Protein AF-0000000083256527 (afdb_homodimer)

Nearest PDB structures (foldseek):
  1ufo-assembly3_F  TM=7.659E-01  e=2.992E-15  Thermus thermophilus
  7qjn-assembly1_A  TM=7.131E-01  e=2.088E-14  Candidatus Kryptobacter tengchongensis
  5yzo-assembly1_A  TM=6.834E-01  e=7.973E-13  Deinococcus radiodurans R1 = ATCC 13939 = DSM 20539
  5dwd-assembly1_A  TM=7.558E-01  e=2.115E-11  Pelagibacterium halotolerans B2
  7zb2-assembly7_GGG  TM=6.674E-01  e=4.421E-09  Omphalotus olearius

Foldseek 3Di:
DDKDWDWDQQPNWTKTKIADPVCPLPAFQEEEEEEAQQAFQVVCVVLCVLLRVVGYIYMRTGWALYDVNVPPDDPVRSLLCLVVRLVVVLVVVVSVVVVCVVSVRHDPLNYAYEYAASSLCSQLLNLLPDPSHQAYERHAYFLQQLVVLVVSVVVCVVVVHDDPDDPVRSVVVSVVCCSRRCLNVVVSNVQREYEYEHECAEPNRHPVRSVVSQVSCVVVVHRYDYHYDYPDYRDQDPVNSVVVSVRSVVGD/DDKDWDWDQQPNWTKTKIADPVCPQPAFQEEEEEEAQQAFQVVCVVLCVLLRVVGYIYMRTGWALYDVNVPPDDPVRSLLCLVVRLVVVLVVVVSVVVVCVVSVRHDPLNYAYEYAASSLCSQLLNLLPDPSHQAYERHAYFLQQLVLLVVVVVVCVVVVHDDPDDPVRSVVVSVVCCSRRCLNVVVSNVQREYEYEHECAEPNRHPVRSVVSQVSCVVVVHRYDYHYDYPDYRDQDPVNSVVVSVRSVVGD

InterPro domains:
  IPR001375 Peptidase S9, prolyl oligopeptidase, catalytic domain [PF00326] (49-239)
  IPR029058 Alpha/Beta hydrolase fold [G3DSA:3.40.50.1820] (4-252)
  IPR029058 Alpha/Beta hydrolase fold [SSF53474] (22-252)
  IPR050261 FrsA esterase [PTHR22946] (21-235)

Organism: NCBI:txid94136

pLDDT: mean 96.75, std 3.46, range [69.75, 99.0]

Secondary structure (DSSP, 8-state):
--EEEEEEEETTEEEEEEEETT-SSS-EEEEEEE--TT--GGGGHHHHHHHHTTT-EEEEEPPTTSGGG--S--HHHHHHTHHHHHHHHHHHHHHHHHHHHHTT-EEEEEEEEEEETHHHHHHHHHHHH-TTEEEEEEES--S-HHHHHHHHHHHHHHTTPPPSS-HHHHHHHHHHHGGG-GGG-GGGGTT--EEEEEETT-TTTTHHHHHHHHHHHHHTT--EEEEEETT--SS--HHHHHHHHHHHHHH-/--EEEEEEEETTEEEEEEEETT-SSS-EEEEEEE--TT--GGGGHHHHHHHHTTT-EEEEEPPTTSGGG--S--HHHHHHTHHHHHHHHHHHHHHHHHHHHHTT-EEEEEEEEEEETHHHHHHHHHHHH-TTEEEEEEES--S-HHHHHHHHHHHHHHTTPPPSS-HHHHHHHHHHHGGG-GGG-GGGGTT--EEEEEETT-TTTTHHHHHHHHHHHHHTT--EEEEEETT--SS--HHHHHHHHHHHHHH-

Radius of gyration: 23.41 Å; Cα contacts (8 Å, |Δi|>4): 1008; chains: 2; bounding box: 53×68×56 Å

Solvent-accessible surface area (backbone atoms only — not comparable to full-atom values): 25887 Å² total; per-residue (Å²): 129,44,36,28,40,37,73,45,69,59,89,89,36,49,28,39,38,28,25,43,58,92,43,82,75,48,54,24,38,33,38,43,39,32,42,34,76,95,44,37,36,52,72,47,38,37,54,38,48,58,36,18,74,73,61,24,35,23,37,22,48,43,48,71,61,20,64,97,46,30,73,95,62,54,74,70,56,52,64,75,34,51,66,58,34,42,54,47,47,49,55,49,47,53,52,50,52,51,52,32,58,76,66,47,37,48,34,91,66,31,31,32,34,25,15,33,32,51,10,4,28,36,34,30,28,39,49,58,73,37,84,66,53,50,32,38,33,28,35,45,32,41,40,45,41,46,61,49,51,50,52,51,51,51,52,38,51,73,70,67,54,83,70,99,59,53,73,68,54,48,51,50,53,43,57,57,37,53,77,39,14,27,69,80,42,61,74,61,48,73,61,42,40,35,38,39,37,37,25,62,53,18,84,80,53,60,42,61,51,48,52,53,50,48,51,53,36,52,75,70,65,40,45,66,46,80,50,71,38,85,84,27,36,85,60,90,45,72,67,53,46,49,50,50,40,52,49,46,68,74,74,89,130,42,36,26,40,36,72,44,68,59,87,90,37,49,30,40,36,28,26,43,60,93,44,81,75,46,53,24,39,33,35,41,39,31,43,34,76,96,44,37,38,53,72,46,38,38,52,36,50,59,35,18,74,72,60,24,34,23,38,22,48,43,50,72,61,21,63,96,46,30,73,95,62,53,74,71,56,51,64,75,35,48,67,58,33,41,53,47,46,49,54,50,48,52,53,50,53,51,52,33,57,76,66,47,37,48,33,92,65,30,30,30,34,24,17,34,33,50,9,4,27,36,34,32,28,38,50,59,73,35,83,65,53,50,32,40,32,29,34,44,32,41,41,45,42,47,60,49,51,51,52,52,50,50,52,39,52,74,70,67,54,81,70,97,60,52,73,67,54,49,50,51,54,43,56,57,36,52,78,39,13,26,69,81,42,62,74,60,47,73,62,42,40,35,38,38,36,37,26,65,52,17,84,82,54,59,40,62,51,46,53,52,49,49,52,54,38,53,74,70,68,41,44,68,48,80,47,72,38,85,86,26,38,86,58,87,45,71,68,53,45,51,50,52,40,53,50,46,67,74,75,89

Structure (mmCIF, N/CA/C/O backbone):
data_AF-0000000083256527-model_v1
#
loop_
_entity.id
_entity.type
_entity.pdbx_description
1 polymer 'Putative esterase YitV'
#
loop_
_atom_site.group_PDB
_atom_site.id
_atom_site.type_symbol
_atom_site.label_atom_id
_atom_site.label_alt_id
_atom_site.label_comp_id
_atom_site.label_asym_id
_atom_site.label_entity_id
_atom_site.label_seq_id
_atom_site.pdbx_PDB_ins_code
_atom_site.Cartn_x
_atom_site.Cartn_y
_atom_site.Cartn_z
_atom_site.occupancy
_atom_site.B_iso_or_equiv
_atom_site.auth_seq_id
_atom_site.auth_comp_id
_atom_site.auth_asym_id
_atom_site.auth_atom_id
_atom_site.pdbx_PDB_model_num
ATOM 1 N N . MET A 1 1 ? -15.719 -9.156 12.5 1 69.75 1 MET A N 1
ATOM 2 C CA . MET A 1 1 ? -16.328 -7.852 12.25 1 69.75 1 MET A CA 1
ATOM 3 C C . MET A 1 1 ? -15.703 -7.184 11.031 1 69.75 1 MET A C 1
ATOM 5 O O . MET A 1 1 ? -14.492 -7.285 10.812 1 69.75 1 MET A O 1
ATOM 9 N N . GLY A 1 2 ? -16.578 -6.691 10.047 1 93.12 2 GLY A N 1
ATOM 10 C CA . GLY A 1 2 ? -16.109 -6.176 8.766 1 93.12 2 GLY A CA 1
ATOM 11 C C . GLY A 1 2 ? -15.742 -4.707 8.812 1 93.12 2 GLY A C 1
ATOM 12 O O . GLY A 1 2 ? -16.25 -3.959 9.648 1 93.12 2 GLY A O 1
ATOM 13 N N . ILE A 1 3 ? -14.695 -4.324 8.188 1 98.19 3 ILE A N 1
ATOM 14 C CA . ILE A 1 3 ? -14.312 -2.934 7.969 1 98.19 3 ILE A CA 1
ATOM 15 C C . ILE A 1 3 ? -14.852 -2.449 6.625 1 98.19 3 ILE A C 1
ATOM 17 O O . ILE A 1 3 ? -14.789 -3.172 5.629 1 98.19 3 ILE A O 1
ATOM 21 N N . VAL A 1 4 ? -15.422 -1.239 6.645 1 98.06 4 VAL A N 1
ATOM 22 C CA . VAL A 1 4 ? -16.016 -0.712 5.418 1 98.06 4 VAL A CA 1
ATOM 23 C C . VAL A 1 4 ? -15.172 0.456 4.906 1 98.06 4 VAL A C 1
ATOM 25 O O . VAL A 1 4 ? -14.602 1.213 5.695 1 98.06 4 VAL A O 1
ATOM 28 N N . ILE A 1 5 ? -15.039 0.535 3.637 1 98.69 5 ILE A N 1
ATOM 29 C CA . ILE A 1 5 ? -14.492 1.681 2.918 1 98.69 5 ILE A CA 1
ATOM 30 C C . ILE A 1 5 ? -15.617 2.422 2.199 1 98.69 5 ILE A C 1
ATOM 32 O O . ILE A 1 5 ? -16.219 1.894 1.261 1 98.69 5 ILE A O 1
ATOM 36 N N . ASP A 1 6 ? -15.875 3.605 2.645 1 97.69 6 ASP A N 1
ATOM 37 C CA . ASP A 1 6 ? -16.922 4.43 2.057 1 97.69 6 ASP A CA 1
ATOM 38 C C . ASP A 1 6 ? -16.328 5.582 1.246 1 97.69 6 ASP A C 1
ATOM 40 O O . ASP A 1 6 ? -15.594 6.41 1.783 1 97.69 6 ASP A O 1
ATOM 44 N N . ARG A 1 7 ? -16.578 5.598 -0.033 1 97.5 7 ARG A N 1
ATOM 45 C CA . ARG A 1 7 ? -16.156 6.715 -0.876 1 97.5 7 ARG A CA 1
ATOM 46 C C . ARG A 1 7 ? -17.172 7.855 -0.8 1 97.5 7 ARG A C 1
ATOM 48 O O . ARG A 1 7 ? -18.375 7.645 -0.989 1 97.5 7 ARG A O 1
ATOM 55 N N . GLN A 1 8 ? -16.688 9.039 -0.476 1 97.06 8 GLN A N 1
ATOM 56 C CA . GLN A 1 8 ? -17.547 10.211 -0.342 1 97.06 8 GLN A CA 1
ATOM 57 C C . GLN A 1 8 ? -16.891 11.453 -0.93 1 97.06 8 GLN A C 1
ATOM 59 O O . GLN A 1 8 ? -15.672 11.469 -1.154 1 97.06 8 GLN A O 1
ATOM 64 N N . LEU A 1 9 ? -17.766 12.359 -1.289 1 97.94 9 LEU A N 1
ATOM 65 C CA . LEU A 1 9 ? -17.328 13.719 -1.597 1 97.94 9 LEU A CA 1
ATOM 66 C C . LEU A 1 9 ? -17.766 14.688 -0.502 1 97.94 9 LEU A C 1
ATOM 68 O O . LEU A 1 9 ? -18.953 14.922 -0.309 1 97.94 9 LEU A O 1
ATOM 72 N N . ILE A 1 10 ? -16.844 15.141 0.299 1 97.81 10 ILE A N 1
ATOM 73 C CA . ILE A 1 10 ? -17.125 16.141 1.329 1 97.81 10 ILE A CA 1
ATOM 74 C C . ILE A 1 10 ? -16.719 17.516 0.837 1 97.81 10 ILE A C 1
ATOM 76 O O . ILE A 1 10 ? -15.523 17.797 0.662 1 97.81 10 ILE A O 1
ATOM 80 N N . ASP A 1 11 ? -17.734 18.359 0.646 1 95.19 11 ASP A N 1
ATOM 81 C CA . ASP A 1 11 ? -17.5 19.594 -0.091 1 95.19 11 ASP A CA 1
ATOM 82 C C . ASP A 1 11 ? -16.922 19.312 -1.474 1 95.19 11 ASP A C 1
ATOM 84 O O . ASP A 1 11 ? -17.562 18.656 -2.301 1 95.19 11 ASP A O 1
ATOM 88 N N . ASP A 1 12 ? -15.719 19.609 -1.688 1 97 12 ASP A N 1
ATOM 89 C CA . ASP A 1 12 ? -15.078 19.344 -2.973 1 97 12 ASP A CA 1
ATOM 90 C C . ASP A 1 12 ? -13.914 18.359 -2.82 1 97 12 ASP A C 1
ATOM 92 O O . ASP A 1 12 ? -13.086 18.219 -3.727 1 97 12 ASP A O 1
ATOM 96 N N . ILE A 1 13 ? -13.891 17.688 -1.7 1 98.69 13 ILE A N 1
ATOM 97 C CA . ILE A 1 13 ? -12.758 16.812 -1.405 1 98.69 13 ILE A CA 1
ATOM 98 C C . ILE A 1 13 ? -13.188 15.359 -1.552 1 98.69 13 ILE A C 1
ATOM 100 O O . ILE A 1 13 ? -13.93 14.836 -0.716 1 98.69 13 ILE A O 1
ATOM 104 N N . PRO A 1 14 ? -12.734 14.648 -2.621 1 98.69 14 PRO A N 1
ATOM 105 C CA . PRO A 1 14 ? -12.953 13.195 -2.602 1 98.69 14 PRO A CA 1
ATOM 106 C C . PRO A 1 14 ? -12.227 12.508 -1.445 1 98.69 14 PRO A C 1
ATOM 108 O O . PRO A 1 14 ? -11.031 12.75 -1.23 1 98.69 14 PRO A O 1
ATOM 111 N N . ILE A 1 15 ? -12.961 11.688 -0.704 1 98.69 15 ILE A N 1
ATOM 112 C CA . ILE A 1 15 ? -12.328 11 0.42 1 98.69 15 ILE A CA 1
ATOM 113 C C . ILE A 1 15 ? -12.734 9.531 0.422 1 98.69 15 ILE A C 1
ATOM 115 O O . ILE A 1 15 ? -13.734 9.156 -0.189 1 98.69 15 ILE A O 1
ATOM 119 N N . LEU A 1 16 ? -11.898 8.711 1.001 1 98.75 16 LEU A N 1
ATOM 120 C CA . LEU A 1 16 ? -12.305 7.406 1.524 1 98.75 16 LEU A CA 1
ATOM 121 C C . LEU A 1 16 ? -12.43 7.449 3.045 1 98.75 16 LEU A C 1
ATOM 123 O O . LEU A 1 16 ? -11.539 7.961 3.73 1 98.75 16 LEU A O 1
ATOM 127 N N . MET A 1 17 ? -13.516 6.996 3.516 1 98.69 17 MET A N 1
ATOM 128 C CA . MET A 1 17 ? -13.734 6.867 4.953 1 98.69 17 MET A CA 1
ATOM 129 C C . MET A 1 17 ? -13.781 5.402 5.367 1 98.69 17 MET A C 1
ATOM 131 O O . MET A 1 17 ? -14.555 4.617 4.82 1 98.69 17 MET A O 1
ATOM 135 N N . ILE A 1 18 ? -12.953 5.016 6.297 1 98.81 18 ILE A N 1
ATOM 136 C CA . ILE A 1 18 ? -12.789 3.627 6.719 1 98.81 18 ILE A CA 1
ATOM 137 C C . ILE A 1 18 ? -13.18 3.484 8.188 1 98.81 18 ILE A C 1
ATOM 139 O O . ILE A 1 18 ? -12.672 4.207 9.047 1 98.81 18 ILE A O 1
ATOM 143 N N . HIS A 1 19 ? -14.016 2.621 8.492 1 98.44 19 HIS A N 1
ATOM 144 C CA . HIS A 1 19 ? -14.5 2.377 9.844 1 98.44 19 HIS A CA 1
ATOM 145 C C . HIS A 1 19 ? -15.148 1.001 9.961 1 98.44 19 HIS A C 1
ATOM 147 O O . HIS A 1 19 ? -15.359 0.325 8.945 1 98.44 19 HIS A O 1
ATOM 153 N N . GLU A 1 20 ? -15.352 0.594 11.211 1 97.75 20 GLU A N 1
ATOM 154 C CA . GLU A 1 20 ? -16.094 -0.642 11.43 1 97.75 20 GLU A CA 1
ATOM 155 C C . GLU A 1 20 ? -17.484 -0.567 10.805 1 97.75 20 GLU A C 1
ATOM 157 O O . GLU A 1 20 ? -18.141 0.475 10.867 1 97.75 20 GLU A O 1
ATOM 162 N N . GLN A 1 21 ? -17.922 -1.65 10.141 1 94.56 21 GLN A N 1
ATOM 163 C CA . GLN A 1 21 ? -19.141 -1.709 9.328 1 94.56 21 GLN A CA 1
ATOM 164 C C . GLN A 1 21 ? -20.344 -1.217 10.109 1 94.56 21 GLN A C 1
ATOM 166 O O . GLN A 1 21 ? -21.234 -0.555 9.555 1 94.56 21 GLN A O 1
ATOM 171 N N . ASP A 1 22 ? -20.547 -1.381 11.414 1 92.75 22 ASP A N 1
ATOM 172 C CA . ASP A 1 22 ? -21.734 -1.026 12.18 1 92.75 22 ASP A CA 1
ATOM 173 C C . ASP A 1 22 ? -21.531 0.289 12.93 1 92.75 22 ASP A C 1
ATOM 175 O O . ASP A 1 22 ? -22.328 0.633 13.812 1 92.75 22 ASP A O 1
ATOM 179 N N . LYS A 1 23 ? -20.531 1.106 12.492 1 96.44 23 LYS A N 1
ATOM 180 C CA . LYS A 1 23 ? -20.234 2.34 13.211 1 96.44 23 LYS A CA 1
ATOM 181 C C . LYS A 1 23 ? -20.281 3.547 12.273 1 96.44 23 LYS A C 1
ATOM 183 O O . LYS A 1 23 ? -19.547 4.523 12.477 1 96.44 23 LYS A O 1
ATOM 188 N N . GLN A 1 24 ? -21.094 3.475 11.234 1 93.12 24 GLN A N 1
ATOM 189 C CA . GLN A 1 24 ? -21.172 4.488 10.195 1 93.12 24 GLN A CA 1
ATOM 190 C C . GLN A 1 24 ? -21.562 5.848 10.766 1 93.12 24 GLN A C 1
ATOM 192 O O . GLN A 1 24 ? -21.016 6.875 10.383 1 93.12 24 GLN A O 1
ATOM 197 N N . ALA A 1 25 ? -22.484 5.867 11.719 1 95.56 25 ALA A N 1
ATOM 198 C CA . ALA A 1 25 ? -23.016 7.133 12.219 1 95.56 25 ALA A CA 1
ATOM 199 C C . ALA A 1 25 ? -22.531 7.406 13.641 1 95.56 25 ALA A C 1
ATOM 201 O O . ALA A 1 25 ? -22.797 8.477 14.195 1 95.56 25 ALA A O 1
ATOM 202 N N . ALA A 1 26 ? -21.766 6.48 14.219 1 97.69 26 ALA A N 1
ATOM 203 C CA . ALA A 1 26 ? -21.328 6.633 15.602 1 97.69 26 ALA A CA 1
ATOM 204 C C . ALA A 1 26 ? -20.156 7.613 15.695 1 97.69 26 ALA A C 1
ATOM 206 O O . ALA A 1 26 ? -19.281 7.645 14.812 1 97.69 26 ALA A O 1
ATOM 207 N N . PRO A 1 27 ? -20.203 8.438 16.75 1 98.62 27 PRO A N 1
ATOM 208 C CA . PRO A 1 27 ? -18.953 9.156 17 1 98.62 27 PRO A CA 1
ATOM 209 C C . PRO A 1 27 ? -17.781 8.227 17.344 1 98.62 27 PRO A C 1
ATOM 211 O O . PRO A 1 27 ? -17.953 7.293 18.125 1 98.62 27 PRO A O 1
ATOM 214 N N . LEU A 1 28 ? -16.703 8.422 16.703 1 98.81 28 LEU A N 1
ATOM 215 C CA . LEU A 1 28 ? -15.477 7.656 16.906 1 98.81 28 LEU A CA 1
ATOM 216 C C . LEU A 1 28 ? -14.266 8.578 17.016 1 98.81 28 LEU A C 1
ATOM 218 O O . LEU A 1 28 ? -14.328 9.734 16.594 1 98.81 28 LEU A O 1
ATOM 222 N N . PRO A 1 29 ? -13.141 8.109 17.734 1 98.88 29 PRO A N 1
ATOM 223 C CA . PRO A 1 29 ? -11.898 8.82 17.453 1 98.88 29 PRO A CA 1
ATOM 224 C C . PRO A 1 29 ? -11.523 8.797 15.977 1 98.88 29 PRO A C 1
ATOM 226 O O . PRO A 1 29 ? -11.75 7.789 15.297 1 98.88 29 PRO A O 1
ATOM 229 N N . VAL A 1 30 ? -10.984 9.922 15.477 1 98.94 30 VAL A N 1
ATOM 230 C CA . VAL A 1 30 ? -10.766 10.055 14.039 1 98.94 30 VAL A CA 1
ATOM 231 C C . VAL A 1 30 ? -9.281 10.266 13.758 1 98.94 30 VAL A C 1
ATOM 233 O O . VAL A 1 30 ? -8.594 10.984 14.492 1 98.94 30 VAL A O 1
ATOM 236 N N . VAL A 1 31 ? -8.766 9.594 12.758 1 99 31 VAL A N 1
ATOM 237 C CA . VAL A 1 31 ? -7.453 9.898 12.195 1 99 31 VAL A CA 1
ATOM 238 C C . VAL A 1 31 ? -7.613 10.336 10.734 1 99 31 VAL A C 1
ATOM 240 O O . VAL A 1 31 ? -8.195 9.609 9.93 1 99 31 VAL A O 1
ATOM 243 N N . ILE A 1 32 ? -7.23 11.516 10.383 1 99 32 ILE A N 1
ATOM 244 C CA . ILE A 1 32 ? -7.117 11.953 9 1 99 32 ILE A CA 1
ATOM 245 C C . ILE A 1 32 ? -5.691 11.719 8.5 1 99 32 ILE A C 1
ATOM 247 O O . ILE A 1 32 ? -4.727 12.172 9.125 1 99 32 ILE A O 1
ATOM 251 N N . TYR A 1 33 ? -5.559 10.992 7.461 1 99 33 TYR A N 1
ATOM 252 C CA . TYR A 1 33 ? -4.254 10.562 6.98 1 99 33 TYR A CA 1
ATOM 253 C C . TYR A 1 33 ? -4.008 11.039 5.555 1 99 33 TYR A C 1
ATOM 255 O O . TYR A 1 33 ? -4.727 10.656 4.629 1 99 33 TYR A O 1
ATOM 263 N N . PHE A 1 34 ? -2.961 11.812 5.332 1 98.94 34 PHE A N 1
ATOM 264 C CA . PHE A 1 34 ? -2.664 12.422 4.039 1 98.94 34 PHE A CA 1
ATOM 265 C C . PHE A 1 34 ? -1.664 11.578 3.262 1 98.94 34 PHE A C 1
ATOM 267 O O . PHE A 1 34 ? -0.667 11.109 3.818 1 98.94 34 PHE A O 1
ATOM 274 N N . HIS A 1 35 ? -1.943 11.422 1.964 1 98.81 35 HIS A N 1
ATOM 275 C CA . HIS A 1 35 ? -1.052 10.641 1.113 1 98.81 35 HIS A CA 1
ATOM 276 C C . HIS A 1 35 ? 0.127 11.477 0.634 1 98.81 35 HIS A C 1
ATOM 278 O O . HIS A 1 35 ? 0.166 12.688 0.865 1 98.81 35 HIS A O 1
ATOM 284 N N . GLY A 1 36 ? 1.079 10.844 0.064 1 98.31 36 GLY A N 1
ATOM 285 C CA . GLY A 1 36 ? 2.275 11.5 -0.44 1 98.31 36 GLY A CA 1
ATOM 286 C C . GLY A 1 36 ? 2.088 12.109 -1.816 1 98.31 36 GLY A C 1
ATOM 287 O O . GLY A 1 36 ? 1.043 11.922 -2.445 1 98.31 36 GLY A O 1
ATOM 288 N N . PHE A 1 37 ? 3.141 12.805 -2.238 1 96.88 37 PHE A N 1
ATOM 289 C CA . PHE A 1 37 ? 3.156 13.445 -3.547 1 96.88 37 PHE A CA 1
ATOM 290 C C . PHE A 1 37 ? 3.125 12.406 -4.66 1 96.88 37 PHE A C 1
ATOM 292 O O . PHE A 1 37 ? 3.76 11.352 -4.551 1 96.88 37 PHE A O 1
ATOM 299 N N . THR A 1 38 ? 2.352 12.586 -5.746 1 93.25 38 THR A N 1
ATOM 300 C CA . THR A 1 38 ? 2.17 11.758 -6.934 1 93.25 38 THR A CA 1
ATOM 301 C C . THR A 1 38 ? 1.521 10.43 -6.566 1 93.25 38 THR A C 1
ATOM 303 O O . THR A 1 38 ? 1.536 9.484 -7.359 1 93.25 38 THR A O 1
ATOM 306 N N . SER A 1 39 ? 1.044 10.258 -5.352 1 95.88 39 SER A N 1
ATOM 307 C CA . SER A 1 39 ? 0.268 9.094 -4.93 1 95.88 39 SER A CA 1
ATOM 308 C C . SER A 1 39 ? -1.229 9.383 -4.988 1 95.88 39 SER A C 1
ATOM 310 O O . SER A 1 39 ? -1.679 10.203 -5.793 1 95.88 39 SER A O 1
ATOM 312 N N . ALA A 1 40 ? -2.014 8.594 -4.238 1 97.5 40 ALA A N 1
ATOM 313 C CA . ALA A 1 40 ? -3.465 8.734 -4.176 1 97.5 40 ALA A CA 1
ATOM 314 C C . ALA A 1 40 ? -4.012 8.227 -2.846 1 97.5 40 ALA A C 1
ATOM 316 O O . ALA A 1 40 ? -3.311 7.531 -2.107 1 97.5 40 ALA A O 1
ATOM 317 N N . LYS A 1 41 ? -5.246 8.609 -2.59 1 98.25 41 LYS A N 1
ATOM 318 C CA . LYS A 1 41 ? -5.836 8.328 -1.285 1 98.25 41 LYS A CA 1
ATOM 319 C C . LYS A 1 41 ? -5.934 6.828 -1.033 1 98.25 41 LYS A C 1
ATOM 321 O O . LYS A 1 41 ? -5.777 6.375 0.101 1 98.25 41 LYS A O 1
ATOM 326 N N . GLU A 1 42 ? -6.082 5.988 -2.092 1 98.12 42 GLU A N 1
ATOM 327 C CA . GLU A 1 42 ? -6.246 4.547 -1.931 1 98.12 42 GLU A CA 1
ATOM 328 C C . GLU A 1 42 ? -4.961 3.9 -1.423 1 98.12 42 GLU A C 1
ATOM 330 O O . GLU A 1 42 ? -5 2.852 -0.776 1 98.12 42 GLU A O 1
ATOM 335 N N . GLN A 1 43 ? -3.85 4.59 -1.694 1 97.56 43 GLN A N 1
ATOM 336 C CA . GLN A 1 43 ? -2.545 3.996 -1.421 1 97.56 43 GLN A CA 1
ATOM 337 C C . GLN A 1 43 ? -2.297 3.883 0.081 1 97.56 43 GLN A C 1
ATOM 339 O O . GLN A 1 43 ? -1.377 3.186 0.512 1 97.56 43 GLN A O 1
ATOM 344 N N . ASN A 1 44 ? -3.102 4.488 0.896 1 98.19 44 ASN A N 1
ATOM 345 C CA . ASN A 1 44 ? -2.904 4.438 2.342 1 98.19 44 ASN A CA 1
ATOM 346 C C . ASN A 1 44 ? -3.949 3.559 3.02 1 98.19 44 ASN A C 1
ATOM 348 O O . ASN A 1 44 ? -4.121 3.619 4.238 1 98.19 44 ASN A O 1
ATOM 352 N N . LEU A 1 45 ? -4.66 2.734 2.252 1 98.81 45 LEU A N 1
ATOM 353 C CA . LEU A 1 45 ? -5.684 1.843 2.779 1 98.81 45 LEU A CA 1
ATOM 354 C C . LEU A 1 45 ? -5.086 0.852 3.771 1 98.81 45 LEU A C 1
ATOM 356 O O . LEU A 1 45 ? -5.727 0.502 4.766 1 98.81 45 LEU A O 1
ATOM 360 N N . PRO A 1 46 ? -3.807 0.341 3.572 1 98.75 46 PRO A N 1
ATOM 361 C CA . PRO A 1 46 ? -3.248 -0.553 4.59 1 98.75 46 PRO A CA 1
ATOM 362 C C . PRO A 1 46 ? -3.16 0.1 5.965 1 98.75 46 PRO A C 1
ATOM 364 O O . PRO A 1 46 ? -3.57 -0.498 6.965 1 98.75 46 PRO A O 1
ATOM 367 N N . THR A 1 47 ? -2.662 1.332 5.973 1 98.81 47 THR A N 1
ATOM 368 C CA . THR A 1 47 ? -2.574 2.066 7.23 1 98.81 47 THR A CA 1
ATOM 369 C C . THR A 1 47 ? -3.963 2.318 7.809 1 98.81 47 THR A C 1
ATOM 371 O O . THR A 1 47 ? -4.188 2.131 9.008 1 98.81 47 THR A O 1
ATOM 374 N N . ALA A 1 48 ? -4.875 2.752 6.941 1 98.88 48 ALA A N 1
ATOM 375 C CA . ALA A 1 48 ? -6.238 3.053 7.371 1 98.88 48 ALA A CA 1
ATOM 376 C C . ALA A 1 48 ? -6.914 1.816 7.957 1 98.88 48 ALA A C 1
ATOM 378 O O . ALA A 1 48 ? -7.625 1.908 8.961 1 98.88 48 ALA A O 1
ATOM 379 N N . TYR A 1 49 ? -6.688 0.641 7.328 1 98.81 49 TYR A N 1
ATOM 380 C CA . TYR A 1 49 ? -7.277 -0.611 7.793 1 98.81 49 TYR A CA 1
ATOM 381 C C . TYR A 1 49 ? -6.781 -0.967 9.188 1 98.81 49 TYR A C 1
ATOM 383 O O . TYR A 1 49 ? -7.57 -1.322 10.062 1 98.81 49 TYR A O 1
ATOM 391 N N . LEU A 1 50 ? -5.473 -0.876 9.422 1 98.56 50 LEU A N 1
ATOM 392 C CA . LEU A 1 50 ? -4.898 -1.201 10.719 1 98.56 50 LEU A CA 1
ATOM 393 C C . LEU A 1 50 ? -5.461 -0.292 11.805 1 98.56 50 LEU A C 1
ATOM 395 O O . LEU A 1 50 ? -5.766 -0.751 12.906 1 98.56 50 LEU A O 1
ATOM 399 N N . LEU A 1 51 ? -5.645 0.975 11.492 1 98.88 51 LEU A N 1
ATOM 400 C CA . LEU A 1 51 ? -6.215 1.927 12.438 1 98.88 51 LEU A CA 1
ATOM 401 C C . LEU A 1 51 ? -7.688 1.63 12.688 1 98.88 51 LEU A C 1
ATOM 403 O O . LEU A 1 51 ? -8.148 1.663 13.828 1 98.88 51 LEU A O 1
ATOM 407 N N . ALA A 1 52 ? -8.422 1.37 11.625 1 98.75 52 ALA A N 1
ATOM 408 C CA . ALA A 1 52 ? -9.852 1.098 11.75 1 98.75 52 ALA A CA 1
ATOM 409 C C . ALA A 1 52 ? -10.102 -0.15 12.594 1 98.75 52 ALA A C 1
ATOM 411 O O . ALA A 1 52 ? -11.078 -0.217 13.336 1 98.75 52 ALA A O 1
ATOM 412 N N . GLU A 1 53 ? -9.203 -1.127 12.477 1 97.62 53 GLU A N 1
ATOM 413 C CA . GLU A 1 53 ? -9.312 -2.34 13.281 1 97.62 53 GLU A CA 1
ATOM 414 C C . GLU A 1 53 ? -9.219 -2.023 14.773 1 97.62 53 GLU A C 1
ATOM 416 O O . GLU A 1 53 ? -9.664 -2.809 15.609 1 97.62 53 GLU A O 1
ATOM 421 N N . GLN A 1 54 ? -8.625 -0.914 15.086 1 98.12 54 GLN A N 1
ATOM 422 C CA . GLN A 1 54 ? -8.477 -0.517 16.484 1 98.12 54 GLN A CA 1
ATOM 423 C C . GLN A 1 54 ? -9.648 0.358 16.938 1 98.12 54 GLN A C 1
ATOM 425 O O . GLN A 1 54 ? -9.641 0.895 18.047 1 98.12 54 GLN A O 1
ATOM 430 N N . GLY A 1 55 ? -10.617 0.604 16.078 1 98.19 55 GLY A N 1
ATOM 431 C CA . GLY A 1 55 ? -11.82 1.314 16.484 1 98.19 55 GLY A CA 1
ATOM 432 C C . GLY A 1 55 ? -11.852 2.754 16 1 98.19 55 GLY A C 1
ATOM 433 O O . GLY A 1 55 ? -12.719 3.529 16.406 1 98.19 55 GLY A O 1
ATOM 434 N N . TYR A 1 56 ? -10.945 3.131 15.109 1 98.88 56 TYR A N 1
ATOM 435 C CA . TYR A 1 56 ? -10.914 4.496 14.594 1 98.88 56 TYR A CA 1
ATOM 436 C C . TYR A 1 56 ? -11.773 4.629 13.344 1 98.88 56 TYR A C 1
ATOM 438 O O . TYR A 1 56 ? -11.953 3.658 12.602 1 98.88 56 TYR A O 1
ATOM 446 N N . ARG A 1 57 ? -12.32 5.805 13.133 1 98.88 57 ARG A N 1
ATOM 447 C CA . ARG A 1 57 ? -12.695 6.273 11.805 1 98.88 57 ARG A CA 1
ATOM 448 C C . ARG A 1 57 ? -11.516 6.934 11.102 1 98.88 57 ARG A C 1
ATOM 450 O O . ARG A 1 57 ? -10.914 7.867 11.641 1 98.88 57 ARG A O 1
ATOM 457 N N . VAL A 1 58 ? -11.172 6.422 9.992 1 98.94 58 VAL A N 1
ATOM 458 C CA . VAL A 1 58 ? -10.031 6.977 9.273 1 98.94 58 VAL A CA 1
ATOM 459 C C . VAL A 1 58 ? -10.508 7.652 7.992 1 98.94 58 VAL A C 1
ATOM 461 O O . VAL A 1 58 ? -11.328 7.102 7.258 1 98.94 58 VAL A O 1
ATOM 464 N N . ILE A 1 59 ? -10.055 8.852 7.727 1 98.94 59 ILE A N 1
ATOM 465 C CA . ILE A 1 59 ? -10.375 9.594 6.516 1 98.94 59 ILE A CA 1
ATOM 466 C C . ILE A 1 59 ? -9.117 9.773 5.672 1 98.94 59 ILE A C 1
ATOM 468 O O . ILE A 1 59 ? -8.094 10.25 6.168 1 98.94 59 ILE A O 1
ATOM 472 N N . LEU A 1 60 ? -9.203 9.352 4.477 1 98.94 60 LEU A N 1
ATOM 473 C CA . LEU A 1 60 ? -8.141 9.531 3.486 1 98.94 60 LEU A CA 1
ATOM 474 C C . LEU A 1 60 ? -8.555 10.555 2.432 1 98.94 60 LEU A C 1
ATOM 476 O O . LEU A 1 60 ? -9.242 10.211 1.466 1 98.94 60 LEU A O 1
ATOM 480 N N . PRO A 1 61 ? -8.164 11.789 2.561 1 98.94 61 PRO A N 1
ATOM 481 C CA . PRO A 1 61 ? -8.531 12.797 1.562 1 98.94 61 PRO A CA 1
ATOM 482 C C . PRO A 1 61 ? -7.621 12.773 0.336 1 98.94 61 PRO A C 1
ATOM 484 O O . PRO A 1 61 ? -6.418 12.531 0.461 1 98.94 61 PRO A O 1
ATOM 487 N N . GLU A 1 62 ? -8.195 13.078 -0.811 1 98.81 62 GLU A N 1
ATOM 488 C CA . GLU A 1 62 ? -7.41 13.242 -2.029 1 98.81 62 GLU A CA 1
ATOM 489 C C . GLU A 1 62 ? -6.812 14.648 -2.117 1 98.81 62 GLU A C 1
ATOM 491 O O . GLU A 1 62 ? -7.543 15.641 -2.059 1 98.81 62 GLU A O 1
ATOM 496 N N . ALA A 1 63 ? -5.539 14.719 -2.297 1 98.62 63 ALA A N 1
ATOM 497 C CA . ALA A 1 63 ? -4.883 16.016 -2.412 1 98.62 63 ALA A CA 1
ATOM 498 C C . ALA A 1 63 ? -5.184 16.672 -3.76 1 98.62 63 ALA A C 1
ATOM 500 O O . ALA A 1 63 ? -5.488 15.977 -4.734 1 98.62 63 ALA A O 1
ATOM 501 N N . LEU A 1 64 ? -5.055 17.953 -3.787 1 97.94 64 LEU A N 1
ATOM 502 C CA . LEU A 1 64 ? -5.164 18.688 -5.039 1 97.94 64 LEU A CA 1
ATOM 503 C C . LEU A 1 64 ? -4.199 18.141 -6.082 1 97.94 64 LEU A C 1
ATOM 505 O O . LEU A 1 64 ? -3.039 17.859 -5.773 1 97.94 64 LEU A O 1
ATOM 509 N N . HIS A 1 65 ? -4.695 17.969 -7.375 1 97.5 65 HIS A N 1
ATOM 510 C CA . HIS A 1 65 ? -3.932 17.547 -8.547 1 97.5 65 HIS A CA 1
ATOM 511 C C . HIS A 1 65 ? -3.502 16.078 -8.43 1 97.5 65 HIS A C 1
ATOM 513 O O . HIS A 1 65 ? -2.523 15.672 -9.055 1 97.5 65 HIS A O 1
ATOM 519 N N . HIS A 1 66 ? -4.203 15.328 -7.613 1 97.38 66 HIS A N 1
ATOM 520 C CA . HIS A 1 66 ? -3.943 13.906 -7.48 1 97.38 66 HIS A CA 1
ATOM 521 C C . HIS A 1 66 ? -5.227 13.094 -7.637 1 97.38 66 HIS A C 1
ATOM 523 O O . HIS A 1 66 ? -6.32 13.602 -7.383 1 97.38 66 HIS A O 1
ATOM 529 N N . GLY A 1 67 ? -5.055 11.844 -8.07 1 95.25 67 GLY A N 1
ATOM 530 C CA . GLY A 1 67 ? -6.188 10.93 -8.133 1 95.25 67 GLY A CA 1
ATOM 531 C C . GLY A 1 67 ? -7.398 11.531 -8.82 1 95.25 67 GLY A C 1
ATOM 532 O O . GLY A 1 67 ? -7.297 12.039 -9.938 1 95.25 67 GLY A O 1
ATOM 533 N N . GLU A 1 68 ? -8.523 11.57 -8.109 1 95.06 68 GLU A N 1
ATOM 534 C CA . GLU A 1 68 ? -9.789 12.07 -8.633 1 95.06 68 GLU A CA 1
ATOM 535 C C . GLU A 1 68 ? -9.75 13.578 -8.836 1 95.06 68 GLU A C 1
ATOM 537 O O . GLU A 1 68 ? -10.609 14.141 -9.531 1 95.06 68 GLU A O 1
ATOM 542 N N . ARG A 1 69 ? -8.695 14.227 -8.203 1 96.94 69 ARG A N 1
ATOM 543 C CA . ARG A 1 69 ? -8.57 15.68 -8.297 1 96.94 69 ARG A CA 1
ATOM 544 C C . ARG A 1 69 ? -7.477 16.078 -9.289 1 96.94 69 ARG A C 1
ATOM 546 O O . ARG A 1 69 ? -7.023 17.219 -9.289 1 96.94 69 ARG A O 1
ATOM 553 N N . ARG A 1 70 ? -7.035 15.125 -10.031 1 94.25 70 ARG A N 1
ATOM 554 C CA . ARG A 1 70 ? -5.883 15.344 -10.898 1 94.25 70 ARG A CA 1
ATOM 555 C C . ARG A 1 70 ? -6.082 16.578 -11.781 1 94.25 70 ARG A C 1
ATOM 557 O O . ARG A 1 70 ? -5.195 17.422 -11.875 1 94.25 70 ARG A O 1
ATOM 564 N N . GLY A 1 71 ? -7.25 16.672 -12.383 1 92.12 71 GLY A N 1
ATOM 565 C CA . GLY A 1 71 ? -7.523 17.766 -13.305 1 92.12 71 GLY A CA 1
ATOM 566 C C . GLY A 1 71 ? -6.676 17.719 -14.555 1 92.12 71 GLY A C 1
ATOM 567 O O . GLY A 1 71 ? -6.129 16.672 -14.906 1 92.12 71 GLY A O 1
ATOM 568 N N . ASN A 1 72 ? -6.73 18.781 -15.305 1 92.62 72 ASN A N 1
ATOM 569 C CA . ASN A 1 72 ? -5.996 18.891 -16.562 1 92.62 72 ASN A CA 1
ATOM 570 C C . ASN A 1 72 ? -4.676 19.641 -16.375 1 92.62 72 ASN A C 1
ATOM 572 O O . ASN A 1 72 ? -4.539 20.781 -16.812 1 92.62 72 ASN A O 1
ATOM 576 N N . ILE A 1 73 ? -3.795 19.078 -15.727 1 91.88 73 ILE A N 1
ATOM 577 C CA . ILE A 1 73 ? -2.482 19.656 -15.461 1 91.88 73 ILE A CA 1
ATOM 578 C C . ILE A 1 73 ? -1.393 18.641 -15.797 1 91.88 73 ILE A C 1
ATOM 580 O O . ILE A 1 73 ? -1.559 17.453 -15.555 1 91.88 73 ILE A O 1
ATOM 584 N N . THR A 1 74 ? -0.34 19.125 -16.344 1 90.25 74 THR A N 1
ATOM 585 C CA . THR A 1 74 ? 0.752 18.25 -16.719 1 90.25 74 THR A CA 1
ATOM 586 C C . THR A 1 74 ? 1.543 17.797 -15.492 1 90.25 74 THR A C 1
ATOM 588 O O . THR A 1 74 ? 1.464 18.422 -14.438 1 90.25 74 THR A O 1
ATOM 591 N N . ASN A 1 75 ? 2.268 16.719 -15.617 1 86.75 75 ASN A N 1
ATOM 592 C CA . ASN A 1 75 ? 3.105 16.219 -14.523 1 86.75 75 ASN A CA 1
ATOM 593 C C . ASN A 1 75 ? 4.133 17.266 -14.102 1 86.75 75 ASN A C 1
ATOM 595 O O . ASN A 1 75 ? 4.449 17.391 -12.914 1 86.75 75 ASN A O 1
ATOM 599 N N . ASP A 1 76 ? 4.688 18.031 -15.055 1 84.38 76 ASP A N 1
ATOM 600 C CA . ASP A 1 76 ? 5.645 19.078 -14.734 1 84.38 76 ASP A CA 1
ATOM 601 C C . ASP A 1 76 ? 4.992 20.188 -13.906 1 84.38 76 ASP A C 1
ATOM 603 O O . ASP A 1 76 ? 5.594 20.688 -12.953 1 84.38 76 ASP A O 1
ATOM 607 N N . GLU A 1 77 ? 3.783 20.484 -14.219 1 89.12 77 GLU A N 1
ATOM 608 C CA . GLU A 1 77 ? 3.062 21.516 -13.484 1 89.12 77 GLU A CA 1
ATOM 609 C C . GLU A 1 77 ? 2.773 21.078 -12.055 1 89.12 77 GLU A C 1
ATOM 611 O O . GLU A 1 77 ? 2.799 21.891 -11.125 1 89.12 77 GLU A O 1
ATOM 616 N N . ILE A 1 78 ? 2.492 19.844 -11.914 1 91.81 78 ILE A N 1
ATOM 617 C CA . ILE A 1 78 ? 2.215 19.312 -10.586 1 91.81 78 ILE A CA 1
ATOM 618 C C . ILE A 1 78 ? 3.461 19.422 -9.711 1 91.81 78 ILE A C 1
ATOM 620 O O . ILE A 1 78 ? 3.367 19.766 -8.531 1 91.81 78 ILE A O 1
ATOM 624 N N . GLN A 1 79 ? 4.602 19.172 -10.328 1 88.94 79 GLN A N 1
ATOM 625 C CA . GLN A 1 79 ? 5.855 19.25 -9.586 1 88.94 79 GLN A CA 1
ATOM 626 C C . GLN A 1 79 ? 6.082 20.656 -9.023 1 88.94 79 GLN A C 1
ATOM 628 O O . GLN A 1 79 ? 6.535 20.797 -7.887 1 88.94 79 GLN A O 1
ATOM 633 N N . PHE A 1 80 ? 5.66 21.672 -9.75 1 88.44 80 PHE A N 1
ATOM 634 C CA . PHE A 1 80 ? 5.871 23.047 -9.344 1 88.44 80 PHE A CA 1
ATOM 635 C C . PHE A 1 80 ? 4.82 23.484 -8.328 1 88.44 80 PHE A C 1
ATOM 637 O O . PHE A 1 80 ? 4.988 24.5 -7.652 1 88.44 80 PHE A O 1
ATOM 644 N N . ALA A 1 81 ? 3.846 22.656 -8.172 1 92.38 81 ALA A N 1
ATOM 645 C CA . ALA A 1 81 ? 2.725 23.031 -7.312 1 92.38 81 ALA A CA 1
ATOM 646 C C . ALA A 1 81 ? 2.832 22.359 -5.9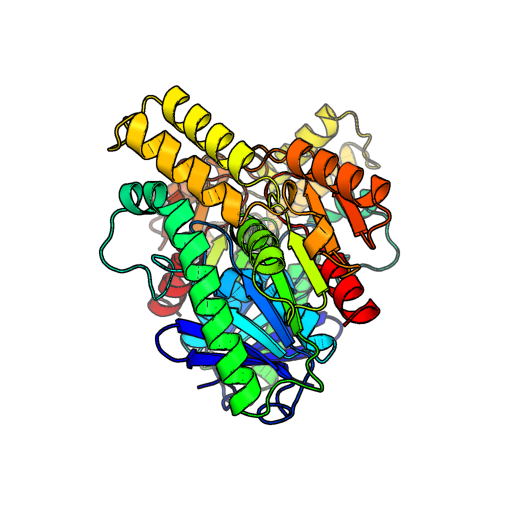45 1 92.38 81 ALA A C 1
ATOM 648 O O . ALA A 1 81 ? 1.883 22.391 -5.156 1 92.38 81 ALA A O 1
ATOM 649 N N . PHE A 1 82 ? 3.975 21.859 -5.645 1 95.44 82 PHE A N 1
ATOM 650 C CA . PHE A 1 82 ? 4.152 21.031 -4.449 1 95.44 82 PHE A CA 1
ATOM 651 C C . PHE A 1 82 ? 3.682 21.781 -3.207 1 95.44 82 PHE A C 1
ATOM 653 O O . PHE A 1 82 ? 2.834 21.281 -2.463 1 95.44 82 PHE A O 1
ATOM 660 N N . TRP A 1 83 ? 4.145 22.969 -2.973 1 96.44 83 TRP A N 1
ATOM 661 C CA . TRP A 1 83 ? 3.838 23.703 -1.746 1 96.44 83 TRP A CA 1
ATOM 662 C C . TRP A 1 83 ? 2.414 24.25 -1.78 1 96.44 83 TRP A C 1
ATOM 664 O O . TRP A 1 83 ? 1.76 24.359 -0.74 1 96.44 83 TRP A O 1
ATOM 674 N N . LYS A 1 84 ? 1.94 24.562 -2.977 1 95.38 84 LYS A N 1
ATOM 675 C CA . LYS A 1 84 ? 0.529 24.906 -3.113 1 95.38 84 LYS A CA 1
ATOM 676 C C . LYS A 1 84 ? -0.366 23.75 -2.684 1 95.38 84 LYS A C 1
ATOM 678 O O . LYS A 1 84 ? -1.405 23.953 -2.055 1 95.38 84 LYS A O 1
ATOM 683 N N . ILE A 1 85 ? 0.011 22.562 -3.029 1 97.94 85 ILE A N 1
ATOM 684 C CA . ILE A 1 85 ? -0.733 21.359 -2.662 1 97.94 85 ILE A CA 1
ATOM 685 C C . ILE A 1 85 ? -0.712 21.188 -1.146 1 97.94 85 ILE A C 1
ATOM 687 O O . ILE A 1 85 ? -1.745 20.906 -0.532 1 97.94 85 ILE A O 1
ATOM 691 N N . VAL A 1 86 ? 0.439 21.391 -0.518 1 98.62 86 VAL A N 1
ATOM 692 C CA . VAL A 1 86 ? 0.558 21.297 0.933 1 98.62 86 VAL A CA 1
ATOM 693 C C . VAL A 1 86 ? -0.373 22.312 1.596 1 98.62 86 VAL A C 1
ATOM 695 O O . VAL A 1 86 ? -1.112 21.969 2.521 1 98.62 86 VAL A O 1
ATOM 698 N N . GLN A 1 87 ? -0.365 23.516 1.109 1 98.19 87 GLN A N 1
ATOM 699 C CA . GLN A 1 87 ? -1.218 24.562 1.66 1 98.19 87 GLN A CA 1
ATOM 700 C C . GLN A 1 87 ? -2.693 24.234 1.462 1 98.19 87 GLN A C 1
ATOM 702 O O . GLN A 1 87 ? -3.514 24.469 2.35 1 98.19 87 GLN A O 1
ATOM 707 N N . HIS A 1 88 ? -2.99 23.703 0.327 1 98.5 88 HIS A N 1
ATOM 708 C CA . HIS A 1 88 ? -4.375 23.344 0.05 1 98.5 88 HIS A CA 1
ATOM 709 C C . HIS A 1 88 ? -4.832 22.188 0.947 1 98.5 88 HIS A C 1
ATOM 711 O O . HIS A 1 88 ? -6 22.141 1.34 1 98.5 88 HIS A O 1
ATOM 717 N N . ASN A 1 89 ? -3.934 21.25 1.249 1 98.88 89 ASN A N 1
ATOM 718 C CA . ASN A 1 89 ? -4.246 20.188 2.205 1 98.88 89 ASN A CA 1
ATOM 719 C C . ASN A 1 89 ? -4.695 20.766 3.547 1 98.88 89 ASN A C 1
ATOM 721 O O . ASN A 1 89 ? -5.566 20.188 4.207 1 98.88 89 ASN A O 1
ATOM 725 N N . LEU A 1 90 ? -4.078 21.891 3.959 1 98.88 90 LEU A N 1
ATOM 726 C CA . LEU A 1 90 ? -4.453 22.516 5.223 1 98.88 90 LEU A CA 1
ATOM 727 C C . LEU A 1 90 ? -5.867 23.078 5.152 1 98.88 90 LEU A C 1
ATOM 729 O O . LEU A 1 90 ? -6.633 22.984 6.109 1 98.88 90 LEU A O 1
ATOM 733 N N . VAL A 1 91 ? -6.176 23.641 4.008 1 98.81 91 VAL A N 1
ATOM 734 C CA . VAL A 1 91 ? -7.535 24.125 3.793 1 98.81 91 VAL A CA 1
ATOM 735 C C . VAL A 1 91 ? -8.516 22.969 3.842 1 98.81 91 VAL A C 1
ATOM 737 O O . VAL A 1 91 ? -9.562 23.047 4.492 1 98.81 91 VAL A O 1
ATOM 740 N N . ASP A 1 92 ? -8.18 21.906 3.16 1 98.94 92 ASP A N 1
ATOM 741 C CA . ASP A 1 92 ? -9.016 20.719 3.15 1 98.94 92 ASP A CA 1
ATOM 742 C C . ASP A 1 92 ? -9.18 20.141 4.559 1 98.94 92 ASP A C 1
ATOM 744 O O . ASP A 1 92 ? -10.266 19.703 4.934 1 98.94 92 ASP A O 1
ATOM 748 N N . LEU A 1 93 ? -8.094 20.125 5.328 1 98.94 93 LEU A N 1
ATOM 749 C CA . LEU A 1 93 ? -8.148 19.641 6.695 1 98.94 93 LEU A CA 1
ATOM 750 C C . LEU A 1 93 ? -9.156 20.422 7.523 1 98.94 93 LEU A C 1
ATOM 752 O O . LEU A 1 93 ? -9.945 19.844 8.266 1 98.94 93 LEU A O 1
ATOM 756 N N . HIS A 1 94 ? -9.109 21.703 7.398 1 98.81 94 HIS A N 1
ATOM 757 C CA . HIS A 1 94 ? -10.055 22.547 8.117 1 98.81 94 HIS A CA 1
ATOM 758 C C . HIS A 1 94 ? -11.492 22.203 7.758 1 98.81 94 HIS A C 1
ATOM 760 O O . HIS A 1 94 ? -12.344 22.094 8.641 1 98.81 94 HIS A O 1
ATOM 766 N N . LYS A 1 95 ? -11.75 22.047 6.457 1 98.81 95 LYS A N 1
ATOM 767 C CA . LYS A 1 95 ? -13.086 21.672 5.992 1 98.81 95 LYS A CA 1
ATOM 768 C C . LYS A 1 95 ? -13.516 20.328 6.566 1 98.81 95 LYS A C 1
ATOM 770 O O . LYS A 1 95 ? -14.664 20.172 7 1 98.81 95 LYS A O 1
ATOM 775 N N . LEU A 1 96 ? -12.656 19.391 6.57 1 98.88 96 LEU A N 1
ATOM 776 C CA . LEU A 1 96 ? -12.969 18.047 7.047 1 98.88 96 LEU A CA 1
ATOM 777 C C . LEU A 1 96 ? -13.242 18.047 8.547 1 98.88 96 LEU A C 1
ATOM 779 O O . LEU A 1 96 ? -14.148 17.359 9.016 1 98.88 96 LEU A O 1
ATOM 783 N N . MET A 1 97 ? -12.43 18.797 9.312 1 98.69 97 MET A N 1
ATOM 784 C CA . MET A 1 97 ? -12.656 18.906 10.75 1 98.69 97 MET A CA 1
ATOM 785 C C . MET A 1 97 ? -14.031 19.484 11.047 1 98.69 97 MET A C 1
ATOM 787 O O . MET A 1 97 ? -14.75 18.984 11.922 1 98.69 97 MET A O 1
ATOM 791 N N . ASN A 1 98 ? -14.367 20.516 10.312 1 98.38 98 ASN A N 1
ATOM 792 C CA . ASN A 1 98 ? -15.688 21.125 10.484 1 98.38 98 ASN A CA 1
ATOM 793 C C . ASN A 1 98 ? -16.797 20.141 10.141 1 98.38 98 ASN A C 1
ATOM 795 O O . ASN A 1 98 ? -17.797 20.047 10.852 1 98.38 98 ASN A O 1
ATOM 799 N N . TRP A 1 99 ? -16.625 19.469 9.031 1 98.56 99 TRP A N 1
ATOM 800 C CA . TRP A 1 99 ? -17.609 18.469 8.609 1 98.56 99 TRP A CA 1
ATOM 801 C C . TRP A 1 99 ? -17.797 17.391 9.672 1 98.56 99 TRP A C 1
ATOM 803 O O . TRP A 1 99 ? -18.922 17.016 9.984 1 98.56 99 TRP A O 1
ATOM 813 N N . LEU A 1 100 ? -16.719 16.891 10.273 1 98.44 100 LEU A N 1
ATOM 814 C CA . LEU A 1 100 ? -16.766 15.875 11.32 1 98.44 100 LEU A CA 1
ATOM 815 C C . LEU A 1 100 ? -17.531 16.391 12.539 1 98.44 100 LEU A C 1
ATOM 817 O O . LEU A 1 100 ? -18.359 15.664 13.109 1 98.44 100 LEU A O 1
ATOM 821 N N . THR A 1 101 ? -17.219 17.594 12.938 1 97.69 101 THR A N 1
ATOM 822 C CA . THR A 1 101 ? -17.812 18.188 14.125 1 97.69 101 THR A CA 1
ATOM 823 C C . THR A 1 101 ? -19.312 18.422 13.914 1 97.69 101 THR A C 1
ATOM 825 O O . THR A 1 101 ? -20.125 18.047 14.758 1 97.69 101 THR A O 1
ATOM 828 N N . ARG A 1 102 ? -19.703 18.938 12.789 1 97.38 102 ARG A N 1
ATOM 829 C CA . ARG A 1 102 ? -21.094 19.25 12.5 1 97.38 102 ARG A CA 1
ATOM 830 C C . ARG A 1 102 ? -21.938 17.984 12.375 1 97.38 102 ARG A C 1
ATOM 832 O O . ARG A 1 102 ? -23.094 17.969 12.766 1 97.38 102 ARG A O 1
ATOM 839 N N . GLY A 1 103 ? -21.328 16.969 11.883 1 97.38 103 GLY A N 1
ATOM 840 C CA . GLY A 1 103 ? -22.031 15.711 11.672 1 97.38 103 GLY A CA 1
ATOM 841 C C . GLY A 1 103 ? -22.094 14.844 12.906 1 97.38 103 GLY A C 1
ATOM 842 O O . GLY A 1 103 ? -22.75 13.797 12.906 1 97.38 103 GLY A O 1
ATOM 843 N N . GLY A 1 104 ? -21.391 15.273 13.945 1 98.12 104 GLY A N 1
ATOM 844 C CA . GLY A 1 104 ? -21.359 14.484 15.164 1 98.12 104 GLY A CA 1
ATOM 845 C C . GLY A 1 104 ? -20.578 13.195 15.023 1 98.12 104 GLY A C 1
ATOM 846 O O . GLY A 1 104 ? -20.906 12.188 15.648 1 98.12 104 GLY A O 1
ATOM 847 N N . LEU A 1 105 ? -19.562 13.195 14.227 1 98.44 105 LEU A N 1
ATOM 848 C CA . LEU A 1 105 ? -18.828 11.977 13.906 1 98.44 105 LEU A CA 1
ATOM 849 C C . LEU A 1 105 ? -17.531 11.906 14.688 1 98.44 105 LEU A C 1
ATOM 851 O O . LEU A 1 105 ? -16.859 10.859 14.711 1 98.44 105 LEU A O 1
ATOM 855 N N . LEU A 1 106 ? -17.172 12.961 15.328 1 98.69 106 LEU A N 1
ATOM 856 C CA . LEU A 1 106 ? -15.938 13.039 16.109 1 98.69 106 LEU A CA 1
ATOM 857 C C . LEU A 1 106 ? -16.219 12.867 17.594 1 98.69 106 LEU A C 1
ATOM 859 O O . LEU A 1 106 ? -16.938 13.68 18.188 1 98.69 106 LEU A O 1
ATOM 863 N N . GLU A 1 107 ? -15.617 11.844 18.188 1 98.5 107 GLU A N 1
ATOM 864 C CA . GLU A 1 107 ? -15.836 11.539 19.609 1 98.5 107 GLU A CA 1
ATOM 865 C C . GLU A 1 107 ? -14.961 12.406 20.5 1 98.5 107 GLU A C 1
ATOM 867 O O . GLU A 1 107 ? -13.734 12.234 20.531 1 98.5 107 GLU A O 1
ATOM 872 N N . ALA A 1 108 ? -15.586 13.328 21.266 1 97.75 108 ALA A N 1
ATOM 873 C CA . ALA A 1 108 ? -14.953 14.094 22.344 1 97.75 108 ALA A CA 1
ATOM 874 C C . ALA A 1 108 ? -13.711 14.812 21.844 1 97.75 108 ALA A C 1
ATOM 876 O O . ALA A 1 108 ? -12.703 14.898 22.562 1 97.75 108 ALA A O 1
ATOM 877 N N . GLY A 1 109 ? -13.688 15.203 20.578 1 98 109 GLY A N 1
ATOM 878 C CA . GLY A 1 109 ? -12.594 15.977 20.016 1 98 109 GLY A CA 1
ATOM 879 C C . GLY A 1 109 ? -11.336 15.164 19.797 1 98 109 GLY A C 1
ATOM 880 O O . GLY A 1 109 ? -10.258 15.719 19.578 1 98 109 GLY A O 1
ATOM 881 N N . ARG A 1 110 ? -11.352 13.828 19.828 1 98.75 110 ARG A N 1
ATOM 882 C CA . ARG A 1 110 ? -10.203 12.945 19.656 1 98.75 110 ARG A CA 1
ATOM 883 C C . ARG A 1 110 ? -9.805 12.828 18.188 1 98.75 110 ARG A C 1
ATOM 885 O O . ARG A 1 110 ? -10.133 11.836 17.531 1 98.75 110 ARG A O 1
ATOM 892 N N . LEU A 1 111 ? -9.008 13.828 17.75 1 98.94 111 LEU A N 1
ATOM 893 C CA . LEU A 1 111 ? -8.57 13.914 16.359 1 98.94 111 LEU A CA 1
ATOM 894 C C . LEU A 1 111 ? -7.059 13.758 16.25 1 98.94 111 LEU A C 1
ATOM 896 O O . LEU A 1 111 ? -6.309 14.492 16.891 1 98.94 111 LEU A O 1
ATOM 900 N N . GLY A 1 112 ? -6.625 12.766 15.562 1 98.94 112 GLY A N 1
ATOM 901 C CA . GLY A 1 112 ? -5.242 12.641 15.125 1 98.94 112 GLY A CA 1
ATOM 902 C C . GLY A 1 112 ? -5.051 12.945 13.656 1 98.94 112 GLY A C 1
ATOM 903 O O . GLY A 1 112 ? -5.98 12.797 12.859 1 98.94 112 GLY A O 1
ATOM 904 N N . VAL A 1 113 ? -3.93 13.438 13.289 1 98.94 113 VAL A N 1
ATOM 905 C CA . VAL A 1 113 ? -3.549 13.656 11.898 1 98.94 113 VAL A CA 1
ATOM 906 C C . VAL A 1 113 ? -2.189 13.016 11.625 1 98.94 113 VAL A C 1
ATOM 908 O O . VAL A 1 113 ? -1.282 13.094 12.461 1 98.94 113 VAL A O 1
ATOM 911 N N . ALA A 1 114 ? -2.055 12.336 10.586 1 98.94 114 ALA A N 1
ATOM 912 C CA . ALA A 1 114 ? -0.809 11.719 10.133 1 98.94 114 ALA A CA 1
ATOM 913 C C . ALA A 1 114 ? -0.724 11.695 8.609 1 98.94 114 ALA A C 1
ATOM 915 O O . ALA A 1 114 ? -1.674 12.078 7.926 1 98.94 114 ALA A O 1
ATOM 916 N N . GLY A 1 115 ? 0.401 11.336 8.07 1 98.88 115 GLY A N 1
ATOM 917 C CA . GLY A 1 115 ? 0.549 11.242 6.629 1 98.88 115 GLY A CA 1
ATOM 918 C C . GLY A 1 115 ? 1.911 10.734 6.199 1 98.88 115 GLY A C 1
ATOM 919 O O . GLY A 1 115 ? 2.836 10.656 7.012 1 98.88 115 GLY A O 1
ATOM 920 N N . THR A 1 116 ? 1.977 10.367 4.996 1 98.75 116 THR A N 1
ATOM 921 C CA . THR A 1 116 ? 3.186 9.805 4.402 1 98.75 116 THR A CA 1
ATOM 922 C C . THR A 1 116 ? 3.85 10.812 3.471 1 98.75 116 THR A C 1
ATOM 924 O O . THR A 1 116 ? 3.201 11.359 2.576 1 98.75 116 THR A O 1
ATOM 927 N N . SER A 1 117 ? 5.254 11.023 3.611 1 98.56 117 SER A N 1
ATOM 928 C CA . SER A 1 117 ? 6.031 11.875 2.713 1 98.56 117 SER A CA 1
ATOM 929 C C . SER A 1 117 ? 5.453 13.289 2.656 1 98.56 117 SER A C 1
ATOM 931 O O . SER A 1 117 ? 5.371 13.969 3.678 1 98.56 117 SER A O 1
ATOM 933 N N . MET A 1 118 ? 4.832 13.719 1.553 1 98.69 118 MET A N 1
ATOM 934 C CA . MET A 1 118 ? 4.152 15.008 1.479 1 98.69 118 MET A CA 1
ATOM 935 C C . MET A 1 118 ? 3.074 15.117 2.553 1 98.69 118 MET A C 1
ATOM 937 O O . MET A 1 118 ? 2.873 16.188 3.131 1 98.69 118 MET A O 1
ATOM 941 N N . GLY A 1 119 ? 2.41 14 2.826 1 98.88 119 GLY A N 1
ATOM 942 C CA . GLY A 1 119 ? 1.414 13.969 3.885 1 98.88 119 GLY A CA 1
ATOM 943 C C . GLY A 1 119 ? 2 14.211 5.266 1 98.88 119 GLY A C 1
ATOM 944 O O . GLY A 1 119 ? 1.341 14.789 6.133 1 98.88 119 GLY A O 1
ATOM 945 N N . GLY A 1 120 ? 3.217 13.688 5.469 1 98.94 120 GLY A N 1
ATOM 946 C CA . GLY A 1 120 ? 3.918 13.992 6.703 1 98.94 120 GLY A CA 1
ATOM 947 C C . GLY A 1 120 ? 4.273 15.461 6.84 1 98.94 120 GLY A C 1
ATOM 948 O O . GLY A 1 120 ? 4.18 16.031 7.93 1 98.94 120 GLY A O 1
ATOM 949 N N . ILE A 1 121 ? 4.672 16.094 5.738 1 98.94 121 ILE A N 1
ATOM 950 C CA . ILE A 1 121 ? 4.945 17.516 5.699 1 98.94 121 ILE A CA 1
ATOM 951 C C . ILE A 1 121 ? 3.67 18.297 6.008 1 98.94 121 ILE A C 1
ATOM 953 O O . ILE A 1 121 ? 3.682 19.219 6.82 1 98.94 121 ILE A O 1
ATOM 957 N N . THR A 1 122 ? 2.588 17.875 5.398 1 98.94 122 THR A N 1
ATOM 958 C CA . THR A 1 122 ? 1.277 18.453 5.652 1 98.94 122 THR A CA 1
ATOM 959 C C . THR A 1 122 ? 0.913 18.344 7.129 1 98.94 122 THR A C 1
ATOM 961 O O . THR A 1 122 ? 0.411 19.297 7.727 1 98.94 122 THR A O 1
ATOM 964 N N . THR A 1 123 ? 1.16 17.234 7.703 1 98.94 123 THR A N 1
ATOM 965 C CA . THR A 1 123 ? 0.838 16.984 9.102 1 98.94 123 THR A CA 1
ATOM 966 C C . THR A 1 123 ? 1.623 17.922 10.016 1 98.94 123 THR A C 1
ATOM 968 O O . THR A 1 123 ? 1.062 18.5 10.945 1 98.94 123 THR A O 1
ATOM 971 N N . ALA A 1 124 ? 2.922 18.078 9.719 1 98.94 124 ALA A N 1
ATOM 972 C CA . ALA A 1 124 ? 3.732 19.016 10.492 1 98.94 124 ALA A CA 1
ATOM 973 C C . ALA A 1 124 ? 3.174 20.422 10.391 1 98.94 124 ALA A C 1
ATOM 975 O O . ALA A 1 124 ? 3.029 21.125 11.406 1 98.94 124 ALA A O 1
ATOM 976 N N . ALA A 1 125 ? 2.871 20.828 9.203 1 98.94 125 ALA A N 1
ATOM 977 C CA . ALA A 1 125 ? 2.301 22.156 8.992 1 98.94 125 ALA A CA 1
ATOM 978 C C . ALA A 1 125 ? 0.975 22.312 9.727 1 98.94 125 ALA A C 1
ATOM 980 O O . ALA A 1 125 ? 0.689 23.359 10.289 1 98.94 125 ALA A O 1
ATOM 981 N N . ALA A 1 126 ? 0.179 21.281 9.758 1 98.94 126 ALA A N 1
ATOM 982 C CA . ALA A 1 126 ? -1.132 21.312 10.406 1 98.94 126 ALA A CA 1
ATOM 983 C C . ALA A 1 126 ? -1.008 21.625 11.891 1 98.94 126 ALA A C 1
ATOM 985 O O . ALA A 1 126 ? -1.86 22.297 12.469 1 98.94 126 ALA A O 1
ATOM 986 N N . LEU A 1 127 ? 0.041 21.125 12.5 1 98.81 127 LEU A N 1
ATOM 987 C CA . LEU A 1 127 ? 0.243 21.344 13.93 1 98.81 127 LEU A CA 1
ATOM 988 C C . LEU A 1 127 ? 0.464 22.812 14.234 1 98.81 127 LEU A C 1
ATOM 990 O O . LEU A 1 127 ? 0.218 23.266 15.359 1 98.81 127 LEU A O 1
ATOM 994 N N . THR A 1 128 ? 0.915 23.562 13.258 1 98.69 128 THR A N 1
ATOM 995 C CA . THR A 1 128 ? 1.125 25 13.461 1 98.69 128 THR A CA 1
ATOM 996 C C . THR A 1 128 ? -0.192 25.766 13.352 1 98.69 128 THR A C 1
ATOM 998 O O . THR A 1 128 ? -0.281 26.922 13.766 1 98.69 128 THR A O 1
ATOM 1001 N N . GLN A 1 129 ? -1.212 25.141 12.789 1 98.19 129 GLN A N 1
ATOM 1002 C CA . GLN A 1 129 ? -2.412 25.875 12.414 1 98.19 129 GLN A CA 1
ATOM 1003 C C . GLN A 1 129 ? -3.609 25.453 13.258 1 98.19 129 GLN A C 1
ATOM 1005 O O . GLN A 1 129 ? -4.535 26.234 13.469 1 98.19 129 GLN A O 1
ATOM 1010 N N . PHE A 1 130 ? -3.621 24.234 13.734 1 98.62 130 PHE A N 1
ATOM 1011 C CA . PHE A 1 130 ? -4.852 23.672 14.273 1 98.62 130 PHE A CA 1
ATOM 1012 C C . PHE A 1 130 ? -4.609 23.062 15.648 1 98.62 130 PHE A C 1
ATOM 1014 O O . PHE A 1 130 ? -4.078 21.953 15.758 1 98.62 130 PHE A O 1
ATOM 1021 N N . GLU A 1 131 ? -5.109 23.688 16.672 1 98.06 131 GLU A N 1
ATOM 1022 C CA . GLU A 1 131 ? -4.98 23.172 18.016 1 98.06 131 GLU A CA 1
ATOM 1023 C C . GLU A 1 131 ? -5.879 21.953 18.234 1 98.06 131 GLU A C 1
ATOM 1025 O O . GLU A 1 131 ? -5.695 21.203 19.188 1 98.06 131 GLU A O 1
ATOM 1030 N N . GLN A 1 132 ? -6.852 21.75 17.312 1 98.25 132 GLN A N 1
ATOM 1031 C CA . GLN A 1 132 ? -7.797 20.641 17.391 1 98.25 132 GLN A CA 1
ATOM 1032 C C . GLN A 1 132 ? -7.094 19.297 17.188 1 98.25 132 GLN A C 1
ATOM 1034 O O . GLN A 1 132 ? -7.617 18.266 17.578 1 98.25 132 GLN A O 1
ATOM 1039 N N . VAL A 1 133 ? -5.922 19.344 16.5 1 98.81 133 VAL A N 1
ATOM 1040 C CA . VAL A 1 133 ? -5.156 18.109 16.297 1 98.81 133 VAL A CA 1
ATOM 1041 C C . VAL A 1 133 ? -4.496 17.688 17.609 1 98.81 133 VAL A C 1
ATOM 1043 O O . VAL A 1 133 ? -3.629 18.406 18.125 1 98.81 133 VAL A O 1
ATOM 1046 N N . LYS A 1 134 ? -4.828 16.484 18.094 1 98.75 134 LYS A N 1
ATOM 1047 C CA . LYS A 1 134 ? -4.391 16.094 19.422 1 98.75 134 LYS A CA 1
ATOM 1048 C C . LYS A 1 134 ? -3.15 15.211 19.359 1 98.75 134 LYS A C 1
ATOM 1050 O O . LYS A 1 134 ? -2.361 15.172 20.312 1 98.75 134 LYS A O 1
ATOM 1055 N N . VAL A 1 135 ? -2.994 14.43 18.359 1 98.88 135 VAL A N 1
ATOM 1056 C CA . VAL A 1 135 ? -1.887 13.5 18.156 1 98.88 135 VAL A CA 1
ATOM 1057 C C . VAL A 1 135 ? -1.464 13.516 16.688 1 98.88 135 VAL A C 1
ATOM 1059 O O . VAL A 1 135 ? -2.303 13.656 15.789 1 98.88 135 VAL A O 1
ATOM 1062 N N . ALA A 1 136 ? -0.149 13.422 16.438 1 98.94 136 ALA A N 1
ATOM 1063 C CA . ALA A 1 136 ? 0.325 13.508 15.055 1 98.94 136 ALA A CA 1
ATOM 1064 C C . ALA A 1 136 ? 1.318 12.391 14.75 1 98.94 136 ALA A C 1
ATOM 1066 O O . ALA A 1 136 ? 1.964 11.859 15.648 1 98.94 136 ALA A O 1
ATOM 1067 N N . GLY A 1 137 ? 1.378 11.945 13.555 1 98.94 137 GLY A N 1
ATOM 1068 C CA . GLY A 1 137 ? 2.385 11.047 13.016 1 98.94 137 GLY A CA 1
ATOM 1069 C C . GLY A 1 137 ? 3.008 11.547 11.727 1 98.94 137 GLY A C 1
ATOM 1070 O O . GLY A 1 137 ? 2.33 11.648 10.703 1 98.94 137 GLY A O 1
ATOM 1071 N N . LEU A 1 138 ? 4.254 11.898 11.742 1 98.94 138 LEU A N 1
ATOM 1072 C CA . LEU A 1 138 ? 5.023 12.281 10.562 1 98.94 138 LEU A CA 1
ATOM 1073 C C . LEU A 1 138 ? 5.742 11.078 9.969 1 98.94 138 LEU A C 1
ATOM 1075 O O . LEU A 1 138 ? 6.855 10.742 10.383 1 98.94 138 LEU A O 1
ATOM 1079 N N . MET A 1 139 ? 5.16 10.484 8.93 1 98.88 139 MET A N 1
ATOM 1080 C CA . MET A 1 139 ? 5.738 9.297 8.312 1 98.88 139 MET A CA 1
ATOM 1081 C C . MET A 1 139 ? 6.582 9.672 7.102 1 98.88 139 MET A C 1
ATOM 1083 O O . MET A 1 139 ? 6.047 9.961 6.031 1 98.88 139 MET A O 1
ATOM 1087 N N . MET A 1 140 ? 7.809 9.688 7.227 1 98.69 140 MET A N 1
ATOM 1088 C CA . MET A 1 140 ? 8.852 9.984 6.25 1 98.69 140 MET A CA 1
ATOM 1089 C C . MET A 1 140 ? 8.648 11.367 5.637 1 98.69 140 MET A C 1
ATOM 1091 O O . MET A 1 140 ? 8.844 11.555 4.434 1 98.69 140 MET A O 1
ATOM 1095 N N . GLY A 1 141 ? 8.125 12.305 6.344 1 98.31 141 GLY A N 1
ATOM 1096 C CA . GLY A 1 141 ? 8.047 13.711 5.969 1 98.31 141 GLY A CA 1
ATOM 1097 C C . GLY A 1 141 ? 9.078 14.57 6.676 1 98.31 141 GLY A C 1
ATOM 1098 O O . GLY A 1 141 ? 9.984 14.055 7.332 1 98.31 141 GLY A O 1
ATOM 1099 N N . SER A 1 142 ? 9 15.914 6.477 1 98.75 142 SER A N 1
ATOM 1100 C CA . SER A 1 142 ? 9.875 16.875 7.133 1 98.75 142 SER A CA 1
ATOM 1101 C C . SER A 1 142 ? 9.078 17.984 7.812 1 98.75 142 SER A C 1
ATOM 1103 O O . SER A 1 142 ? 8.148 18.531 7.223 1 98.75 142 SER A O 1
ATOM 1105 N N . ALA A 1 143 ? 9.438 18.25 9.031 1 98.81 143 ALA A N 1
ATOM 1106 C CA . ALA A 1 143 ? 8.844 19.375 9.742 1 98.81 143 ALA A CA 1
ATOM 1107 C C . ALA A 1 143 ? 9.586 20.672 9.438 1 98.81 143 ALA A C 1
ATOM 1109 O O . ALA A 1 143 ? 9.133 21.766 9.805 1 98.81 143 ALA A O 1
ATOM 1110 N N . LYS A 1 144 ? 10.75 20.531 8.773 1 98.56 144 LYS A N 1
ATOM 1111 C CA . LYS A 1 144 ? 11.586 21.672 8.414 1 98.56 144 LYS A CA 1
ATOM 1112 C C . LYS A 1 144 ? 11.266 22.172 7.008 1 98.56 144 LYS A C 1
ATOM 1114 O O . LYS A 1 144 ? 12.078 22.031 6.098 1 98.56 144 LYS A O 1
ATOM 1119 N N . LEU A 1 145 ? 10.164 22.891 6.918 1 98.56 145 LEU A N 1
ATOM 1120 C CA . LEU A 1 145 ? 9.578 23.172 5.609 1 98.56 145 LEU A CA 1
ATOM 1121 C C . LEU A 1 145 ? 10.492 24.062 4.789 1 98.56 145 LEU A C 1
ATOM 1123 O O . LEU A 1 145 ? 10.672 23.844 3.588 1 98.56 145 LEU A O 1
ATOM 1127 N N . GLN A 1 146 ? 11.086 25.094 5.371 1 97.88 146 GLN A N 1
ATOM 1128 C CA . GLN A 1 146 ? 11.945 25.984 4.602 1 97.88 146 GLN A CA 1
ATOM 1129 C C . GLN A 1 146 ? 13.203 25.25 4.125 1 97.88 146 GLN A C 1
ATOM 1131 O O . GLN A 1 146 ? 13.633 25.438 2.984 1 97.88 146 GLN A O 1
ATOM 1136 N N . TYR A 1 147 ? 13.781 24.5 4.996 1 97.31 147 TYR A N 1
ATOM 1137 C CA . TYR A 1 147 ? 14.938 23.703 4.59 1 97.31 147 TYR A CA 1
ATOM 1138 C C . TYR A 1 147 ? 14.562 22.719 3.482 1 97.31 147 TYR A C 1
ATOM 1140 O O . TYR A 1 147 ? 15.312 22.547 2.523 1 97.31 147 TYR A O 1
ATOM 1148 N N . MET A 1 148 ? 13.43 22.078 3.641 1 97.94 148 MET A N 1
ATOM 1149 C CA . MET A 1 148 ? 12.953 21.156 2.623 1 97.94 148 MET A CA 1
ATOM 1150 C C . MET A 1 148 ? 12.773 21.859 1.281 1 97.94 148 MET A C 1
ATOM 1152 O O . MET A 1 148 ? 13.109 21.297 0.235 1 97.94 148 MET A O 1
ATOM 1156 N N . ALA A 1 149 ? 12.211 23.078 1.342 1 97.38 149 ALA A N 1
ATOM 1157 C CA . ALA A 1 149 ? 12.039 23.859 0.12 1 97.38 149 ALA A CA 1
ATOM 1158 C C . ALA A 1 149 ? 13.375 24.109 -0.57 1 97.38 149 ALA A C 1
ATOM 1160 O O . ALA A 1 149 ? 13.5 23.922 -1.785 1 97.38 149 ALA A O 1
ATOM 1161 N N . HIS A 1 150 ? 14.359 24.469 0.198 1 95.69 150 HIS A N 1
ATOM 1162 C CA . HIS A 1 150 ? 15.688 24.703 -0.354 1 95.69 150 HIS A CA 1
ATOM 1163 C C . HIS A 1 150 ? 16.281 23.422 -0.913 1 95.69 150 HIS A C 1
ATOM 1165 O O . HIS A 1 150 ? 16.953 23.438 -1.951 1 95.69 150 HIS A O 1
ATOM 1171 N N . TYR A 1 151 ? 16.062 22.375 -0.173 1 95.38 151 TYR A N 1
ATOM 1172 C CA . TYR A 1 151 ? 16.547 21.078 -0.622 1 95.38 151 TYR A CA 1
ATOM 1173 C C . TYR A 1 151 ? 15.953 20.719 -1.975 1 95.38 151 TYR A C 1
ATOM 1175 O O . TYR A 1 151 ? 16.672 20.281 -2.881 1 95.38 151 TYR A O 1
ATOM 1183 N N . LEU A 1 152 ? 14.672 20.891 -2.152 1 93.44 152 LEU A N 1
ATOM 1184 C CA . LEU A 1 152 ? 13.984 20.578 -3.402 1 93.44 152 LEU A CA 1
ATOM 1185 C C . LEU A 1 152 ? 14.477 21.484 -4.531 1 93.44 152 LEU A C 1
ATOM 1187 O O . LEU A 1 152 ? 14.672 21.016 -5.656 1 93.44 152 LEU A O 1
ATOM 1191 N N . LEU A 1 153 ? 14.664 22.734 -4.227 1 92.88 153 LEU A N 1
ATOM 1192 C CA . LEU A 1 153 ? 15.133 23.703 -5.215 1 92.88 153 LEU A CA 1
ATOM 1193 C C . LEU A 1 153 ? 16.531 23.328 -5.711 1 92.88 153 LEU A C 1
ATOM 1195 O O . LEU A 1 153 ? 16.812 23.422 -6.906 1 92.88 153 LEU A O 1
ATOM 1199 N N . LYS A 1 154 ? 17.359 22.969 -4.797 1 92.56 154 LYS A N 1
ATOM 1200 C CA . LYS A 1 154 ? 18.703 22.531 -5.16 1 92.56 154 LYS A CA 1
ATOM 1201 C C . LYS A 1 154 ? 18.672 21.312 -6.078 1 92.56 154 LYS A C 1
ATOM 1203 O O . LYS A 1 154 ? 19.438 21.219 -7.031 1 92.56 154 LYS A O 1
ATOM 1208 N N . GLY A 1 155 ? 17.812 20.359 -5.75 1 89.75 155 GLY A N 1
ATOM 1209 C CA . GLY A 1 155 ? 17.656 19.188 -6.605 1 89.75 155 GLY A CA 1
ATOM 1210 C C . GLY A 1 155 ? 17.219 19.531 -8.016 1 89.75 155 GLY A C 1
ATOM 1211 O O . GLY A 1 155 ? 17.734 18.984 -8.984 1 89.75 155 GLY A O 1
ATOM 1212 N N . ILE A 1 156 ? 16.297 20.438 -8.133 1 88.25 156 ILE A N 1
ATOM 1213 C CA . ILE A 1 156 ? 15.773 20.875 -9.422 1 88.25 156 ILE A CA 1
ATOM 1214 C C . ILE A 1 156 ? 16.891 21.547 -10.227 1 88.25 156 ILE A C 1
ATOM 1216 O O . ILE A 1 156 ? 17.031 21.281 -11.43 1 88.25 156 ILE A O 1
ATOM 1220 N N . GLU A 1 157 ? 17.594 22.359 -9.586 1 88.56 157 GLU A N 1
ATOM 1221 C CA . GLU A 1 157 ? 18.719 23.031 -10.227 1 88.56 157 GLU A CA 1
ATOM 1222 C C . GLU A 1 157 ? 19.734 22.031 -10.75 1 88.56 157 GLU A C 1
ATOM 1224 O O . GLU A 1 157 ? 20.266 22.188 -11.859 1 88.56 157 GLU A O 1
ATOM 1229 N N . GLN A 1 158 ? 20.047 21.062 -10 1 91.31 158 GLN A N 1
ATOM 1230 C CA . GLN A 1 158 ? 21.031 20.047 -10.359 1 91.31 158 GLN A CA 1
ATOM 1231 C C . GLN A 1 158 ? 20.578 19.234 -11.562 1 91.31 158 GLN A C 1
ATOM 1233 O O . GLN A 1 158 ? 21.391 18.734 -12.328 1 91.31 158 GLN A O 1
ATOM 1238 N N . GLN A 1 159 ? 19.312 19.109 -11.719 1 88.12 159 GLN A N 1
ATOM 1239 C CA . GLN A 1 159 ? 18.766 18.375 -12.844 1 88.12 159 GLN A CA 1
ATOM 1240 C C . GLN A 1 159 ? 18.703 19.25 -14.094 1 88.12 159 GLN A C 1
ATOM 1242 O O . GLN A 1 159 ? 18.328 18.766 -15.172 1 88.12 159 GLN A O 1
ATOM 1247 N N . GLY A 1 160 ? 18.969 20.438 -13.961 1 88.88 160 GLY A N 1
ATOM 1248 C CA . GLY A 1 160 ? 19 21.359 -15.078 1 88.88 160 GLY A CA 1
ATOM 1249 C C . GLY A 1 160 ? 17.609 21.844 -15.484 1 88.88 160 GLY A C 1
ATOM 1250 O O . GLY A 1 160 ? 17.406 22.297 -16.609 1 88.88 160 GLY A O 1
ATOM 1251 N N . ILE A 1 161 ? 16.734 21.719 -14.586 1 85.06 161 ILE A N 1
ATOM 1252 C CA . ILE A 1 161 ? 15.359 22.141 -14.875 1 85.06 161 ILE A CA 1
ATOM 1253 C C . ILE A 1 161 ? 15.195 23.625 -14.562 1 85.06 161 ILE A C 1
ATOM 1255 O O . ILE A 1 161 ? 15.578 24.078 -13.484 1 85.06 161 ILE A O 1
ATOM 1259 N N . GLU A 1 162 ? 14.641 24.391 -15.5 1 86.06 162 GLU A N 1
ATOM 1260 C CA . GLU A 1 162 ? 14.375 25.812 -15.281 1 86.06 162 GLU A CA 1
ATOM 1261 C C . GLU A 1 162 ? 13.016 26.016 -14.625 1 86.06 162 GLU A C 1
ATOM 1263 O O . GLU A 1 162 ? 12 25.547 -15.133 1 86.06 162 GLU A O 1
ATOM 1268 N N . LEU A 1 163 ? 13.094 26.75 -13.531 1 86.69 163 LEU A N 1
ATOM 1269 C CA . LEU A 1 163 ? 11.852 27.062 -12.828 1 86.69 163 LEU A CA 1
ATOM 1270 C C . LEU A 1 163 ? 11.156 28.266 -13.453 1 86.69 163 LEU A C 1
ATOM 1272 O O . LEU A 1 163 ? 11.82 29.188 -13.914 1 86.69 163 LEU A O 1
ATOM 1276 N N . PRO A 1 164 ? 9.82 28.203 -13.461 1 87.88 164 PRO A N 1
ATOM 1277 C CA . PRO A 1 164 ? 9.07 29.312 -14.031 1 87.88 164 PRO A CA 1
ATOM 1278 C C . PRO A 1 164 ? 8.906 30.484 -13.055 1 87.88 164 PRO A C 1
ATOM 1280 O O . PRO A 1 164 ? 7.84 31.094 -13 1 87.88 164 PRO A O 1
ATOM 1283 N N . TYR A 1 165 ? 9.844 30.703 -12.164 1 90.12 165 TYR A N 1
ATOM 1284 C CA . TYR A 1 165 ? 9.812 31.75 -11.148 1 90.12 165 TYR A CA 1
ATOM 1285 C C . TYR A 1 165 ? 11.141 32.5 -11.109 1 90.12 165 TYR A C 1
ATOM 1287 O O . TYR A 1 165 ? 12.195 31.953 -11.391 1 90.12 165 TYR A O 1
ATOM 1295 N N . THR A 1 166 ? 10.984 33.781 -10.781 1 92.81 166 THR A N 1
ATOM 1296 C CA . THR A 1 166 ? 12.188 34.562 -10.523 1 92.81 166 THR A CA 1
ATOM 1297 C C . THR A 1 166 ? 12.773 34.219 -9.164 1 92.81 166 THR A C 1
ATOM 1299 O O . THR A 1 166 ? 12.102 33.594 -8.32 1 92.81 166 THR A O 1
ATOM 1302 N N . ASN A 1 167 ? 14.016 34.594 -8.938 1 92.25 167 ASN A N 1
ATOM 1303 C CA . ASN A 1 167 ? 14.641 34.406 -7.633 1 92.25 167 ASN A CA 1
ATOM 1304 C C . ASN A 1 167 ? 13.859 35.094 -6.523 1 92.25 167 ASN A C 1
ATOM 1306 O O . ASN A 1 167 ? 13.758 34.562 -5.41 1 92.25 167 ASN A O 1
ATOM 1310 N N . GLU A 1 168 ? 13.312 36.219 -6.863 1 94.69 168 GLU A N 1
ATOM 1311 C CA . GLU A 1 168 ? 12.523 36.969 -5.898 1 94.69 168 GLU A CA 1
ATOM 1312 C C . GLU A 1 168 ? 11.234 36.219 -5.543 1 94.69 168 GLU A C 1
ATOM 1314 O O . GLU A 1 168 ? 10.844 36.156 -4.375 1 94.69 168 GLU A O 1
ATOM 1319 N N . GLU A 1 169 ? 10.648 35.625 -6.516 1 93 169 GLU A N 1
ATOM 1320 C CA . GLU A 1 169 ? 9.43 34.875 -6.293 1 93 169 GLU A CA 1
ATOM 1321 C C . GLU A 1 169 ? 9.711 33.625 -5.465 1 93 169 GLU A C 1
ATOM 1323 O O . GLU A 1 169 ? 8.938 33.281 -4.566 1 93 169 GLU A O 1
ATOM 1328 N N . ILE A 1 170 ? 10.766 33.031 -5.723 1 92.94 170 ILE A N 1
ATOM 1329 C CA . ILE A 1 170 ? 11.172 31.828 -5.008 1 92.94 170 ILE A CA 1
ATOM 1330 C C . ILE A 1 170 ? 11.422 32.156 -3.539 1 92.94 170 ILE A C 1
ATOM 1332 O O . ILE A 1 170 ? 10.922 31.484 -2.643 1 92.94 170 ILE A O 1
ATOM 1336 N N . THR A 1 171 ? 12.148 33.188 -3.35 1 94.75 171 THR A N 1
ATOM 1337 C CA . THR A 1 171 ? 12.453 33.625 -1.989 1 94.75 171 THR A CA 1
ATOM 1338 C C . THR A 1 171 ? 11.172 33.938 -1.23 1 94.75 171 THR A C 1
ATOM 1340 O O . THR A 1 171 ? 11.016 33.562 -0.067 1 94.75 171 THR A O 1
ATOM 1343 N N . ALA A 1 172 ? 10.289 34.625 -1.861 1 95.19 172 ALA A N 1
ATOM 1344 C CA . ALA A 1 172 ? 9.023 34.969 -1.237 1 95.19 172 ALA A CA 1
ATOM 1345 C C . ALA A 1 172 ? 8.219 33.719 -0.867 1 95.19 172 ALA A C 1
ATOM 1347 O O . ALA A 1 172 ? 7.605 33.656 0.202 1 95.19 172 ALA A O 1
ATOM 1348 N N . GLN A 1 173 ? 8.188 32.812 -1.737 1 93.06 173 GLN A N 1
ATOM 1349 C CA . GLN A 1 173 ? 7.465 31.562 -1.484 1 93.06 173 GLN A CA 1
ATOM 1350 C C . GLN A 1 173 ? 8.07 30.797 -0.312 1 93.06 173 GLN A C 1
ATOM 1352 O O . GLN A 1 173 ? 7.348 30.281 0.55 1 93.06 173 GLN A O 1
ATOM 1357 N N . VAL A 1 174 ? 9.359 30.734 -0.278 1 96.38 174 VAL A N 1
ATOM 1358 C CA . VAL A 1 174 ? 10.055 30.047 0.8 1 96.38 174 VAL A CA 1
ATOM 1359 C C . VAL A 1 174 ? 9.805 30.766 2.125 1 96.38 174 VAL A C 1
ATOM 1361 O O . VAL A 1 174 ? 9.586 30.125 3.154 1 96.38 174 VAL A O 1
ATOM 1364 N N . ASP A 1 175 ? 9.836 32.062 2.076 1 96.5 175 ASP A N 1
ATOM 1365 C CA . ASP A 1 175 ? 9.586 32.844 3.279 1 96.5 175 ASP A CA 1
ATOM 1366 C C . ASP A 1 175 ? 8.172 32.594 3.807 1 96.5 175 ASP A C 1
ATOM 1368 O O . ASP A 1 175 ? 7.957 32.531 5.02 1 96.5 175 ASP A O 1
ATOM 1372 N N . GLU A 1 176 ? 7.25 32.5 2.893 1 96.31 176 GLU A N 1
ATOM 1373 C CA . GLU A 1 176 ? 5.867 32.25 3.273 1 96.31 176 GLU A CA 1
ATOM 1374 C C . GLU A 1 176 ? 5.73 30.906 4 1 96.31 176 GLU A C 1
ATOM 1376 O O . GLU A 1 176 ? 4.902 30.766 4.902 1 96.31 176 GLU A O 1
ATOM 1381 N N . LEU A 1 177 ? 6.543 29.938 3.658 1 97.88 177 LEU A N 1
ATOM 1382 C CA . LEU A 1 177 ? 6.508 28.625 4.285 1 97.88 177 LEU A CA 1
ATOM 1383 C C . LEU A 1 177 ? 6.895 28.719 5.758 1 97.88 177 LEU A C 1
ATOM 1385 O O . LEU A 1 177 ? 6.547 27.828 6.547 1 97.88 177 LEU A O 1
ATOM 1389 N N . GLY A 1 178 ? 7.637 29.75 6.094 1 97.88 178 GLY A N 1
ATOM 1390 C CA . GLY A 1 178 ? 8.008 29.969 7.48 1 97.88 178 GLY A CA 1
ATOM 1391 C C . GLY A 1 178 ? 6.816 30.047 8.414 1 97.88 178 GLY A C 1
ATOM 1392 O O . GLY A 1 178 ? 6.91 29.656 9.586 1 97.88 178 GLY A O 1
ATOM 1393 N N . LYS A 1 179 ? 5.691 30.469 7.902 1 97.44 179 LYS A N 1
ATOM 1394 C CA . LYS A 1 179 ? 4.48 30.641 8.703 1 97.44 179 LYS A CA 1
ATOM 1395 C C . LYS A 1 179 ? 3.912 29.297 9.133 1 97.44 179 LYS A C 1
ATOM 1397 O O . LYS A 1 179 ? 3.182 29.203 10.125 1 97.44 179 LYS A O 1
ATOM 1402 N N . ILE A 1 180 ? 4.289 28.266 8.414 1 98.38 180 ILE A N 1
ATOM 1403 C CA . ILE A 1 180 ? 3.748 26.953 8.734 1 98.38 180 ILE A CA 1
ATOM 1404 C C . ILE A 1 180 ? 4.895 25.969 8.945 1 98.38 180 ILE A C 1
ATOM 1406 O O . ILE A 1 180 ? 4.699 24.75 8.836 1 98.38 180 ILE A O 1
ATOM 1410 N N . ASP A 1 181 ? 6.105 26.469 9.141 1 98.75 181 ASP A N 1
ATOM 1411 C CA . ASP A 1 181 ? 7.273 25.641 9.438 1 98.75 181 ASP A CA 1
ATOM 1412 C C . ASP A 1 181 ? 7.328 25.281 10.922 1 98.75 181 ASP A C 1
ATOM 1414 O O . ASP A 1 181 ? 7.699 26.109 11.758 1 98.75 181 ASP A O 1
ATOM 1418 N N . LEU A 1 182 ? 6.98 24.016 11.211 1 98.81 182 LEU A N 1
ATOM 1419 C CA . LEU A 1 182 ? 6.848 23.594 12.602 1 98.81 182 LEU A CA 1
ATOM 1420 C C . LEU A 1 182 ? 8.188 23.656 13.32 1 98.81 182 LEU A C 1
ATOM 1422 O O . LEU A 1 182 ? 8.25 23.969 14.516 1 98.81 182 LEU A O 1
ATOM 1426 N N . SER A 1 183 ? 9.258 23.375 12.602 1 98.5 183 SER A N 1
ATOM 1427 C CA . SER A 1 183 ? 10.578 23.391 13.211 1 98.5 183 SER A CA 1
ATOM 1428 C C . SER A 1 183 ? 10.945 24.781 13.727 1 98.5 183 SER A C 1
ATOM 1430 O O . SER A 1 183 ? 11.844 24.922 14.562 1 98.5 183 SER A O 1
ATOM 1432 N N . GLN A 1 184 ? 10.234 25.781 13.234 1 97.69 184 GLN A N 1
ATOM 1433 C CA . GLN A 1 184 ? 10.492 27.156 13.664 1 97.69 184 GLN A CA 1
ATOM 1434 C C . GLN A 1 184 ? 9.461 27.609 14.688 1 97.69 184 GLN A C 1
ATOM 1436 O O . GLN A 1 184 ? 9.539 28.734 15.188 1 97.69 184 GLN A O 1
ATOM 1441 N N . LYS A 1 185 ? 8.5 26.812 14.961 1 97.12 185 LYS A N 1
ATOM 1442 C CA . LYS A 1 185 ? 7.402 27.156 15.859 1 97.12 185 LYS A CA 1
ATOM 1443 C C . LYS A 1 185 ? 7.117 26.031 16.844 1 97.12 185 LYS A C 1
ATOM 1445 O O . LYS A 1 185 ? 5.973 25.594 16.969 1 97.12 185 LYS A O 1
ATOM 1450 N N . ILE A 1 186 ? 8.094 25.531 17.5 1 96.38 186 ILE A N 1
ATOM 1451 C CA . ILE A 1 186 ? 7.992 24.328 18.328 1 96.38 186 ILE A CA 1
ATOM 1452 C C . ILE A 1 186 ? 7.059 24.594 19.5 1 96.38 186 ILE A C 1
ATOM 1454 O O . ILE A 1 186 ? 6.457 23.656 20.047 1 96.38 186 ILE A O 1
ATOM 1458 N N . GLU A 1 187 ? 6.934 25.891 19.875 1 95.88 187 GLU A N 1
ATOM 1459 C CA . GLU A 1 187 ? 6.117 26.25 21.031 1 95.88 187 GLU A CA 1
ATOM 1460 C C . GLU A 1 187 ? 4.648 25.906 20.797 1 95.88 187 GLU A C 1
ATOM 1462 O O . GLU A 1 187 ? 3.91 25.625 21.75 1 95.88 187 GLU A O 1
ATOM 1467 N N . VAL A 1 188 ? 4.258 25.875 19.578 1 97.62 188 VAL A N 1
ATOM 1468 C CA . VAL A 1 188 ? 2.848 25.656 19.281 1 97.62 188 VAL A CA 1
ATOM 1469 C C . VAL A 1 188 ? 2.494 24.188 19.531 1 97.62 188 VAL A C 1
ATOM 1471 O O . VAL A 1 188 ? 1.316 23.828 19.609 1 97.62 188 VAL A O 1
ATOM 1474 N N . ILE A 1 189 ? 3.439 23.281 19.578 1 98 189 ILE A N 1
ATOM 1475 C CA . ILE A 1 189 ? 3.207 21.859 19.781 1 98 189 ILE A CA 1
ATOM 1476 C C . ILE A 1 189 ? 2.504 21.641 21.125 1 98 189 ILE A C 1
ATOM 1478 O O . ILE A 1 189 ? 1.618 20.797 21.234 1 98 189 ILE A O 1
ATOM 1482 N N . SER A 1 190 ? 2.912 22.391 22.125 1 96.75 190 SER A N 1
ATOM 1483 C C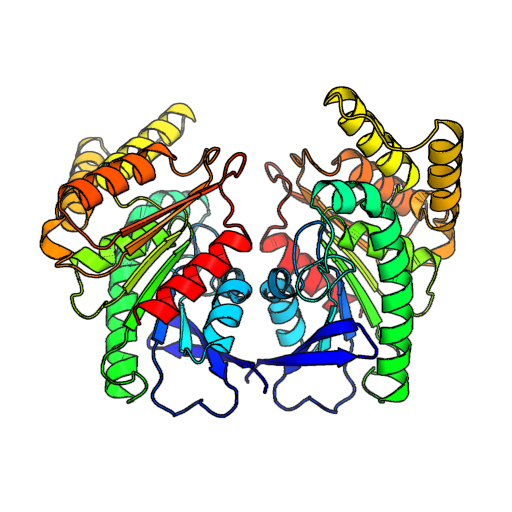A . SER A 1 190 ? 2.213 22.453 23.406 1 96.75 190 SER A CA 1
ATOM 1484 C C . SER A 1 190 ? 1.973 21.062 23.969 1 96.75 190 SER A C 1
ATOM 1486 O O . SER A 1 190 ? 0.858 20.734 24.391 1 96.75 190 SER A O 1
ATOM 1488 N N . GLY A 1 191 ? 2.908 20.203 23.844 1 96.88 191 GLY A N 1
ATOM 1489 C CA . GLY A 1 191 ? 2.869 18.906 24.5 1 96.88 191 GLY A CA 1
ATOM 1490 C C . GLY A 1 191 ? 2.129 17.844 23.703 1 96.88 191 GLY A C 1
ATOM 1491 O O . GLY A 1 191 ? 2.057 16.688 24.109 1 96.88 191 GLY A O 1
ATOM 1492 N N . ARG A 1 192 ? 1.544 18.203 22.547 1 98.5 192 ARG A N 1
ATOM 1493 C CA . ARG A 1 192 ? 0.856 17.219 21.734 1 98.5 192 ARG A CA 1
ATOM 1494 C C . ARG A 1 192 ? 1.815 16.125 21.266 1 98.5 192 ARG A C 1
ATOM 1496 O O . ARG A 1 192 ? 2.902 16.422 20.766 1 98.5 192 ARG A O 1
ATOM 1503 N N . PRO A 1 193 ? 1.427 14.852 21.438 1 98.88 193 PRO A N 1
ATOM 1504 C CA . PRO A 1 193 ? 2.311 13.742 21.078 1 98.88 193 PRO A CA 1
ATOM 1505 C C . PRO A 1 193 ? 2.58 13.664 19.578 1 98.88 193 PRO A C 1
ATOM 1507 O O . PRO A 1 193 ? 1.652 13.781 18.781 1 98.88 193 PRO A O 1
ATOM 1510 N N . ILE A 1 194 ? 3.861 13.484 19.219 1 98.94 194 ILE A N 1
ATOM 1511 C CA . ILE A 1 194 ? 4.27 13.406 17.812 1 98.94 194 ILE A CA 1
ATOM 1512 C C . ILE A 1 194 ? 5.102 12.141 17.594 1 98.94 194 ILE A C 1
ATOM 1514 O O . ILE A 1 194 ? 6.102 11.922 18.281 1 98.94 194 ILE A O 1
ATOM 1518 N N . LEU A 1 195 ? 4.676 11.281 16.688 1 98.94 195 LEU A N 1
ATOM 1519 C CA . LEU A 1 195 ? 5.512 10.195 16.172 1 98.94 195 LEU A CA 1
ATOM 1520 C C . LEU A 1 195 ? 6.25 10.625 14.906 1 98.94 195 LEU A C 1
ATOM 1522 O O . LEU A 1 195 ? 5.645 11.18 13.984 1 98.94 195 LEU A O 1
ATOM 1526 N N . ILE A 1 196 ? 7.52 10.438 14.891 1 98.94 196 ILE A N 1
ATOM 1527 C CA . ILE A 1 196 ? 8.344 10.625 13.695 1 98.94 196 ILE A CA 1
ATOM 1528 C C . ILE A 1 196 ? 8.891 9.273 13.234 1 98.94 196 ILE A C 1
ATOM 1530 O O . ILE A 1 196 ? 9.586 8.586 13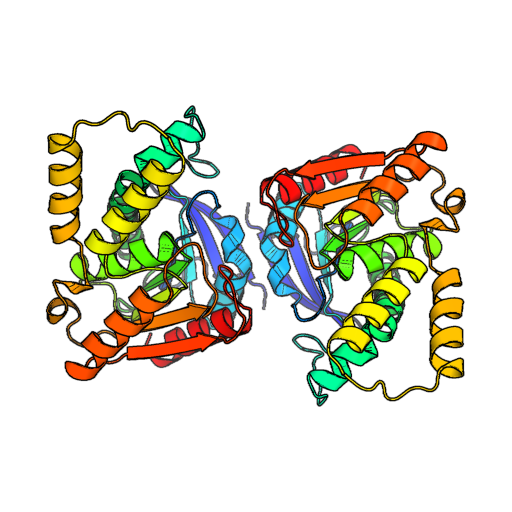.984 1 98.94 196 ILE A O 1
ATOM 1534 N N . TRP A 1 197 ? 8.516 8.867 12.07 1 98.88 197 TRP A N 1
ATOM 1535 C CA . TRP A 1 197 ? 9.094 7.676 11.453 1 98.88 197 TRP A CA 1
ATOM 1536 C C . TRP A 1 197 ? 9.867 8.047 10.188 1 98.88 197 TRP A C 1
ATOM 1538 O O . TRP A 1 197 ? 9.398 8.844 9.375 1 98.88 197 TRP A O 1
ATOM 1548 N N . HIS A 1 198 ? 11.07 7.391 10.055 1 98.88 198 HIS A N 1
ATOM 1549 C CA . HIS A 1 198 ? 11.844 7.691 8.859 1 98.88 198 HIS A CA 1
ATOM 1550 C C . HIS A 1 198 ? 12.797 6.547 8.516 1 98.88 198 HIS A C 1
ATOM 1552 O O . HIS A 1 198 ? 13.383 5.938 9.406 1 98.88 198 HIS A O 1
ATOM 1558 N N . GLY A 1 199 ? 12.93 6.242 7.219 1 98.38 199 GLY A N 1
ATOM 1559 C CA . GLY A 1 199 ? 13.977 5.336 6.773 1 98.38 199 GLY A CA 1
ATOM 1560 C C . GLY A 1 199 ? 15.344 5.984 6.73 1 98.38 199 GLY A C 1
ATOM 1561 O O . GLY A 1 199 ? 15.492 7.113 6.262 1 98.38 199 GLY A O 1
ATOM 1562 N N . GLU A 1 200 ? 16.375 5.262 7.109 1 98.38 200 GLU A N 1
ATOM 1563 C CA . GLU A 1 200 ? 17.703 5.848 7.25 1 98.38 200 GLU A CA 1
ATOM 1564 C C . GLU A 1 200 ? 18.359 6.043 5.891 1 98.38 200 GLU A C 1
ATOM 1566 O O . GLU A 1 200 ? 19.297 6.836 5.754 1 98.38 200 GLU A O 1
ATOM 1571 N N . GLU A 1 201 ? 17.875 5.387 4.852 1 96.69 201 GLU A N 1
ATOM 1572 C CA . GLU A 1 201 ? 18.453 5.477 3.518 1 96.69 201 GLU A CA 1
ATOM 1573 C C . GLU A 1 201 ? 17.531 6.199 2.551 1 96.69 201 GLU A C 1
ATOM 1575 O O . GLU A 1 201 ? 17.609 5.996 1.336 1 96.69 201 GLU A O 1
ATOM 1580 N N . ASP A 1 202 ? 16.641 7 3.08 1 97 202 ASP A N 1
ATOM 1581 C CA . ASP A 1 202 ? 15.711 7.785 2.27 1 97 202 ASP A CA 1
ATOM 1582 C C . ASP A 1 202 ? 16.453 8.836 1.45 1 97 202 ASP A C 1
ATOM 1584 O O . ASP A 1 202 ? 17.078 9.742 2.01 1 97 202 ASP A O 1
ATOM 1588 N N . ARG A 1 203 ? 16.375 8.82 0.15 1 90.06 203 ARG A N 1
ATOM 1589 C CA . ARG A 1 203 ? 17.062 9.758 -0.735 1 90.06 203 ARG A CA 1
ATOM 1590 C C . ARG A 1 203 ? 16.109 10.836 -1.242 1 90.06 203 ARG A C 1
ATOM 1592 O O . ARG A 1 203 ? 16.531 11.758 -1.948 1 90.06 203 ARG A O 1
ATOM 1599 N N . VAL A 1 204 ? 14.812 10.797 -0.866 1 94.75 204 VAL A N 1
ATOM 1600 C CA . VAL A 1 204 ? 13.797 11.727 -1.338 1 94.75 204 VAL A CA 1
ATOM 1601 C C . VAL A 1 204 ? 13.57 12.82 -0.293 1 94.75 204 VAL A C 1
ATOM 1603 O O . VAL A 1 204 ? 13.586 14.008 -0.616 1 94.75 204 VAL A O 1
ATOM 1606 N N . VAL A 1 205 ? 13.328 12.484 0.929 1 98.06 205 VAL A N 1
ATOM 1607 C CA . VAL A 1 205 ? 13.297 13.367 2.092 1 98.06 205 VAL A CA 1
ATOM 1608 C C . VAL A 1 205 ? 14.5 13.078 2.99 1 98.06 205 VAL A C 1
ATOM 1610 O O . VAL A 1 205 ? 14.602 12 3.574 1 98.06 205 VAL A O 1
ATOM 1613 N N . PRO A 1 206 ? 15.336 14.008 3.16 1 97.56 206 PRO A N 1
ATOM 1614 C CA . PRO A 1 206 ? 16.578 13.742 3.883 1 97.56 206 PRO A CA 1
ATOM 1615 C C . PRO A 1 206 ? 16.344 13.242 5.305 1 97.56 206 PRO A C 1
ATOM 1617 O O . PRO A 1 206 ? 15.648 13.891 6.082 1 97.56 206 PRO A O 1
ATOM 1620 N N . PHE A 1 207 ? 16.984 12.141 5.621 1 98.25 207 PHE A N 1
ATOM 1621 C CA . PHE A 1 207 ? 16.891 11.531 6.945 1 98.25 207 PHE A CA 1
ATOM 1622 C C . PHE A 1 207 ? 17.281 12.531 8.031 1 98.25 207 PHE A C 1
ATOM 1624 O O . PHE A 1 207 ? 16.672 12.562 9.102 1 98.25 207 PHE A O 1
ATOM 1631 N N . ASP A 1 208 ? 18.203 13.375 7.789 1 98.25 208 ASP A N 1
ATOM 1632 C CA . ASP A 1 208 ? 18.734 14.328 8.766 1 98.25 208 ASP A CA 1
ATOM 1633 C C . ASP A 1 208 ? 17.641 15.305 9.219 1 98.25 208 ASP A C 1
ATOM 1635 O O . ASP A 1 208 ? 17.672 15.781 10.359 1 98.25 208 ASP A O 1
ATOM 1639 N N . HIS A 1 209 ? 16.719 15.625 8.328 1 98.38 209 HIS A N 1
ATOM 1640 C CA . HIS A 1 209 ? 15.625 16.516 8.734 1 98.38 209 HIS A CA 1
ATOM 1641 C C . HIS A 1 209 ? 14.852 15.938 9.914 1 98.38 209 HIS A C 1
ATOM 1643 O O . HIS A 1 209 ? 14.539 16.656 10.867 1 98.38 209 HIS A O 1
ATOM 1649 N N . ALA A 1 210 ? 14.523 14.625 9.852 1 98.62 210 ALA A N 1
ATOM 1650 C CA . ALA A 1 210 ? 13.797 13.945 10.914 1 98.62 210 ALA A CA 1
ATOM 1651 C C . ALA A 1 210 ? 14.625 13.891 12.195 1 98.62 210 ALA A C 1
ATOM 1653 O O . ALA A 1 210 ? 14.109 14.141 13.289 1 98.62 210 ALA A O 1
ATOM 1654 N N . VAL A 1 211 ? 15.922 13.586 12.062 1 98.56 211 VAL A N 1
ATOM 1655 C CA . VAL A 1 211 ? 16.812 13.477 13.203 1 98.56 211 VAL A CA 1
ATOM 1656 C C . VAL A 1 211 ? 16.906 14.82 13.93 1 98.56 211 VAL A C 1
ATOM 1658 O O . VAL A 1 211 ? 16.719 14.891 15.148 1 98.56 211 VAL A O 1
ATOM 1661 N N . GLU A 1 212 ? 17.188 15.836 13.164 1 98.62 212 GLU A N 1
ATOM 1662 C CA . GLU A 1 212 ? 17.344 17.172 13.742 1 98.62 212 GLU A CA 1
ATOM 1663 C C . GLU A 1 212 ? 16.062 17.641 14.414 1 98.62 212 GLU A C 1
ATOM 1665 O O . GLU A 1 212 ? 16.109 18.234 15.5 1 98.62 212 GLU A O 1
ATOM 1670 N N . PHE A 1 213 ? 14.969 17.438 13.758 1 98.81 213 PHE A N 1
ATOM 1671 C CA . PHE A 1 213 ? 13.703 17.844 14.352 1 98.81 213 PHE A CA 1
ATOM 1672 C C . PHE A 1 213 ? 13.422 17.047 15.633 1 98.81 213 PHE A C 1
ATOM 1674 O O . PHE A 1 213 ? 12.977 17.625 16.625 1 98.81 213 PHE A O 1
ATOM 1681 N N . TYR A 1 214 ? 13.641 15.75 15.695 1 98.81 214 TYR A N 1
ATOM 1682 C CA . TYR A 1 214 ? 13.484 14.938 16.891 1 98.81 214 TYR A CA 1
ATOM 1683 C C . TYR A 1 214 ? 14.328 15.477 18.031 1 98.81 214 TYR A C 1
ATOM 1685 O O . TYR A 1 214 ? 13.836 15.625 19.156 1 98.81 214 TYR A O 1
ATOM 1693 N N . GLU A 1 215 ? 15.562 15.742 17.734 1 98.56 215 GLU A N 1
ATOM 1694 C CA . GLU A 1 215 ? 16.469 16.266 18.75 1 98.56 215 GLU A CA 1
ATOM 1695 C C . GLU A 1 215 ? 15.961 17.594 19.312 1 98.56 215 GLU A C 1
ATOM 1697 O O . GLU A 1 215 ? 16.047 17.828 20.516 1 98.56 215 GLU A O 1
ATOM 1702 N N . GLN A 1 216 ? 15.516 18.422 18.406 1 98.12 216 GLN A N 1
ATOM 1703 C CA . GLN A 1 216 ? 14.953 19.703 18.812 1 98.12 216 GLN A CA 1
ATOM 1704 C C . GLN A 1 216 ? 13.773 19.5 19.766 1 98.12 216 GLN A C 1
ATOM 1706 O O . GLN A 1 216 ? 13.688 20.172 20.797 1 98.12 216 GLN A O 1
ATOM 1711 N N . LEU A 1 217 ? 12.852 18.578 19.469 1 98.31 217 LEU A N 1
ATOM 1712 C CA . LEU A 1 217 ? 11.68 18.312 20.281 1 98.31 217 LEU A CA 1
ATOM 1713 C C . LEU A 1 217 ? 12.086 17.734 21.641 1 98.31 217 LEU A C 1
ATOM 1715 O O . LEU A 1 217 ? 11.539 18.109 22.672 1 98.31 217 LEU A O 1
ATOM 1719 N N . ALA A 1 218 ? 12.992 16.828 21.594 1 97.19 218 ALA A N 1
ATOM 1720 C CA . ALA A 1 218 ? 13.469 16.188 22.812 1 97.19 218 ALA A CA 1
ATOM 1721 C C . ALA A 1 218 ? 14.086 17.203 23.766 1 97.19 218 ALA A C 1
ATOM 1723 O O . ALA A 1 218 ? 13.844 17.172 24.969 1 97.19 218 ALA A O 1
ATOM 1724 N N . ARG A 1 219 ? 14.891 18.078 23.188 1 97 219 ARG A N 1
ATOM 1725 C CA . ARG A 1 219 ? 15.531 19.109 24 1 97 219 ARG A CA 1
ATOM 1726 C C . ARG A 1 219 ? 14.492 20.016 24.672 1 97 219 ARG A C 1
ATOM 1728 O O . ARG A 1 219 ? 14.703 20.484 25.781 1 97 219 ARG A O 1
ATOM 1735 N N . ASN A 1 220 ? 13.43 20.188 24.016 1 96.38 220 ASN A N 1
ATOM 1736 C CA . ASN A 1 220 ? 12.383 21.062 24.531 1 96.38 220 ASN A CA 1
ATOM 1737 C C . ASN A 1 220 ? 11.422 20.312 25.438 1 96.38 220 ASN A C 1
ATOM 1739 O O . ASN A 1 220 ? 10.445 20.891 25.938 1 96.38 220 ASN A O 1
ATOM 1743 N N . GLY A 1 221 ? 11.594 19.031 25.625 1 96.62 221 GLY A N 1
ATOM 1744 C CA . GLY A 1 221 ? 10.773 18.219 26.516 1 96.62 221 GLY A CA 1
ATOM 1745 C C . GLY A 1 221 ? 9.438 17.828 25.922 1 96.62 221 GLY A C 1
ATOM 1746 O O . GLY A 1 221 ? 8.484 17.562 26.656 1 96.62 221 GLY A O 1
ATOM 1747 N N . GLU A 1 222 ? 9.344 17.891 24.625 1 96.25 222 GLU A N 1
ATOM 1748 C CA . GLU A 1 222 ? 8.102 17.516 23.969 1 96.25 222 GLU A CA 1
ATOM 1749 C C . GLU A 1 222 ? 7.875 16 24.016 1 96.25 222 GLU A C 1
ATOM 1751 O O . GLU A 1 222 ? 8.828 15.234 24.141 1 96.25 222 GLU A O 1
ATOM 1756 N N . ASN A 1 223 ? 6.609 15.594 24 1 98.12 223 ASN A N 1
ATOM 1757 C CA . ASN A 1 223 ? 6.242 14.188 23.906 1 98.12 223 ASN A CA 1
ATOM 1758 C C . ASN A 1 223 ? 6.441 13.656 22.484 1 98.12 223 ASN A C 1
ATOM 1760 O O . ASN A 1 223 ? 5.543 13.773 21.641 1 98.12 223 ASN A O 1
ATOM 1764 N N . VAL A 1 224 ? 7.605 13.086 22.203 1 98.62 224 VAL A N 1
ATOM 1765 C CA . VAL A 1 224 ? 7.969 12.664 20.844 1 98.62 224 VAL A CA 1
ATOM 1766 C C . VAL A 1 224 ? 8.57 11.266 20.875 1 98.62 224 VAL A C 1
ATOM 1768 O O . VAL A 1 224 ? 9.258 10.898 21.844 1 98.62 224 VAL A O 1
ATOM 1771 N N . LYS A 1 225 ? 8.234 10.461 19.984 1 98.75 225 LYS A N 1
ATOM 1772 C CA . LYS A 1 225 ? 8.891 9.195 19.688 1 98.75 225 LYS A CA 1
ATOM 1773 C C . LYS A 1 225 ? 9.5 9.203 18.297 1 98.75 225 LYS A C 1
ATOM 1775 O O . LYS A 1 225 ? 8.852 9.609 17.328 1 98.75 225 LYS A O 1
ATOM 1780 N N . PHE A 1 226 ? 10.742 8.828 18.188 1 98.81 226 PHE A N 1
ATOM 1781 C CA . PHE A 1 226 ? 11.438 8.727 16.906 1 98.81 226 PHE A CA 1
ATOM 1782 C C . PHE A 1 226 ? 11.742 7.27 16.578 1 98.81 226 PHE A C 1
ATOM 1784 O O . PHE A 1 226 ? 12.414 6.578 17.344 1 98.81 226 PHE A O 1
ATOM 1791 N N . VAL A 1 227 ? 11.211 6.809 15.484 1 98.69 227 VAL A N 1
ATOM 1792 C CA . VAL A 1 227 ? 11.477 5.461 14.984 1 98.69 227 VAL A CA 1
ATOM 1793 C C . VAL A 1 227 ? 12.242 5.539 13.664 1 98.69 227 VAL A C 1
ATOM 1795 O O . VAL A 1 227 ? 11.703 6.004 12.656 1 98.69 227 VAL A O 1
ATOM 1798 N N . SER A 1 228 ? 13.43 5.16 13.602 1 98 228 SER A N 1
ATOM 1799 C CA . SER A 1 228 ? 14.211 5.062 12.375 1 98 228 SER A CA 1
ATOM 1800 C C . SER A 1 228 ? 14.453 3.609 11.984 1 98 228 SER A C 1
ATOM 1802 O O . SER A 1 228 ? 14.617 2.748 12.852 1 98 228 SER A O 1
ATOM 1804 N N . GLU A 1 229 ? 14.438 3.287 10.789 1 97.19 229 GLU A N 1
ATOM 1805 C CA . GLU A 1 229 ? 14.688 1.932 10.305 1 97.19 229 GLU A CA 1
ATOM 1806 C C . GLU A 1 229 ? 15.93 1.877 9.422 1 97.19 229 GLU A C 1
ATOM 1808 O O . GLU A 1 229 ? 15.977 2.52 8.367 1 97.19 229 GLU A O 1
ATOM 1813 N N . LYS A 1 230 ? 16.922 1.033 9.82 1 95.81 230 LYS A N 1
ATOM 1814 C CA . LYS A 1 230 ? 18.172 0.856 9.086 1 95.81 230 LYS A CA 1
ATOM 1815 C C . LYS A 1 230 ? 17.922 0.175 7.738 1 95.81 230 LYS A C 1
ATOM 1817 O O . LYS A 1 230 ? 17.156 -0.784 7.652 1 95.81 230 LYS A O 1
ATOM 1822 N N . GLY A 1 231 ? 18.578 0.721 6.715 1 93.38 231 GLY A N 1
ATOM 1823 C CA . GLY A 1 231 ? 18.516 0.116 5.395 1 93.38 231 GLY A CA 1
ATOM 1824 C C . GLY A 1 231 ? 17.219 0.417 4.664 1 93.38 231 GLY A C 1
ATOM 1825 O O . GLY A 1 231 ? 17.016 -0.033 3.537 1 93.38 231 GLY A O 1
ATOM 1826 N N . ARG A 1 232 ? 16.359 1.157 5.281 1 94.56 232 ARG A N 1
ATOM 1827 C CA . ARG A 1 232 ? 15.055 1.476 4.711 1 94.56 232 ARG A CA 1
ATOM 1828 C C . ARG A 1 232 ? 15.117 2.766 3.9 1 94.56 232 ARG A C 1
ATOM 1830 O O . ARG A 1 232 ? 15.695 3.76 4.344 1 94.56 232 ARG A O 1
ATOM 1837 N N . ASP A 1 233 ? 14.602 2.666 2.656 1 94.38 233 ASP A N 1
ATOM 1838 C CA . ASP A 1 233 ? 14.547 3.844 1.796 1 94.38 233 ASP A CA 1
ATOM 1839 C C . ASP A 1 233 ? 13.227 4.586 1.964 1 94.38 233 ASP A C 1
ATOM 1841 O O . ASP A 1 233 ? 12.688 4.66 3.07 1 94.38 233 ASP A O 1
ATOM 1845 N N . HIS A 1 234 ? 12.75 5.332 0.869 1 95 234 HIS A N 1
ATOM 1846 C CA . HIS A 1 234 ? 11.586 6.203 0.921 1 95 234 HIS A CA 1
ATOM 1847 C C . HIS A 1 234 ? 10.297 5.406 0.771 1 95 234 HIS A C 1
ATOM 1849 O O . HIS A 1 234 ? 9.531 5.617 -0.174 1 95 234 HIS A O 1
ATOM 1855 N N . LYS A 1 235 ? 10.094 4.484 1.673 1 94 235 LYS A N 1
ATOM 1856 C CA . LYS A 1 235 ? 8.914 3.623 1.718 1 94 235 LYS A CA 1
ATOM 1857 C C . LYS A 1 235 ? 8.578 3.232 3.152 1 94 235 LYS A C 1
ATOM 1859 O O . LYS A 1 235 ? 9.344 2.525 3.809 1 94 235 LYS A O 1
ATOM 1864 N N . VAL A 1 236 ? 7.418 3.635 3.641 1 96.81 236 VAL A N 1
ATOM 1865 C CA . VAL A 1 236 ? 7.02 3.279 4.996 1 96.81 236 VAL A CA 1
ATOM 1866 C C . VAL A 1 236 ? 6.879 1.763 5.113 1 96.81 236 VAL A C 1
ATOM 1868 O O . VAL A 1 236 ? 6.207 1.131 4.297 1 96.81 236 VAL A O 1
ATOM 1871 N N . SER A 1 237 ? 7.473 1.2 6.094 1 95.56 237 SER A N 1
ATOM 1872 C CA . SER A 1 237 ? 7.434 -0.244 6.293 1 95.56 237 SER A CA 1
ATOM 1873 C C . SER A 1 237 ? 6.156 -0.67 7.008 1 95.56 237 SER A C 1
ATOM 1875 O O . SER A 1 237 ? 5.445 0.167 7.57 1 95.56 237 SER A O 1
ATOM 1877 N N . ARG A 1 238 ? 5.883 -1.936 6.953 1 94.44 238 ARG A N 1
ATOM 1878 C CA . ARG A 1 238 ? 4.785 -2.484 7.742 1 94.44 238 ARG A CA 1
ATOM 1879 C C . ARG A 1 238 ? 4.969 -2.176 9.227 1 94.44 238 ARG A C 1
ATOM 1881 O O . ARG A 1 238 ? 4.008 -1.841 9.914 1 94.44 238 ARG A O 1
ATOM 1888 N N . GLU A 1 239 ? 6.172 -2.35 9.695 1 95.38 239 GLU A N 1
ATOM 1889 C CA . GLU A 1 239 ? 6.477 -2.029 11.086 1 95.38 239 GLU A CA 1
ATOM 1890 C C . GLU A 1 239 ? 6.184 -0.562 11.391 1 95.38 239 GLU A C 1
ATOM 1892 O O . GLU A 1 239 ? 5.711 -0.23 12.484 1 95.38 239 GLU A O 1
ATOM 1897 N N . GLY A 1 240 ? 6.535 0.296 10.438 1 98.06 240 GLY A N 1
ATOM 1898 C CA . GLY A 1 240 ? 6.207 1.703 10.609 1 98.06 240 GLY A CA 1
ATOM 1899 C C . GLY A 1 240 ? 4.719 1.956 10.75 1 98.06 240 GLY A C 1
ATOM 1900 O O . GLY A 1 240 ? 4.297 2.754 11.586 1 98.06 240 GLY A O 1
ATOM 1901 N N . MET A 1 241 ? 3.895 1.279 9.945 1 98.44 241 MET A N 1
ATOM 1902 C CA . MET A 1 241 ? 2.443 1.405 10.016 1 98.44 241 MET A CA 1
ATOM 1903 C C . MET A 1 241 ? 1.924 0.931 11.367 1 98.44 241 MET A C 1
ATOM 1905 O O . MET A 1 241 ? 1.021 1.544 11.945 1 98.44 241 MET A O 1
ATOM 1909 N N . ILE A 1 242 ? 2.484 -0.126 11.836 1 97.81 242 ILE A N 1
ATOM 1910 C CA . ILE A 1 242 ? 2.086 -0.688 13.117 1 97.81 242 ILE A CA 1
ATOM 1911 C C . ILE A 1 242 ? 2.461 0.278 14.242 1 97.81 242 ILE A C 1
ATOM 1913 O O . ILE A 1 242 ? 1.678 0.493 15.172 1 97.81 242 ILE A O 1
ATOM 1917 N N . GLU A 1 243 ? 3.67 0.865 14.148 1 98.75 243 GLU A N 1
ATOM 1918 C CA . GLU A 1 243 ? 4.098 1.842 15.141 1 98.75 243 GLU A CA 1
ATOM 1919 C C . GLU A 1 243 ? 3.145 3.031 15.195 1 98.75 243 GLU A C 1
ATOM 1921 O O . GLU A 1 243 ? 2.812 3.52 16.281 1 98.75 243 GLU A O 1
ATOM 1926 N N . LEU A 1 244 ? 2.762 3.502 14.039 1 98.94 244 LEU A N 1
ATOM 1927 C CA . LEU A 1 244 ? 1.798 4.598 13.992 1 98.94 244 LEU A CA 1
ATOM 1928 C C . LEU A 1 244 ? 0.49 4.195 14.664 1 98.94 244 LEU A C 1
ATOM 1930 O O . LEU A 1 244 ? -0.072 4.969 15.445 1 98.94 244 LEU A O 1
ATOM 1934 N N . THR A 1 245 ? -0.001 3.057 14.359 1 98.88 245 THR A N 1
ATOM 1935 C CA . THR A 1 245 ? -1.248 2.566 14.938 1 98.88 245 THR A CA 1
ATOM 1936 C C . THR A 1 245 ? -1.15 2.5 16.453 1 98.88 245 THR A C 1
ATOM 1938 O O . THR A 1 245 ? -2.053 2.953 17.172 1 98.88 245 THR A O 1
ATOM 1941 N N . ASN A 1 246 ? -0.056 1.925 16.938 1 98.88 246 ASN A N 1
ATOM 1942 C CA . ASN A 1 246 ? 0.164 1.843 18.375 1 98.88 246 ASN A CA 1
ATOM 1943 C C . ASN A 1 246 ? 0.23 3.229 19.016 1 98.88 246 ASN A C 1
ATOM 1945 O O . ASN A 1 246 ? -0.268 3.43 20.125 1 98.88 246 ASN A O 1
ATOM 1949 N N . TRP A 1 247 ? 0.896 4.129 18.328 1 98.94 247 TRP A N 1
ATOM 1950 C CA . TRP A 1 247 ? 1.021 5.492 18.828 1 98.94 247 TRP A CA 1
ATOM 1951 C C . TRP A 1 247 ? -0.349 6.145 18.984 1 98.94 247 TRP A C 1
ATOM 1953 O O . TRP A 1 247 ? -0.646 6.75 20.016 1 98.94 247 TRP A O 1
ATOM 1963 N N . MET A 1 248 ? -1.183 6.027 17.953 1 98.88 248 MET A N 1
ATOM 1964 C CA . MET A 1 248 ? -2.533 6.578 18.016 1 98.88 248 MET A CA 1
ATOM 1965 C C . MET A 1 248 ? -3.326 5.934 19.156 1 98.88 248 MET A C 1
ATOM 1967 O O . MET A 1 248 ? -4.035 6.625 19.891 1 98.88 248 MET A O 1
ATOM 1971 N N . LYS A 1 249 ? -3.215 4.676 19.312 1 98.62 249 LYS A N 1
ATOM 1972 C CA . LYS A 1 249 ? -3.928 3.957 20.359 1 98.62 249 LYS A CA 1
ATOM 1973 C C . LYS A 1 249 ? -3.531 4.469 21.75 1 98.62 249 LYS A C 1
ATOM 1975 O O . LYS A 1 249 ? -4.375 4.578 22.641 1 98.62 249 LYS A O 1
ATOM 1980 N N . THR A 1 250 ? -2.285 4.715 21.922 1 98.69 250 THR A N 1
ATOM 1981 C CA . THR A 1 250 ? -1.748 5.145 23.203 1 98.69 250 THR A CA 1
ATOM 1982 C C . THR A 1 250 ? -2.246 6.543 23.562 1 98.69 250 THR A C 1
ATOM 1984 O O . THR A 1 250 ? -2.59 6.812 24.719 1 98.69 250 THR A O 1
ATOM 1987 N N . TYR A 1 251 ? -2.332 7.445 22.578 1 98.69 251 TYR A N 1
ATOM 1988 C CA . TYR A 1 251 ? -2.441 8.852 22.938 1 98.69 251 TYR A CA 1
ATOM 1989 C C . TYR A 1 251 ? -3.775 9.43 22.484 1 98.69 251 TYR A C 1
ATOM 1991 O O . TYR A 1 251 ? -4.16 10.523 22.906 1 98.69 251 TYR A O 1
ATOM 1999 N N . LEU A 1 252 ? -4.43 8.734 21.578 1 97.31 252 LEU A N 1
ATOM 2000 C CA . LEU A 1 252 ? -5.672 9.281 21.047 1 97.31 252 LEU A CA 1
ATOM 2001 C C . LEU A 1 252 ? -6.879 8.516 21.578 1 97.31 252 LEU A C 1
ATOM 2003 O O . LEU A 1 252 ? -7.926 9.109 21.844 1 97.31 252 LEU A O 1
ATOM 2007 N N . MET B 1 1 ? -21.703 3.406 -3.016 1 70.06 1 MET B N 1
ATOM 2008 C CA . MET B 1 1 ? -21.734 2.021 -2.553 1 70.06 1 MET B CA 1
ATOM 2009 C C . MET B 1 1 ? -20.438 1.648 -1.848 1 70.06 1 MET B C 1
ATOM 2011 O O . MET B 1 1 ? -19.359 2.08 -2.258 1 70.06 1 MET B O 1
ATOM 2015 N N . GLY B 1 2 ? -20.547 1.017 -0.6 1 93.12 2 GLY B N 1
ATOM 2016 C CA . GLY B 1 2 ? -19.391 0.762 0.259 1 93.12 2 GLY B CA 1
ATOM 2017 C C . GLY B 1 2 ? -18.688 -0.536 -0.066 1 93.12 2 GLY B C 1
ATOM 2018 O O . GLY B 1 2 ? -19.281 -1.461 -0.615 1 93.12 2 GLY B O 1
ATOM 2019 N N . ILE B 1 3 ? -17.422 -0.546 -0.042 1 98.19 3 ILE B N 1
ATOM 2020 C CA . ILE B 1 3 ? -16.594 -1.744 -0.14 1 98.19 3 ILE B CA 1
ATOM 2021 C C . ILE B 1 3 ? -16.266 -2.264 1.259 1 98.19 3 ILE B C 1
ATOM 2023 O O . ILE B 1 3 ? -15.953 -1.483 2.16 1 98.19 3 ILE B O 1
ATOM 2027 N N . VAL B 1 4 ? -16.391 -3.584 1.418 1 98.06 4 VAL B N 1
ATOM 2028 C CA . VAL B 1 4 ? -16.156 -4.164 2.734 1 98.06 4 VAL B CA 1
ATOM 2029 C C . VAL B 1 4 ? -14.867 -4.996 2.699 1 98.06 4 VAL B C 1
ATOM 2031 O O . VAL B 1 4 ? -14.547 -5.609 1.681 1 98.06 4 VAL B O 1
ATOM 2034 N N . ILE B 1 5 ? -14.141 -4.938 3.744 1 98.69 5 ILE B N 1
ATOM 2035 C CA . ILE B 1 5 ? -13.016 -5.82 4.035 1 98.69 5 ILE B CA 1
ATOM 2036 C C . ILE B 1 5 ? -13.398 -6.801 5.141 1 98.69 5 ILE B C 1
ATOM 2038 O O . ILE B 1 5 ? -13.617 -6.398 6.289 1 98.69 5 ILE B O 1
ATOM 2042 N N . ASP B 1 6 ? -13.484 -8.023 4.781 1 97.75 6 ASP B N 1
ATOM 2043 C CA . ASP B 1 6 ? -13.852 -9.078 5.73 1 97.75 6 ASP B CA 1
ATOM 2044 C C . ASP B 1 6 ? -12.641 -9.945 6.074 1 97.75 6 ASP B C 1
ATOM 2046 O O . ASP B 1 6 ? -12.047 -10.57 5.191 1 97.75 6 ASP B O 1
ATOM 2050 N N . ARG B 1 7 ? -12.234 -9.938 7.309 1 97.56 7 ARG B N 1
ATOM 2051 C CA . ARG B 1 7 ? -11.172 -10.828 7.77 1 97.56 7 ARG B CA 1
ATOM 2052 C C . ARG B 1 7 ? -11.719 -12.211 8.102 1 97.56 7 ARG B C 1
ATOM 2054 O O . ARG B 1 7 ? -12.688 -12.336 8.852 1 97.56 7 ARG B O 1
ATOM 2061 N N . GLN B 1 8 ? -11.125 -13.219 7.5 1 97.12 8 GLN B N 1
ATOM 2062 C CA . GLN B 1 8 ? -11.57 -14.594 7.707 1 97.12 8 GLN B CA 1
ATOM 2063 C C . GLN B 1 8 ? -10.383 -15.547 7.82 1 97.12 8 GLN B C 1
ATOM 2065 O O . GLN B 1 8 ? -9.266 -15.203 7.445 1 97.12 8 GLN B O 1
ATOM 2070 N N . LEU B 1 9 ? -10.688 -16.641 8.477 1 97.94 9 LEU B N 1
ATOM 2071 C CA . LEU B 1 9 ? -9.789 -17.797 8.445 1 97.94 9 LEU B CA 1
ATOM 2072 C C . LEU B 1 9 ? -10.391 -18.922 7.621 1 97.94 9 LEU B C 1
ATOM 2074 O O . LEU B 1 9 ? -11.414 -19.5 8 1 97.94 9 LEU B O 1
ATOM 2078 N N . ILE B 1 10 ? -9.867 -19.156 6.453 1 97.81 10 ILE B N 1
ATOM 2079 C CA . ILE B 1 10 ? -10.297 -20.25 5.605 1 97.81 10 ILE B CA 1
ATOM 2080 C C . ILE B 1 10 ? -9.32 -21.422 5.738 1 97.81 10 ILE B C 1
ATOM 2082 O O . ILE B 1 10 ? -8.172 -21.328 5.312 1 97.81 10 ILE B O 1
ATOM 2086 N N . ASP B 1 11 ? -9.852 -22.5 6.332 1 95.19 11 ASP B N 1
ATOM 2087 C CA . ASP B 1 11 ? -8.945 -23.562 6.777 1 95.19 11 ASP B CA 1
ATOM 2088 C C . ASP B 1 11 ? -7.891 -23.016 7.734 1 95.19 11 ASP B C 1
ATOM 2090 O O . ASP B 1 11 ? -8.219 -22.484 8.797 1 95.19 11 ASP B O 1
ATOM 2094 N N . ASP B 1 12 ? -6.703 -22.938 7.34 1 96.94 12 ASP B N 1
ATOM 2095 C CA . ASP B 1 12 ? -5.637 -22.406 8.188 1 96.94 12 ASP B CA 1
ATOM 2096 C C . ASP B 1 12 ? -5.023 -21.156 7.57 1 96.94 12 ASP B C 1
ATOM 2098 O O . ASP B 1 12 ? -3.943 -20.719 7.98 1 96.94 12 ASP B O 1
ATOM 2102 N N . ILE B 1 13 ? -5.727 -20.594 6.621 1 98.69 13 ILE B N 1
ATOM 2103 C CA . ILE B 1 13 ? -5.18 -19.453 5.895 1 98.69 13 ILE B CA 1
ATOM 2104 C C . ILE B 1 13 ? -5.887 -18.172 6.332 1 98.69 13 ILE B C 1
ATOM 2106 O O . ILE B 1 13 ? -7.051 -17.938 5.992 1 98.69 13 ILE B O 1
ATOM 2110 N N . PRO B 1 14 ? -5.211 -17.281 7.113 1 98.69 14 PRO B N 1
ATOM 2111 C CA . PRO B 1 14 ? -5.816 -15.961 7.305 1 98.69 14 PRO B CA 1
ATOM 2112 C C . PRO B 1 14 ? -5.957 -15.18 6 1 98.69 14 PRO B C 1
ATOM 2114 O O . PRO B 1 14 ? -4.996 -15.07 5.234 1 98.69 14 PRO B O 1
ATOM 2117 N N . ILE B 1 15 ? -7.16 -14.656 5.758 1 98.75 15 ILE B N 1
ATOM 2118 C CA . ILE B 1 15 ? -7.359 -13.914 4.52 1 98.75 15 ILE B CA 1
ATOM 2119 C C . ILE B 1 15 ? -8.117 -12.617 4.816 1 98.75 15 ILE B C 1
ATOM 2121 O O . ILE B 1 15 ? -8.773 -12.5 5.855 1 98.75 15 ILE B O 1
ATOM 2125 N N . LEU B 1 16 ? -7.934 -11.633 3.979 1 98.75 16 LEU B N 1
ATOM 2126 C CA . LEU B 1 16 ? -8.891 -10.547 3.805 1 98.75 16 LEU B CA 1
ATOM 2127 C C . LEU B 1 16 ? -9.695 -10.734 2.525 1 98.75 16 LEU B C 1
ATOM 2129 O O . LEU B 1 16 ? -9.133 -11.016 1.465 1 98.75 16 LEU B O 1
ATOM 2133 N N . MET B 1 17 ? -10.953 -10.648 2.648 1 98.69 17 MET B N 1
ATOM 2134 C CA . MET B 1 17 ? -11.859 -10.695 1.502 1 98.69 17 MET B CA 1
ATOM 2135 C C . MET B 1 17 ? -12.508 -9.336 1.263 1 98.69 17 MET B C 1
ATOM 2137 O O . MET B 1 17 ? -13.125 -8.773 2.17 1 98.69 17 MET B O 1
ATOM 2141 N N . ILE B 1 18 ? -12.367 -8.805 0.088 1 98.81 18 ILE B N 1
ATOM 2142 C CA . ILE B 1 18 ? -12.828 -7.461 -0.254 1 98.81 18 ILE B CA 1
ATOM 2143 C C . ILE B 1 18 ? -13.891 -7.547 -1.35 1 98.81 18 ILE B C 1
ATOM 2145 O O . ILE B 1 18 ? -13.656 -8.148 -2.4 1 98.81 18 ILE B O 1
ATOM 2149 N N . HIS B 1 19 ? -14.977 -6.988 -1.158 1 98.44 19 HIS B N 1
ATOM 2150 C CA . HIS B 1 19 ? -16.094 -6.996 -2.1 1 98.44 19 HIS B CA 1
ATOM 2151 C C . HIS B 1 19 ? -17.078 -5.879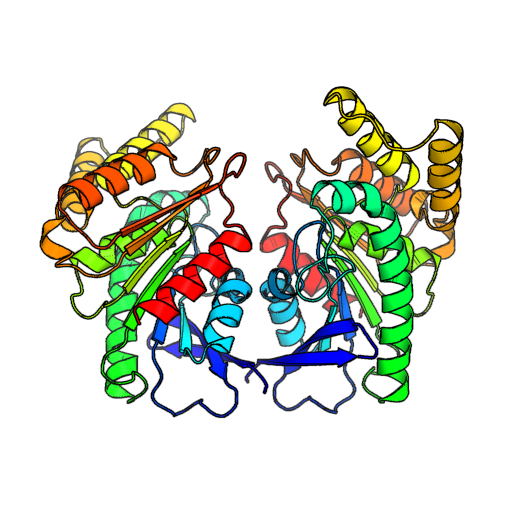 -1.791 1 98.44 19 HIS B C 1
ATOM 2153 O O . HIS B 1 19 ? -16.984 -5.227 -0.75 1 98.44 19 HIS B O 1
ATOM 2159 N N . GLU B 1 20 ? -17.953 -5.648 -2.764 1 97.75 20 GLU B N 1
ATOM 2160 C CA . GLU B 1 20 ? -19.031 -4.699 -2.514 1 97.75 20 GLU B CA 1
ATOM 2161 C C . GLU B 1 20 ? -19.891 -5.129 -1.319 1 97.75 20 GLU B C 1
ATOM 2163 O O . GLU B 1 20 ? -20.156 -6.316 -1.142 1 97.75 20 GLU B O 1
ATOM 2168 N N . GLN B 1 21 ? -20.25 -4.176 -0.442 1 94.62 21 GLN B N 1
ATOM 2169 C CA . GLN B 1 21 ? -20.906 -4.41 0.845 1 94.62 21 GLN B CA 1
ATOM 2170 C C . GLN B 1 21 ? -22.141 -5.285 0.688 1 94.62 21 GLN B C 1
ATOM 2172 O O . GLN B 1 21 ? -22.422 -6.133 1.541 1 94.62 21 GLN B O 1
ATOM 2177 N N . ASP B 1 22 ? -22.969 -5.285 -0.348 1 92.81 22 ASP B N 1
ATOM 2178 C CA . ASP B 1 22 ? -24.219 -6.023 -0.488 1 92.81 22 ASP B CA 1
ATOM 2179 C C . ASP B 1 22 ? -24.031 -7.273 -1.341 1 92.81 22 ASP B C 1
ATOM 2181 O O . ASP B 1 22 ? -25 -7.895 -1.771 1 92.81 22 ASP B O 1
ATOM 2185 N N . LYS B 1 23 ? -22.734 -7.73 -1.48 1 96.5 23 LYS B N 1
ATOM 2186 C CA . LYS B 1 23 ? -22.469 -8.875 -2.346 1 96.5 23 LYS B CA 1
ATOM 2187 C C . LYS B 1 23 ? -21.719 -9.969 -1.592 1 96.5 23 LYS B C 1
ATOM 2189 O O . LYS B 1 23 ? -20.938 -10.711 -2.184 1 96.5 23 LYS B O 1
ATOM 2194 N N . GLN B 1 24 ? -21.938 -10.062 -0.294 1 93.25 24 GLN B N 1
ATOM 2195 C CA . GLN B 1 24 ? -21.203 -10.969 0.581 1 93.25 24 GLN B CA 1
ATOM 2196 C C . GLN B 1 24 ? -21.422 -12.422 0.16 1 93.25 24 GLN B C 1
ATOM 2198 O O . GLN B 1 24 ? -20.484 -13.219 0.156 1 93.25 24 GLN B O 1
ATOM 2203 N N . ALA B 1 25 ? -22.625 -12.766 -0.243 1 95.62 25 ALA B N 1
ATOM 2204 C CA . ALA B 1 25 ? -22.953 -14.164 -0.526 1 95.62 25 ALA B CA 1
ATOM 2205 C C . ALA B 1 25 ? -23.141 -14.391 -2.023 1 95.62 25 ALA B C 1
ATOM 2207 O O . ALA B 1 25 ? -23.312 -15.523 -2.467 1 95.62 25 ALA B O 1
ATOM 2208 N N . ALA B 1 26 ? -23.047 -13.336 -2.82 1 97.69 26 ALA B N 1
ATOM 2209 C CA . ALA B 1 26 ? -23.281 -13.453 -4.258 1 97.69 26 ALA B CA 1
ATOM 2210 C C . ALA B 1 26 ? -22.062 -14.055 -4.965 1 97.69 26 ALA B C 1
ATOM 2212 O O . ALA B 1 26 ? -20.922 -13.766 -4.609 1 97.69 26 ALA B O 1
ATOM 2213 N N . PRO B 1 27 ? -22.375 -14.93 -5.926 1 98.62 27 PRO B N 1
ATOM 2214 C CA . PRO B 1 27 ? -21.234 -15.289 -6.789 1 98.62 27 PRO B CA 1
ATOM 2215 C C . PRO B 1 27 ? -20.688 -14.094 -7.57 1 98.62 27 PRO B C 1
ATOM 2217 O O . PRO B 1 27 ? -21.469 -13.305 -8.117 1 98.62 27 PRO B O 1
ATOM 2220 N N . LEU B 1 28 ? -19.438 -13.914 -7.539 1 98.81 28 LEU B N 1
ATOM 2221 C CA . LEU B 1 28 ? -18.734 -12.852 -8.242 1 98.81 28 LEU B CA 1
ATOM 2222 C C . LEU B 1 28 ? -17.5 -13.391 -8.969 1 98.81 28 LEU B C 1
ATOM 2224 O O . LEU B 1 28 ? -17.016 -14.484 -8.648 1 98.81 28 LEU B O 1
ATOM 2228 N N . PRO B 1 29 ? -17.047 -12.672 -10.094 1 98.88 29 PRO B N 1
ATOM 2229 C CA . PRO B 1 29 ? -15.664 -12.977 -10.484 1 98.88 29 PRO B CA 1
ATOM 2230 C C . PRO B 1 29 ? -14.656 -12.727 -9.359 1 98.88 29 PRO B C 1
ATOM 2232 O O . PRO B 1 29 ? -14.82 -11.789 -8.586 1 98.88 29 PRO B O 1
ATOM 2235 N N . VAL B 1 30 ? -13.656 -13.609 -9.266 1 98.94 30 VAL B N 1
ATOM 2236 C CA . VAL B 1 30 ? -12.758 -13.562 -8.109 1 98.94 30 VAL B CA 1
ATOM 2237 C C . VAL B 1 30 ? -11.328 -13.32 -8.586 1 98.94 30 VAL B C 1
ATOM 2239 O O . VAL B 1 30 ? -10.898 -13.875 -9.602 1 98.94 30 VAL B O 1
ATOM 2242 N N . VAL B 1 31 ? -10.617 -12.461 -7.906 1 99 31 VAL B N 1
ATOM 2243 C CA . VAL B 1 31 ? -9.172 -12.344 -8.047 1 99 31 VAL B CA 1
ATOM 2244 C C . VAL B 1 31 ? -8.492 -12.695 -6.723 1 99 31 VAL B C 1
ATOM 2246 O O . VAL B 1 31 ? -8.797 -12.102 -5.684 1 99 31 VAL B O 1
ATOM 2249 N N . ILE B 1 32 ? -7.664 -13.68 -6.684 1 99 32 ILE B N 1
ATOM 2250 C CA . ILE B 1 32 ? -6.785 -13.961 -5.551 1 99 32 ILE B CA 1
ATOM 2251 C C . ILE B 1 32 ? -5.43 -13.289 -5.766 1 99 32 ILE B C 1
ATOM 2253 O O . ILE B 1 32 ? -4.789 -13.492 -6.801 1 99 32 ILE B O 1
ATOM 2257 N N . TYR B 1 33 ? -5.051 -12.477 -4.867 1 99 33 TYR B N 1
ATOM 2258 C CA . TYR B 1 33 ? -3.857 -11.656 -5.027 1 99 33 TYR B CA 1
ATOM 2259 C C . TYR B 1 33 ? -2.844 -11.938 -3.926 1 99 33 TYR B C 1
ATOM 2261 O O . TYR B 1 33 ? -3.115 -11.703 -2.746 1 99 33 TYR B O 1
ATOM 2269 N N . PHE B 1 34 ? -1.643 -12.352 -4.277 1 98.94 34 PHE B N 1
ATOM 2270 C CA . PHE B 1 34 ? -0.611 -12.758 -3.33 1 98.94 34 PHE B CA 1
ATOM 2271 C C . PHE B 1 34 ? 0.348 -11.602 -3.053 1 98.94 34 PHE B C 1
ATOM 2273 O O . PHE B 1 34 ? 0.779 -10.914 -3.979 1 98.94 34 PHE B O 1
ATOM 2280 N N . HIS B 1 35 ? 0.68 -11.438 -1.771 1 98.81 35 HIS B N 1
ATOM 2281 C CA . HIS B 1 35 ? 1.602 -10.375 -1.387 1 98.81 35 HIS B CA 1
ATOM 2282 C C . HIS B 1 35 ? 3.051 -10.805 -1.584 1 98.81 35 HIS B C 1
ATOM 2284 O O . HIS B 1 35 ? 3.322 -11.969 -1.897 1 98.81 35 HIS B O 1
ATOM 2290 N N . GLY B 1 36 ? 3.932 -9.883 -1.479 1 98.31 36 GLY B N 1
ATOM 2291 C CA . GLY B 1 36 ? 5.355 -10.125 -1.648 1 98.31 36 GLY B CA 1
ATOM 2292 C C . GLY B 1 36 ? 6.023 -10.664 -0.397 1 98.31 36 GLY B C 1
ATOM 2293 O O . GLY B 1 36 ? 5.398 -10.742 0.663 1 98.31 36 GLY B O 1
ATOM 2294 N N . PHE B 1 37 ? 7.301 -11 -0.585 1 96.94 37 PHE B N 1
ATOM 2295 C CA . PHE B 1 37 ? 8.117 -11.516 0.509 1 96.94 37 PHE B CA 1
ATOM 2296 C C . PHE B 1 37 ? 8.312 -10.445 1.58 1 96.94 37 PHE B C 1
ATOM 2298 O O . PHE B 1 37 ? 8.492 -9.273 1.266 1 96.94 37 PHE B O 1
ATOM 2305 N N . THR B 1 38 ? 8.242 -10.773 2.891 1 93.38 38 THR B N 1
ATOM 2306 C CA . THR B 1 38 ? 8.406 -9.945 4.082 1 93.38 38 THR B CA 1
ATOM 2307 C C . THR B 1 38 ? 7.312 -8.891 4.168 1 93.38 38 THR B C 1
ATOM 2309 O O . THR B 1 38 ? 7.422 -7.934 4.938 1 93.38 38 THR B O 1
ATOM 2312 N N . SER B 1 39 ? 6.289 -8.945 3.328 1 95.88 39 SER B N 1
ATOM 2313 C CA . SER B 1 39 ? 5.113 -8.086 3.41 1 95.88 39 SER B CA 1
ATOM 2314 C C . SER B 1 39 ? 3.973 -8.781 4.152 1 95.88 39 SER B C 1
ATOM 2316 O O . SER B 1 39 ? 4.211 -9.633 5.008 1 95.88 39 SER B O 1
ATOM 2318 N N . ALA B 1 40 ? 2.742 -8.305 3.93 1 97.5 40 ALA B N 1
ATOM 2319 C CA . ALA B 1 40 ? 1.543 -8.859 4.551 1 97.5 40 ALA B CA 1
ATOM 2320 C C . ALA B 1 40 ? 0.315 -8.633 3.674 1 97.5 40 ALA B C 1
ATOM 2322 O O . ALA B 1 40 ? 0.35 -7.816 2.746 1 97.5 40 ALA B O 1
ATOM 2323 N N . LYS B 1 41 ? -0.731 -9.367 4.008 1 98.25 41 LYS B N 1
ATOM 2324 C CA . LYS B 1 41 ? -1.92 -9.375 3.16 1 98.25 41 LYS B CA 1
ATOM 2325 C C . LYS B 1 41 ? -2.549 -7.984 3.092 1 98.25 41 LYS B C 1
ATOM 2327 O O . LYS B 1 41 ? -3.088 -7.59 2.055 1 98.25 41 LYS B O 1
ATOM 2332 N N . GLU B 1 42 ? -2.408 -7.141 4.152 1 98.19 42 GLU B N 1
ATOM 2333 C CA . GLU B 1 42 ? -3.029 -5.82 4.191 1 98.19 42 GLU B CA 1
ATOM 2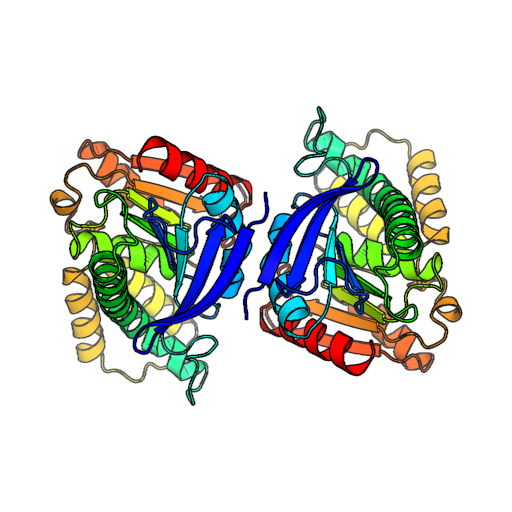334 C C . GLU B 1 42 ? -2.387 -4.879 3.178 1 98.19 42 GLU B C 1
ATOM 2336 O O . GLU B 1 42 ? -3.025 -3.936 2.709 1 98.19 42 GLU B O 1
ATOM 2341 N N . GLN B 1 43 ? -1.136 -5.199 2.83 1 97.56 43 GLN B N 1
ATOM 2342 C CA . GLN B 1 43 ? -0.347 -4.277 2.021 1 97.56 43 GLN B CA 1
ATOM 2343 C C . GLN B 1 43 ? -0.882 -4.203 0.594 1 97.56 43 GLN B C 1
ATOM 2345 O O . GLN B 1 43 ? -0.522 -3.297 -0.162 1 97.56 43 GLN B O 1
ATOM 2350 N N . ASN B 1 44 ? -1.759 -5.07 0.206 1 98.19 44 ASN B N 1
ATOM 2351 C CA . ASN B 1 44 ? -2.289 -5.059 -1.153 1 98.19 44 ASN B CA 1
ATOM 2352 C C . ASN B 1 44 ? -3.738 -4.582 -1.186 1 98.19 44 ASN B C 1
ATOM 2354 O O . ASN B 1 44 ? -4.441 -4.785 -2.178 1 98.19 44 A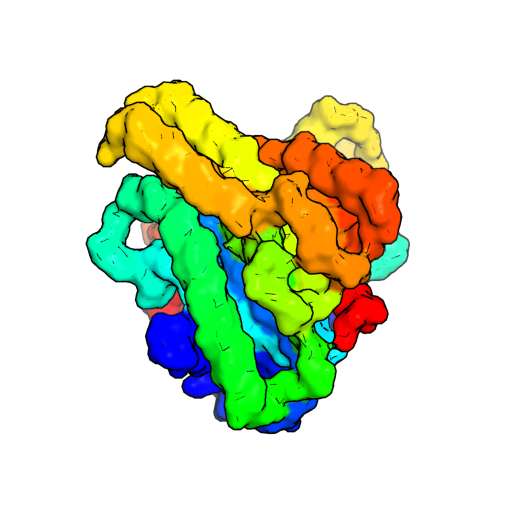SN B O 1
ATOM 2358 N N . LEU B 1 45 ? -4.211 -3.949 -0.108 1 98.81 45 LEU B N 1
ATOM 2359 C CA . LEU B 1 45 ? -5.574 -3.436 -0.016 1 98.81 45 LEU B CA 1
ATOM 2360 C C . LEU B 1 45 ? -5.836 -2.395 -1.098 1 98.81 45 LEU B C 1
ATOM 2362 O O . LEU B 1 45 ? -6.941 -2.326 -1.644 1 98.81 45 LEU B O 1
ATOM 2366 N N . PRO B 1 46 ? -4.82 -1.515 -1.492 1 98.75 46 PRO B N 1
ATOM 2367 C CA . PRO B 1 46 ? -5.102 -0.575 -2.582 1 98.75 46 PRO B CA 1
ATOM 2368 C C . PRO B 1 46 ? -5.488 -1.276 -3.881 1 98.75 46 PRO B C 1
ATOM 2370 O O . PRO B 1 46 ? -6.473 -0.9 -4.52 1 98.75 46 PRO B O 1
ATOM 2373 N N . THR B 1 47 ? -4.719 -2.307 -4.211 1 98.81 47 THR B N 1
ATOM 2374 C CA . THR B 1 47 ? -5.027 -3.078 -5.41 1 98.81 47 THR B CA 1
ATOM 2375 C C . THR B 1 47 ? -6.387 -3.762 -5.281 1 98.81 47 THR B C 1
ATOM 2377 O O . THR B 1 47 ? -7.191 -3.734 -6.215 1 98.81 47 THR B O 1
ATOM 2380 N N . ALA B 1 48 ? -6.609 -4.379 -4.129 1 98.88 48 ALA B N 1
ATOM 2381 C CA . ALA B 1 48 ? -7.863 -5.09 -3.881 1 98.88 48 ALA B CA 1
ATOM 2382 C C . ALA B 1 48 ? -9.055 -4.145 -3.986 1 98.88 48 ALA B C 1
ATOM 2384 O O . ALA B 1 48 ? -10.102 -4.512 -4.539 1 98.88 48 ALA B O 1
ATOM 2385 N N . TYR B 1 49 ? -8.906 -2.91 -3.451 1 98.81 49 TYR B N 1
ATOM 2386 C CA . TYR B 1 49 ? -9.977 -1.919 -3.484 1 98.81 49 TYR B CA 1
ATOM 2387 C C . TYR B 1 49 ? -10.328 -1.539 -4.918 1 98.81 49 TYR B C 1
ATOM 2389 O O . TYR B 1 49 ? -11.5 -1.492 -5.289 1 98.81 49 TYR B O 1
ATOM 2397 N N . LEU B 1 50 ? -9.32 -1.272 -5.75 1 98.56 50 LEU B N 1
ATOM 2398 C CA . LEU B 1 50 ? -9.547 -0.893 -7.141 1 98.56 50 LEU B CA 1
ATOM 2399 C C . LEU B 1 50 ? -10.273 -2.002 -7.895 1 98.56 50 LEU B C 1
ATOM 2401 O O . LEU B 1 50 ? -11.18 -1.733 -8.68 1 98.56 50 LEU B O 1
ATOM 2405 N N . LEU B 1 51 ? -9.906 -3.238 -7.625 1 98.88 51 LEU B N 1
ATOM 2406 C CA . LEU B 1 51 ? -10.555 -4.383 -8.258 1 98.88 51 LEU B CA 1
ATOM 2407 C C . LEU B 1 51 ? -11.984 -4.539 -7.758 1 98.88 51 LEU B C 1
ATOM 2409 O O . LEU B 1 51 ? -12.898 -4.789 -8.547 1 98.88 51 LEU B O 1
ATOM 2413 N N . ALA B 1 52 ? -12.172 -4.426 -6.465 1 98.75 52 ALA B N 1
ATOM 2414 C CA . ALA B 1 52 ? -13.5 -4.586 -5.875 1 98.75 52 ALA B CA 1
ATOM 2415 C C . ALA B 1 52 ? -14.469 -3.529 -6.406 1 98.75 52 ALA B C 1
ATOM 2417 O O . ALA B 1 52 ? -15.656 -3.805 -6.59 1 98.75 52 ALA B O 1
ATOM 2418 N N . GLU B 1 53 ? -13.945 -2.332 -6.652 1 97.62 53 GLU B N 1
ATOM 2419 C CA . GLU B 1 53 ? -14.766 -1.265 -7.219 1 97.62 53 GLU B CA 1
ATOM 2420 C C . GLU B 1 53 ? -15.297 -1.649 -8.594 1 97.62 53 GLU B C 1
ATOM 2422 O O . GLU B 1 53 ? -16.297 -1.093 -9.062 1 97.62 53 GLU B O 1
ATOM 2427 N N . GLN B 1 54 ? -14.633 -2.561 -9.234 1 98.12 54 GLN B N 1
ATOM 2428 C CA . GLN B 1 54 ? -15.055 -3.002 -10.555 1 98.12 54 GLN B CA 1
ATOM 2429 C C . GLN B 1 54 ? -15.992 -4.207 -10.461 1 98.12 54 GLN B C 1
ATOM 2431 O O . GLN B 1 54 ? -16.359 -4.793 -11.484 1 98.12 54 GLN B O 1
ATOM 2436 N N . GLY B 1 55 ? -16.328 -4.664 -9.289 1 98.19 55 GLY B N 1
ATOM 2437 C CA . GLY B 1 55 ? -17.312 -5.719 -9.117 1 98.19 55 GLY B CA 1
ATOM 2438 C C . GLY B 1 55 ? -16.688 -7.066 -8.797 1 98.19 55 GLY B C 1
ATOM 2439 O O . GLY B 1 55 ? -17.375 -8.086 -8.789 1 98.19 55 GLY B O 1
ATOM 2440 N N . TYR B 1 56 ? -15.414 -7.094 -8.461 1 98.88 56 TYR B N 1
ATOM 2441 C CA . TYR B 1 56 ? -14.75 -8.352 -8.125 1 98.88 56 TYR B CA 1
ATOM 2442 C C . TYR B 1 56 ? -14.844 -8.625 -6.629 1 98.88 56 TYR B C 1
ATOM 2444 O O . TYR B 1 56 ? -14.93 -7.699 -5.824 1 98.88 56 TYR B O 1
ATOM 2452 N N . ARG B 1 57 ? -14.852 -9.891 -6.273 1 98.88 57 ARG B N 1
ATOM 2453 C CA . ARG B 1 57 ? -14.398 -10.344 -4.961 1 98.88 57 ARG B CA 1
ATOM 2454 C C . ARG B 1 57 ? -12.891 -10.586 -4.953 1 98.88 57 ARG B C 1
ATOM 2456 O O . ARG B 1 57 ? -12.375 -11.344 -5.777 1 98.88 57 ARG B O 1
ATOM 2463 N N . VAL B 1 58 ? -12.242 -9.922 -4.098 1 98.94 58 VAL B N 1
ATOM 2464 C CA . VAL B 1 58 ? -10.789 -10.062 -4.047 1 98.94 58 VAL B CA 1
ATOM 2465 C C . VAL B 1 58 ? -10.383 -10.75 -2.744 1 98.94 58 VAL B C 1
ATOM 2467 O O . VAL B 1 58 ? -10.891 -10.414 -1.671 1 98.94 58 VAL B O 1
ATOM 2470 N N . ILE B 1 59 ? -9.531 -11.742 -2.816 1 98.94 59 ILE B N 1
ATOM 2471 C CA . ILE B 1 59 ? -9.016 -12.453 -1.654 1 98.94 59 ILE B CA 1
ATOM 2472 C C . ILE B 1 59 ? -7.512 -12.195 -1.522 1 98.94 59 ILE B C 1
ATOM 2474 O O . ILE B 1 59 ? -6.758 -12.391 -2.479 1 98.94 59 ILE B O 1
ATOM 2478 N N . LEU B 1 60 ? -7.141 -11.734 -0.404 1 98.94 60 LEU B N 1
ATOM 2479 C CA . LEU B 1 60 ? -5.742 -11.531 -0.045 1 98.94 60 LEU B CA 1
ATOM 2480 C C . LEU B 1 60 ? -5.293 -12.547 1 1 98.94 60 LEU B C 1
ATOM 2482 O O . LEU B 1 60 ? -5.504 -12.344 2.197 1 98.94 60 LEU B O 1
ATOM 2486 N N . PRO B 1 61 ? -4.664 -13.617 0.613 1 98.94 61 PRO B N 1
ATOM 2487 C CA . PRO B 1 61 ? -4.219 -14.609 1.591 1 98.94 61 PRO B CA 1
ATOM 2488 C C . PRO B 1 61 ? -2.885 -14.242 2.238 1 98.94 61 PRO B C 1
ATOM 2490 O O . PRO B 1 61 ? -2.012 -13.672 1.579 1 98.94 61 PRO B O 1
ATOM 2493 N N . GLU B 1 62 ? -2.734 -14.617 3.492 1 98.81 62 GLU B N 1
ATOM 2494 C CA . GLU B 1 62 ? -1.455 -14.461 4.18 1 98.81 62 GLU B CA 1
ATOM 2495 C C . GLU B 1 62 ? -0.517 -15.625 3.869 1 98.81 62 GLU B C 1
ATOM 2497 O O . GLU B 1 62 ? -0.871 -16.781 4.078 1 98.81 62 GLU B O 1
ATOM 2502 N N . ALA B 1 63 ? 0.652 -15.32 3.426 1 98.62 63 ALA B N 1
ATOM 2503 C CA . ALA B 1 63 ? 1.627 -16.359 3.119 1 98.62 63 ALA B CA 1
ATOM 2504 C C . ALA B 1 63 ? 2.199 -16.969 4.398 1 98.62 63 ALA B C 1
ATOM 2506 O O . ALA B 1 63 ? 2.207 -16.328 5.449 1 98.62 63 ALA B O 1
ATOM 2507 N N . LEU B 1 64 ? 2.689 -18.156 4.258 1 97.94 64 LEU B N 1
ATOM 2508 C CA . LEU B 1 64 ? 3.402 -18.797 5.355 1 97.94 64 LEU B CA 1
ATOM 2509 C C . LEU B 1 64 ? 4.539 -17.922 5.859 1 97.94 64 LEU B C 1
ATOM 2511 O O . LEU B 1 64 ? 5.277 -17.344 5.059 1 97.94 64 LEU B O 1
ATOM 2515 N N . HIS B 1 65 ? 4.688 -17.781 7.246 1 97.44 65 HIS B N 1
ATOM 2516 C CA . HIS B 1 65 ? 5.754 -17.078 7.945 1 97.44 65 HIS B CA 1
ATOM 2517 C C . HIS B 1 65 ? 5.633 -15.57 7.75 1 97.44 65 HIS B C 1
ATOM 2519 O O . HIS B 1 65 ? 6.621 -14.844 7.871 1 97.44 65 HIS B O 1
ATOM 2525 N N . HIS B 1 66 ? 4.453 -15.117 7.422 1 97.31 66 HIS B N 1
ATOM 2526 C CA . HIS B 1 66 ? 4.191 -13.688 7.289 1 97.31 66 HIS B CA 1
ATOM 2527 C C . HIS B 1 66 ? 2.967 -13.273 8.094 1 97.31 66 HIS B C 1
ATOM 2529 O O . HIS B 1 66 ? 2.082 -14.094 8.352 1 97.31 66 HIS B O 1
ATOM 2535 N N . GLY B 1 67 ? 2.947 -12 8.492 1 95.19 67 GLY B N 1
ATOM 2536 C CA . GLY B 1 67 ? 1.772 -11.453 9.148 1 95.19 67 GLY B CA 1
ATOM 2537 C C . GLY B 1 67 ? 1.262 -12.32 10.281 1 95.19 67 GLY B C 1
ATOM 2538 O O . GLY B 1 67 ? 2.021 -12.695 11.18 1 95.19 67 GLY B O 1
ATOM 2539 N N . GLU B 1 68 ? -0.002 -12.742 10.18 1 95 68 GLU B N 1
ATOM 2540 C CA . GLU B 1 68 ? -0.667 -13.539 11.203 1 95 68 GLU B CA 1
ATOM 2541 C C . GLU B 1 68 ? -0.103 -14.953 11.25 1 95 68 GLU B C 1
ATOM 2543 O O . GLU B 1 68 ? -0.326 -15.68 12.219 1 95 68 GLU B O 1
ATOM 2548 N N . ARG B 1 69 ? 0.669 -15.312 10.148 1 96.88 69 ARG B N 1
ATOM 2549 C CA . ARG B 1 69 ? 1.233 -16.656 10.062 1 96.88 69 ARG B CA 1
ATOM 2550 C C . ARG B 1 69 ? 2.723 -16.641 10.391 1 96.88 69 ARG B C 1
ATOM 2552 O O . ARG B 1 69 ? 3.434 -17.609 10.102 1 96.88 69 ARG B O 1
ATOM 2559 N N . ARG B 1 70 ? 3.168 -15.555 10.898 1 94 70 ARG B N 1
ATOM 2560 C CA . ARG B 1 70 ? 4.602 -15.367 11.094 1 94 70 ARG B CA 1
ATOM 2561 C C . ARG B 1 70 ? 5.199 -16.531 11.875 1 94 70 ARG B C 1
ATOM 2563 O O . ARG B 1 70 ? 6.227 -17.094 11.484 1 94 70 ARG B O 1
ATOM 2570 N N . GLY B 1 71 ? 4.543 -16.906 12.953 1 91.81 71 GLY B N 1
ATOM 2571 C CA . GLY B 1 71 ? 5.055 -17.969 13.812 1 91.81 71 GLY B CA 1
ATOM 2572 C C . GLY B 1 71 ? 6.344 -17.578 14.516 1 91.81 71 GLY B C 1
ATOM 2573 O O . GLY B 1 71 ? 6.656 -16.391 14.648 1 91.81 71 GLY B O 1
ATOM 2574 N N . ASN B 1 72 ? 6.961 -18.562 15.117 1 92.38 72 ASN B N 1
ATOM 2575 C CA . ASN B 1 72 ? 8.195 -18.359 15.859 1 92.38 72 ASN B CA 1
ATOM 2576 C C . ASN B 1 72 ? 9.422 -18.703 15.023 1 92.38 72 ASN B C 1
ATOM 2578 O O . ASN B 1 72 ? 10.07 -19.734 15.258 1 92.38 72 ASN B O 1
ATOM 2582 N N . ILE B 1 73 ? 9.695 -17.984 14.07 1 91.75 73 ILE B N 1
ATOM 2583 C CA . ILE B 1 73 ? 10.828 -18.188 13.18 1 91.75 73 ILE B CA 1
ATOM 2584 C C . ILE B 1 73 ? 11.609 -16.875 13.031 1 91.75 73 ILE B C 1
ATOM 2586 O O . ILE B 1 73 ? 11.016 -15.797 12.992 1 91.75 73 ILE B O 1
ATOM 2590 N N . THR B 1 74 ? 12.875 -17 12.961 1 90 74 THR B N 1
ATOM 2591 C CA . THR B 1 74 ? 13.719 -15.812 12.852 1 90 74 THR B CA 1
ATOM 2592 C C . THR B 1 74 ? 13.672 -15.25 11.43 1 90 74 THR B C 1
ATOM 2594 O O . THR B 1 74 ? 13.289 -15.953 10.492 1 90 74 THR B O 1
ATOM 2597 N N . ASN B 1 75 ? 14.023 -14.008 11.273 1 86.56 75 ASN B N 1
ATOM 2598 C CA . ASN B 1 75 ? 14.07 -13.383 9.953 1 86.56 75 ASN B CA 1
ATOM 2599 C C . ASN B 1 75 ? 15.023 -14.125 9.023 1 86.56 75 ASN B C 1
ATOM 2601 O O . ASN B 1 75 ? 14.758 -14.234 7.824 1 86.56 75 ASN B O 1
ATOM 2605 N N . ASP B 1 76 ? 16.156 -14.602 9.539 1 84.12 76 ASP B N 1
ATOM 2606 C CA . ASP B 1 76 ? 17.109 -15.359 8.734 1 84.12 76 ASP B CA 1
ATOM 2607 C C . ASP B 1 76 ? 16.484 -16.656 8.227 1 84.12 76 ASP B C 1
ATOM 2609 O O . ASP B 1 76 ? 16.672 -17.047 7.074 1 84.12 76 ASP B O 1
ATOM 2613 N N . GLU B 1 77 ? 15.703 -17.281 9.062 1 88.81 77 GLU B N 1
ATOM 2614 C CA . GLU B 1 77 ? 15.047 -18.531 8.68 1 88.81 77 GLU B CA 1
ATOM 2615 C C . GLU B 1 77 ? 14 -18.281 7.594 1 88.81 77 GLU B C 1
ATOM 2617 O O . GLU B 1 77 ? 13.812 -19.125 6.711 1 88.81 77 GLU B O 1
ATOM 2622 N N . ILE B 1 78 ? 13.352 -17.203 7.691 1 91.75 78 ILE B N 1
ATOM 2623 C CA . ILE B 1 78 ? 12.336 -16.859 6.695 1 91.75 78 ILE B CA 1
ATOM 2624 C C . ILE B 1 78 ? 13 -16.688 5.332 1 91.75 78 ILE B C 1
ATOM 2626 O O . ILE B 1 78 ? 12.461 -17.125 4.312 1 91.75 78 ILE B O 1
ATOM 2630 N N . GLN B 1 79 ? 14.164 -16.078 5.355 1 88.81 79 GLN B N 1
ATOM 2631 C CA . GLN B 1 79 ? 14.883 -15.836 4.105 1 88.81 79 GLN B CA 1
ATOM 2632 C C . GLN B 1 79 ? 15.203 -17.156 3.4 1 88.81 79 GLN B C 1
ATOM 2634 O O . GLN B 1 79 ? 15.094 -17.25 2.176 1 88.81 79 GLN B O 1
ATOM 2639 N N . PHE B 1 80 ? 15.492 -18.188 4.168 1 88.38 80 PHE B N 1
ATOM 2640 C CA . PHE B 1 80 ? 15.875 -19.484 3.609 1 88.38 80 PHE B CA 1
ATOM 2641 C C . PHE B 1 80 ? 14.641 -20.266 3.176 1 88.38 80 PHE B C 1
ATOM 2643 O O . PHE B 1 80 ? 14.75 -21.234 2.42 1 88.38 80 PHE B O 1
ATOM 2650 N N . ALA B 1 81 ? 13.516 -19.766 3.557 1 92.38 81 ALA B N 1
ATOM 2651 C CA . ALA B 1 81 ? 12.289 -20.516 3.305 1 92.38 81 ALA B CA 1
ATOM 2652 C C . ALA B 1 81 ? 11.539 -19.938 2.102 1 92.38 81 ALA B C 1
ATOM 2654 O O . ALA B 1 81 ? 10.383 -20.297 1.855 1 92.38 81 ALA B O 1
ATOM 2655 N N . PHE B 1 82 ? 12.203 -19.141 1.337 1 95.44 82 PHE B N 1
ATOM 2656 C CA . PHE B 1 82 ? 11.555 -18.406 0.262 1 95.44 82 PHE B CA 1
ATOM 2657 C C . PHE B 1 82 ? 10.789 -19.344 -0.661 1 95.44 82 PHE B C 1
ATOM 2659 O O . PHE B 1 82 ? 9.594 -19.172 -0.879 1 95.44 82 PHE B O 1
ATOM 2666 N N . TRP B 1 83 ? 11.414 -20.359 -1.175 1 96.5 83 TRP B N 1
ATOM 2667 C CA . TRP B 1 83 ? 10.789 -21.234 -2.162 1 96.5 83 TRP B CA 1
ATOM 2668 C C . TRP B 1 83 ? 9.781 -22.172 -1.503 1 96.5 83 TRP B C 1
ATOM 2670 O O . TRP B 1 83 ? 8.773 -22.547 -2.117 1 96.5 83 TRP B O 1
ATOM 2680 N N . LYS B 1 84 ? 10.031 -22.516 -0.25 1 95.44 84 LYS B N 1
ATOM 2681 C CA . LYS B 1 84 ? 9.023 -23.234 0.509 1 95.44 84 LYS B CA 1
ATOM 2682 C C . LYS B 1 84 ? 7.738 -22.422 0.641 1 95.44 84 LYS B C 1
ATOM 2684 O O . LYS B 1 84 ? 6.637 -22.969 0.563 1 95.44 84 LYS B O 1
ATOM 2689 N N . ILE B 1 85 ? 7.875 -21.156 0.852 1 97.94 85 ILE B N 1
ATOM 2690 C CA . ILE B 1 85 ? 6.738 -20.25 0.971 1 97.94 85 ILE B CA 1
ATOM 2691 C C . ILE B 1 85 ? 5.988 -20.188 -0.358 1 97.94 85 ILE B C 1
ATOM 2693 O O . ILE B 1 85 ? 4.758 -20.266 -0.388 1 97.94 85 ILE B O 1
ATOM 2697 N N . VAL B 1 86 ? 6.703 -20.094 -1.46 1 98.62 86 VAL B N 1
ATOM 2698 C CA . VAL B 1 86 ? 6.09 -20.078 -2.783 1 98.62 86 VAL B CA 1
ATOM 2699 C C . VAL B 1 86 ? 5.293 -21.359 -2.998 1 98.62 86 VAL B C 1
ATOM 2701 O O . VAL B 1 86 ? 4.141 -21.328 -3.438 1 98.62 86 VAL B O 1
ATOM 2704 N N . GLN B 1 87 ? 5.879 -22.469 -2.67 1 98.19 87 GLN B N 1
ATOM 2705 C CA . GLN B 1 87 ? 5.211 -23.766 -2.828 1 98.19 87 GLN B CA 1
ATOM 2706 C C . GLN B 1 87 ? 3.979 -23.859 -1.93 1 98.19 87 GLN B C 1
ATOM 2708 O O . GLN B 1 87 ? 2.943 -24.391 -2.34 1 98.19 87 GLN B O 1
ATOM 2713 N N . HIS B 1 88 ? 4.117 -23.359 -0.753 1 98.5 88 HIS B N 1
ATOM 2714 C CA . HIS B 1 88 ? 2.992 -23.391 0.172 1 98.5 88 HIS B CA 1
ATOM 2715 C C . HIS B 1 88 ? 1.858 -22.5 -0.312 1 98.5 88 HIS B C 1
ATOM 2717 O O . HIS B 1 88 ? 0.683 -22.797 -0.102 1 98.5 88 HIS B O 1
ATOM 2723 N N . ASN B 1 89 ? 2.189 -21.344 -0.928 1 98.88 89 ASN B N 1
ATOM 2724 C CA . ASN B 1 89 ? 1.172 -20.5 -1.54 1 98.88 89 ASN B CA 1
ATOM 2725 C C . ASN B 1 89 ? 0.33 -21.281 -2.549 1 98.88 89 ASN B C 1
ATOM 2727 O O . ASN B 1 89 ? -0.872 -21.031 -2.676 1 98.88 89 ASN B O 1
ATOM 2731 N N . LEU B 1 90 ? 0.976 -22.203 -3.297 1 98.88 90 LEU B N 1
ATOM 2732 C CA . LEU B 1 90 ? 0.244 -23 -4.273 1 98.88 90 LEU B CA 1
ATOM 2733 C C . LEU B 1 90 ? -0.735 -23.938 -3.584 1 98.88 90 LEU B C 1
ATOM 2735 O O . LEU B 1 90 ? -1.858 -24.141 -4.055 1 98.88 90 LEU B O 1
ATOM 2739 N N . VAL B 1 91 ? -0.289 -24.484 -2.477 1 98.81 91 VAL B N 1
ATOM 2740 C CA . VAL B 1 91 ? -1.176 -25.328 -1.679 1 98.81 91 VAL B CA 1
ATOM 2741 C C . VAL B 1 91 ? -2.355 -24.5 -1.172 1 98.81 91 VAL B C 1
ATOM 2743 O O . VAL B 1 91 ? -3.506 -24.938 -1.258 1 98.81 91 VAL B O 1
ATOM 2746 N N . ASP B 1 92 ? -2.049 -23.344 -0.658 1 98.94 92 ASP B N 1
ATOM 2747 C CA . ASP B 1 92 ? -3.088 -22.453 -0.162 1 98.94 92 ASP B CA 1
ATOM 2748 C C . ASP B 1 92 ? -4.051 -22.062 -1.279 1 98.94 92 ASP B C 1
ATOM 2750 O O . ASP B 1 92 ? -5.262 -21.969 -1.061 1 98.94 92 ASP B O 1
ATOM 2754 N N . LEU B 1 93 ? -3.521 -21.781 -2.463 1 98.94 93 LEU B N 1
ATOM 2755 C CA . LEU B 1 93 ? -4.355 -21.422 -3.604 1 98.94 93 LEU B CA 1
ATOM 2756 C C . LEU B 1 93 ? -5.363 -22.531 -3.91 1 98.94 93 LEU B C 1
ATOM 2758 O O . LEU B 1 93 ? -6.539 -22.25 -4.148 1 98.94 93 LEU B O 1
ATOM 2762 N N . HIS B 1 94 ? -4.898 -23.719 -3.92 1 98.81 94 HIS B N 1
ATOM 2763 C CA . HIS B 1 94 ? -5.781 -24.859 -4.168 1 98.81 94 HIS B CA 1
ATOM 2764 C C . HIS B 1 94 ? -6.91 -24.906 -3.148 1 98.81 94 HIS B C 1
ATOM 2766 O O . HIS B 1 94 ? -8.07 -25.109 -3.514 1 98.81 94 HIS B O 1
ATOM 2772 N N . LYS B 1 95 ? -6.559 -24.734 -1.875 1 98.81 95 LYS B N 1
ATOM 2773 C CA . LYS B 1 95 ? -7.559 -24.734 -0.81 1 98.81 95 LYS B CA 1
ATOM 2774 C C . LYS B 1 95 ? -8.578 -23.625 -1.012 1 98.81 95 LYS B C 1
ATOM 2776 O O . LYS B 1 95 ? -9.781 -23.828 -0.839 1 98.81 95 LYS B O 1
ATOM 2781 N N . LEU B 1 96 ? -8.125 -22.469 -1.354 1 98.88 96 LEU B N 1
ATOM 2782 C CA . LEU B 1 96 ? -8.992 -21.312 -1.525 1 98.88 96 LEU B CA 1
ATOM 2783 C C . LEU B 1 96 ? -9.93 -21.5 -2.715 1 98.88 96 LEU B C 1
ATOM 2785 O O . LEU B 1 96 ? -11.109 -21.141 -2.652 1 98.88 96 LEU B O 1
ATOM 2789 N N . MET B 1 97 ? -9.406 -22.047 -3.82 1 98.69 97 MET B N 1
ATOM 2790 C CA . MET B 1 97 ? -10.242 -22.328 -4.988 1 98.69 97 MET B CA 1
ATOM 2791 C C . MET B 1 97 ? -11.359 -23.297 -4.637 1 98.69 97 MET B C 1
ATOM 2793 O O . MET B 1 97 ? -12.516 -23.094 -5.031 1 98.69 97 MET B O 1
ATOM 2797 N N . ASN B 1 98 ? -10.992 -24.312 -3.912 1 98.38 98 ASN B N 1
ATOM 2798 C CA . ASN B 1 98 ? -12 -25.281 -3.486 1 98.38 98 ASN B CA 1
ATOM 2799 C C . ASN B 1 98 ? -13.047 -24.641 -2.584 1 98.38 98 ASN B C 1
ATOM 2801 O O . ASN B 1 98 ? -14.242 -24.906 -2.73 1 98.38 98 ASN B O 1
ATOM 2805 N N . TRP B 1 99 ? -12.578 -23.859 -1.643 1 98.62 99 TRP B N 1
ATOM 2806 C CA . TRP B 1 99 ? -13.477 -23.156 -0.73 1 98.62 99 TRP B CA 1
ATOM 2807 C C . TRP B 1 99 ? -14.438 -22.266 -1.497 1 98.62 99 TRP B C 1
ATOM 2809 O O . TRP B 1 99 ? -15.641 -22.25 -1.215 1 98.62 99 TRP B O 1
ATOM 2819 N N . LEU B 1 100 ? -13.977 -21.516 -2.494 1 98.44 100 LEU B N 1
ATOM 2820 C CA . LEU B 1 100 ? -14.805 -20.641 -3.318 1 98.44 100 LEU B CA 1
ATOM 2821 C C . LEU B 1 100 ? -15.867 -21.438 -4.07 1 98.44 100 LEU B C 1
ATOM 2823 O O . LEU B 1 100 ? -17.031 -21.031 -4.125 1 98.44 100 LEU B O 1
ATOM 2827 N N . THR B 1 101 ? -15.453 -22.531 -4.645 1 97.69 101 THR B N 1
ATOM 2828 C CA . THR B 1 101 ? -16.344 -23.359 -5.453 1 97.69 101 THR B CA 1
ATOM 2829 C C . THR B 1 101 ? -17.422 -24 -4.582 1 97.69 101 THR B C 1
ATOM 2831 O O . THR B 1 101 ? -18.609 -23.953 -4.91 1 97.69 101 THR B O 1
ATOM 2834 N N . ARG B 1 102 ? -17.062 -24.531 -3.453 1 97.38 102 ARG B N 1
ATOM 2835 C CA . ARG B 1 102 ? -18 -25.203 -2.559 1 97.38 102 ARG B CA 1
ATOM 2836 C C . ARG B 1 102 ? -19 -24.219 -1.968 1 97.38 102 ARG B C 1
ATOM 2838 O O . ARG B 1 102 ? -20.172 -24.562 -1.76 1 97.38 102 ARG B O 1
ATOM 2845 N N . GLY B 1 103 ? -18.562 -23.047 -1.74 1 97.31 103 GLY B N 1
ATOM 2846 C CA . GLY B 1 103 ? -19.406 -22.031 -1.125 1 97.31 103 GLY B CA 1
ATOM 2847 C C . GLY B 1 103 ? -20.281 -21.312 -2.121 1 97.31 103 GLY B C 1
ATOM 2848 O O . GLY B 1 103 ? -21.125 -20.5 -1.735 1 97.31 103 GLY B O 1
ATOM 2849 N N . GLY B 1 104 ? -20.062 -21.594 -3.389 1 98.12 104 GLY B N 1
ATOM 2850 C CA . GLY B 1 104 ? -20.844 -20.922 -4.414 1 98.12 104 GLY B CA 1
ATOM 2851 C C . GLY B 1 104 ? -20.484 -19.453 -4.574 1 98.12 104 GLY B C 1
ATOM 2852 O O . GLY B 1 104 ? -21.344 -18.625 -4.898 1 98.12 104 GLY B O 1
ATOM 2853 N N . LEU B 1 105 ? -19.266 -19.109 -4.348 1 98.44 105 LEU B N 1
ATOM 2854 C CA . LEU B 1 105 ? -18.859 -17.703 -4.324 1 98.44 105 LEU B CA 1
ATOM 2855 C C . LEU B 1 105 ? -18.172 -17.312 -5.629 1 98.44 105 LEU B C 1
ATOM 2857 O O . LEU B 1 105 ? -17.922 -16.141 -5.883 1 98.44 105 LEU B O 1
ATOM 2861 N N . LEU B 1 106 ? -17.875 -18.281 -6.434 1 98.69 106 LEU B N 1
ATOM 2862 C CA . LEU B 1 106 ? -17.188 -18.062 -7.707 1 98.69 106 LEU B CA 1
ATOM 2863 C C . LEU B 1 106 ? -18.188 -18.078 -8.867 1 98.69 106 LEU B C 1
ATOM 2865 O O . LEU B 1 106 ? -18.828 -19.109 -9.117 1 98.69 106 LEU B O 1
ATOM 2869 N N . GLU B 1 107 ? -18.234 -16.984 -9.602 1 98.44 107 GLU B N 1
ATOM 2870 C CA . GLU B 1 107 ? -19.172 -16.859 -10.711 1 98.44 107 GLU B CA 1
ATOM 2871 C C . GLU B 1 107 ? -18.625 -17.5 -11.977 1 98.44 107 GLU B C 1
ATOM 2873 O O . GLU B 1 107 ? -17.656 -17 -12.57 1 98.44 107 GLU B O 1
ATOM 2878 N N . ALA B 1 108 ? -19.234 -18.609 -12.43 1 97.69 108 ALA B N 1
ATOM 2879 C CA . ALA B 1 108 ? -19 -19.25 -13.727 1 97.69 108 ALA B CA 1
ATOM 2880 C C . ALA B 1 108 ? -17.516 -19.531 -13.93 1 97.69 108 ALA B C 1
ATOM 2882 O O . ALA B 1 108 ? -17 -19.391 -15.031 1 97.69 108 ALA B O 1
ATOM 2883 N N . GLY B 1 109 ? -16.797 -19.828 -12.844 1 98 109 GLY B N 1
ATOM 2884 C CA . GLY B 1 109 ? -15.391 -20.203 -12.922 1 98 109 GLY B CA 1
ATOM 2885 C C . GLY B 1 109 ? -14.477 -19.047 -13.258 1 98 109 GLY B C 1
ATOM 2886 O O . GLY B 1 109 ? -13.312 -19.25 -13.617 1 98 109 GLY B O 1
ATOM 2887 N N . ARG B 1 110 ? -14.883 -17.781 -13.188 1 98.75 110 ARG B N 1
ATOM 2888 C CA . ARG B 1 110 ? -14.109 -16.594 -13.516 1 98.75 110 ARG B CA 1
ATOM 2889 C C . ARG B 1 110 ? -13.117 -16.266 -12.406 1 98.75 110 ARG B C 1
ATOM 2891 O O . ARG B 1 110 ? -13.359 -15.359 -11.594 1 98.75 110 ARG B O 1
ATOM 2898 N N . LEU B 1 111 ? -11.961 -16.953 -12.477 1 98.94 111 LEU B N 1
ATOM 2899 C CA . LEU B 1 111 ? -10.914 -16.812 -11.469 1 98.94 111 LEU B CA 1
ATOM 2900 C C . LEU B 1 111 ? -9.648 -16.219 -12.078 1 98.94 111 LEU B C 1
ATOM 2902 O O . LEU B 1 111 ? -9.109 -16.75 -13.047 1 98.94 111 LEU B O 1
ATOM 2906 N N . GLY B 1 112 ? -9.25 -15.086 -11.602 1 98.94 112 GLY B N 1
ATOM 2907 C CA . GLY B 1 112 ? -7.93 -14.531 -11.867 1 98.94 112 GLY B CA 1
ATOM 2908 C C . GLY B 1 112 ? -6.984 -14.664 -10.68 1 98.94 112 GLY B C 1
ATOM 2909 O O . GLY B 1 112 ? -7.426 -14.727 -9.531 1 98.94 112 GLY B O 1
ATOM 2910 N N . VAL B 1 113 ? -5.734 -14.773 -10.938 1 99 113 VAL B N 1
ATOM 2911 C CA . VAL B 1 113 ? -4.695 -14.773 -9.906 1 99 113 VAL B CA 1
ATOM 2912 C C . VAL B 1 113 ? -3.621 -13.75 -10.266 1 99 113 VAL B C 1
ATOM 2914 O O . VAL B 1 113 ? -3.234 -13.625 -11.43 1 99 113 VAL B O 1
ATOM 2917 N N . ALA B 1 114 ? -3.213 -12.984 -9.359 1 98.94 114 ALA B N 1
ATOM 2918 C CA . ALA B 1 114 ? -2.143 -12.008 -9.508 1 98.94 114 ALA B CA 1
ATOM 2919 C C . ALA B 1 114 ? -1.359 -11.844 -8.203 1 98.94 114 ALA B C 1
ATOM 2921 O O . ALA B 1 114 ? -1.722 -12.43 -7.18 1 98.94 114 ALA B O 1
ATOM 2922 N N . GLY B 1 115 ? -0.268 -11.141 -8.234 1 98.88 115 GLY B N 1
ATOM 2923 C CA . GLY B 1 115 ? 0.511 -10.906 -7.031 1 98.88 115 GLY B CA 1
ATOM 2924 C C . GLY B 1 115 ? 1.701 -9.992 -7.258 1 98.88 115 GLY B C 1
ATOM 2925 O O . GLY B 1 115 ? 2.072 -9.719 -8.398 1 98.88 115 GLY B O 1
ATOM 2926 N N . THR B 1 116 ? 2.209 -9.531 -6.195 1 98.75 116 THR B N 1
ATOM 2927 C CA . THR B 1 116 ? 3.334 -8.602 -6.199 1 98.75 116 THR B CA 1
ATOM 2928 C C . THR B 1 116 ? 4.617 -9.312 -5.777 1 98.75 116 THR B C 1
ATOM 2930 O O . THR B 1 116 ? 4.66 -9.961 -4.73 1 98.75 116 THR B O 1
ATOM 2933 N N . SER B 1 117 ? 5.777 -9.141 -6.578 1 98.56 117 SER B N 1
ATOM 2934 C CA . SER B 1 117 ? 7.094 -9.664 -6.227 1 98.56 117 SER B CA 1
ATOM 2935 C C . SER B 1 117 ? 7.047 -11.172 -6.008 1 98.56 117 SER B C 1
ATOM 2937 O O . SER B 1 117 ? 6.691 -11.922 -6.918 1 98.56 117 SER B O 1
ATOM 2939 N N . MET B 1 118 ? 7.18 -11.672 -4.77 1 98.69 118 MET B N 1
ATOM 2940 C CA . MET B 1 118 ? 7.016 -13.094 -4.48 1 98.69 118 MET B CA 1
ATOM 2941 C C . MET B 1 118 ? 5.641 -13.586 -4.922 1 98.69 118 MET B C 1
ATOM 2943 O O . MET B 1 118 ? 5.508 -14.711 -5.418 1 98.69 118 MET B O 1
ATOM 2947 N N . GLY B 1 119 ? 4.645 -12.734 -4.766 1 98.88 119 GLY B N 1
ATOM 2948 C CA . GLY B 1 119 ? 3.303 -13.062 -5.223 1 98.88 119 GLY B CA 1
ATOM 2949 C C . GLY B 1 119 ? 3.211 -13.227 -6.73 1 98.88 119 GLY B C 1
ATOM 2950 O O . GLY B 1 119 ? 2.416 -14.023 -7.227 1 98.88 119 GLY B O 1
ATOM 2951 N N . GLY B 1 120 ? 3.971 -12.391 -7.445 1 98.94 120 GLY B N 1
ATOM 2952 C CA . GLY B 1 120 ? 4.062 -12.57 -8.891 1 98.94 120 GLY B CA 1
ATOM 2953 C C . GLY B 1 120 ? 4.715 -13.883 -9.281 1 98.94 120 GLY B C 1
ATOM 2954 O O . GLY B 1 120 ? 4.281 -14.531 -10.234 1 98.94 120 GLY B O 1
ATOM 2955 N N . ILE B 1 121 ? 5.754 -14.281 -8.555 1 98.94 121 ILE B N 1
ATOM 2956 C CA . ILE B 1 121 ? 6.414 -15.562 -8.758 1 98.94 121 ILE B CA 1
ATOM 2957 C C . ILE B 1 121 ? 5.43 -16.703 -8.484 1 98.94 121 ILE B C 1
ATOM 2959 O O . ILE B 1 121 ? 5.32 -17.641 -9.273 1 98.94 121 ILE B O 1
ATOM 2963 N N . THR B 1 122 ? 4.695 -16.562 -7.398 1 98.94 122 THR B N 1
ATOM 2964 C CA . THR B 1 122 ? 3.654 -17.516 -7.047 1 98.94 122 THR B CA 1
ATOM 2965 C C . THR B 1 122 ? 2.617 -17.625 -8.164 1 98.94 122 THR B C 1
ATOM 2967 O O . THR B 1 122 ? 2.191 -18.719 -8.516 1 98.94 122 THR B O 1
ATOM 2970 N N . THR B 1 123 ? 2.232 -16.531 -8.703 1 98.94 123 THR B N 1
ATOM 2971 C CA . THR B 1 123 ? 1.229 -16.484 -9.766 1 98.94 123 THR B CA 1
ATOM 2972 C C . THR B 1 123 ? 1.721 -17.219 -11.008 1 98.94 123 THR B C 1
ATOM 2974 O O . THR B 1 123 ? 0.981 -18.016 -11.602 1 98.94 123 THR B O 1
ATOM 2977 N N . ALA B 1 124 ? 2.982 -16.969 -11.375 1 98.94 124 ALA B N 1
ATOM 2978 C CA . ALA B 1 124 ? 3.564 -17.688 -12.5 1 98.94 124 ALA B CA 1
ATOM 2979 C C . ALA B 1 124 ? 3.553 -19.203 -12.258 1 98.94 124 ALA B C 1
ATOM 2981 O O . ALA B 1 124 ? 3.152 -19.969 -13.125 1 98.94 124 ALA B O 1
ATOM 2982 N N . ALA B 1 125 ? 3.984 -19.578 -11.094 1 98.94 125 ALA B N 1
ATOM 2983 C CA . ALA B 1 125 ? 3.992 -20.984 -10.734 1 98.94 125 ALA B CA 1
ATOM 2984 C C . ALA B 1 125 ? 2.582 -21.578 -10.766 1 98.94 125 ALA B C 1
ATOM 2986 O O . ALA B 1 125 ? 2.383 -22.703 -11.211 1 98.94 125 ALA B O 1
ATOM 2987 N N . ALA B 1 126 ? 1.607 -20.844 -10.344 1 98.94 126 ALA B N 1
ATOM 2988 C CA . ALA B 1 126 ? 0.218 -21.281 -10.289 1 98.94 126 ALA B CA 1
ATOM 2989 C C . ALA B 1 126 ? -0.292 -21.656 -11.68 1 98.94 126 ALA B C 1
ATOM 2991 O O . ALA B 1 126 ? -1.075 -22.594 -11.836 1 98.94 126 ALA B O 1
ATOM 2992 N N . LEU B 1 127 ? 0.155 -20.922 -12.68 1 98.81 127 LEU B N 1
ATOM 2993 C CA . LEU B 1 127 ? -0.291 -21.172 -14.047 1 98.81 127 LEU B CA 1
ATOM 2994 C C . LEU B 1 127 ? 0.171 -22.547 -14.523 1 98.81 127 LEU B C 1
ATOM 2996 O O . LEU B 1 127 ? -0.438 -23.125 -15.422 1 98.81 127 LEU B O 1
ATOM 3000 N N . THR B 1 128 ? 1.225 -23.062 -13.938 1 98.69 128 THR B N 1
ATOM 3001 C CA . THR B 1 128 ? 1.713 -24.375 -14.32 1 98.69 128 THR B CA 1
ATOM 3002 C C . THR B 1 128 ? 0.885 -25.469 -13.656 1 98.69 128 THR B C 1
ATOM 3004 O O . THR B 1 128 ? 0.95 -26.641 -14.062 1 98.69 128 THR B O 1
ATOM 3007 N N . GLN B 1 129 ? 0.123 -25.141 -12.641 1 98.19 129 GLN B N 1
ATOM 3008 C CA . GLN B 1 129 ? -0.485 -26.156 -11.789 1 98.19 129 GLN B CA 1
ATOM 3009 C C . GLN B 1 129 ? -2.004 -26.156 -11.938 1 98.19 129 GLN B C 1
ATOM 3011 O O . GLN B 1 129 ? -2.65 -27.188 -11.734 1 98.19 129 GLN B O 1
ATOM 3016 N N . PHE B 1 130 ? -2.59 -25.031 -12.266 1 98.62 130 PHE B N 1
ATOM 3017 C CA . PHE B 1 130 ? -4.035 -24.891 -12.117 1 98.62 130 PHE B CA 1
ATOM 3018 C C . PHE B 1 130 ? -4.652 -24.344 -13.398 1 98.62 130 PHE B C 1
ATOM 3020 O O . PHE B 1 130 ? -4.578 -23.141 -13.656 1 98.62 130 PHE B O 1
ATOM 3027 N N . GLU B 1 131 ? -5.367 -25.156 -14.094 1 98.06 131 GLU B N 1
ATOM 3028 C CA . GLU B 1 131 ? -6.051 -24.719 -15.312 1 98.06 131 GLU B CA 1
ATOM 3029 C C . GLU B 1 131 ? -7.246 -23.828 -14.984 1 98.06 131 GLU B C 1
ATOM 3031 O O . GLU B 1 131 ? -7.758 -23.125 -15.852 1 98.06 131 GLU B O 1
ATOM 3036 N N . GLN B 1 132 ? -7.684 -23.844 -13.703 1 98.25 132 GLN B N 1
ATOM 3037 C CA . GLN B 1 132 ? -8.828 -23.062 -13.242 1 98.25 132 GLN B CA 1
ATOM 3038 C C . GLN B 1 132 ? -8.531 -21.578 -13.297 1 98.25 132 GLN B C 1
ATOM 3040 O O . GLN B 1 132 ? -9.453 -20.75 -13.312 1 98.25 132 GLN B O 1
ATOM 3045 N N . VAL B 1 133 ? -7.215 -21.219 -13.242 1 98.81 133 VAL B N 1
ATOM 3046 C CA . VAL B 1 133 ? -6.836 -19.812 -13.336 1 98.81 133 VAL B CA 1
ATOM 3047 C C . VAL B 1 133 ? -7.023 -19.328 -14.773 1 98.81 133 VAL B C 1
ATOM 3049 O O . VAL B 1 133 ? -6.34 -19.781 -15.688 1 98.81 133 VAL B O 1
ATOM 3052 N N . LYS B 1 134 ? -7.875 -18.297 -14.945 1 98.75 134 LYS B N 1
ATOM 3053 C CA . LYS B 1 134 ? -8.25 -17.906 -16.297 1 98.75 134 LYS B CA 1
ATOM 3054 C C . LYS B 1 134 ? -7.445 -16.703 -16.766 1 98.75 134 LYS B C 1
ATOM 3056 O O . LYS B 1 134 ? -7.242 -16.5 -17.969 1 98.75 134 LYS B O 1
ATOM 3061 N N . VAL B 1 135 ? -7.062 -15.828 -15.898 1 98.88 135 VAL B N 1
ATOM 3062 C CA . VAL B 1 135 ? -6.309 -14.609 -16.172 1 98.88 135 VAL B CA 1
ATOM 3063 C C . VAL B 1 135 ? -5.262 -14.391 -15.086 1 98.88 135 VAL B C 1
ATOM 3065 O O . VAL B 1 135 ? -5.5 -14.695 -13.914 1 98.88 135 VAL B O 1
ATOM 3068 N N . ALA B 1 136 ? -4.07 -13.906 -15.484 1 98.94 136 ALA B N 1
ATOM 3069 C CA . ALA B 1 136 ? -3.002 -13.75 -14.5 1 98.94 136 ALA B CA 1
ATOM 3070 C C . ALA B 1 136 ? -2.35 -12.375 -14.617 1 98.94 136 ALA B C 1
ATOM 3072 O O . ALA B 1 136 ? -2.389 -11.75 -15.68 1 98.94 136 ALA B O 1
ATOM 3073 N N . GLY B 1 137 ? -1.864 -11.852 -13.555 1 98.94 137 GLY B N 1
ATOM 3074 C CA . GLY B 1 137 ? -1.03 -10.664 -13.492 1 98.94 137 GLY B CA 1
ATOM 3075 C C . GLY B 1 137 ? 0.242 -10.867 -12.695 1 98.94 137 GLY B C 1
ATOM 3076 O O . GLY B 1 137 ? 0.19 -11.109 -11.484 1 98.94 137 GLY B O 1
ATOM 3077 N N . LEU B 1 138 ? 1.376 -10.836 -13.32 1 98.94 138 LEU B N 1
ATOM 3078 C CA . LEU B 1 138 ? 2.684 -10.891 -12.672 1 98.94 138 LEU B CA 1
ATOM 3079 C C . LEU B 1 138 ? 3.215 -9.492 -12.398 1 98.94 138 LEU B C 1
ATOM 3081 O O . LEU B 1 138 ? 3.832 -8.875 -13.273 1 98.94 138 LEU B O 1
ATOM 3085 N N . MET B 1 139 ? 3.047 -9.023 -11.172 1 98.88 139 MET B N 1
ATOM 3086 C CA . MET B 1 139 ? 3.473 -7.672 -10.812 1 98.88 139 MET B CA 1
ATOM 3087 C C . MET B 1 139 ? 4.855 -7.688 -10.164 1 98.88 139 MET B C 1
ATOM 3089 O O . MET B 1 139 ? 4.992 -8.031 -8.984 1 98.88 139 MET B O 1
ATOM 3093 N N . MET B 1 140 ? 5.824 -7.367 -10.859 1 98.69 140 MET B N 1
ATOM 3094 C CA . MET B 1 140 ? 7.238 -7.277 -10.516 1 98.69 140 MET B CA 1
ATOM 3095 C C . MET B 1 140 ? 7.758 -8.609 -9.984 1 98.69 140 MET B C 1
ATOM 3097 O O . MET B 1 140 ? 8.539 -8.648 -9.039 1 98.69 140 MET B O 1
ATOM 3101 N N . GLY B 1 141 ? 7.266 -9.711 -10.43 1 98.31 141 GLY B N 1
ATOM 3102 C CA . GLY B 1 141 ? 7.781 -11.047 -10.172 1 98.31 141 GLY B CA 1
ATOM 3103 C C . GLY B 1 141 ? 8.555 -11.617 -11.344 1 98.31 141 GLY B C 1
ATOM 3104 O O . GLY B 1 141 ? 8.844 -10.914 -12.312 1 98.31 141 GLY B O 1
ATOM 3105 N N . SER B 1 142 ? 8.953 -12.922 -11.234 1 98.75 142 SER B N 1
ATOM 3106 C CA . SER B 1 142 ? 9.656 -13.641 -12.297 1 98.75 142 SER B CA 1
ATOM 3107 C C . SER B 1 142 ? 8.984 -14.977 -12.602 1 98.75 142 SER B C 1
ATOM 3109 O O . SER B 1 142 ? 8.641 -15.727 -11.68 1 98.75 142 SER B O 1
ATOM 3111 N N . ALA B 1 143 ? 8.789 -15.219 -13.852 1 98.81 143 ALA B N 1
ATOM 3112 C CA . ALA B 1 143 ? 8.281 -16.516 -14.281 1 98.81 143 ALA B CA 1
ATOM 3113 C C . ALA B 1 143 ? 9.422 -17.516 -14.461 1 98.81 143 ALA B C 1
ATOM 3115 O O . ALA B 1 143 ? 9.18 -18.719 -14.648 1 98.81 143 ALA B O 1
ATOM 3116 N N . LYS B 1 144 ? 10.664 -17 -14.422 1 98.5 144 LYS B N 1
ATOM 3117 C CA . LYS B 1 144 ? 11.852 -17.828 -14.586 1 98.5 144 LYS B CA 1
ATOM 3118 C C . LYS B 1 144 ? 12.391 -18.297 -13.234 1 98.5 144 LYS B C 1
ATOM 3120 O O . LYS B 1 144 ? 13.469 -17.859 -12.805 1 98.5 144 LYS B O 1
ATOM 3125 N N . LEU B 1 145 ? 11.711 -19.281 -12.68 1 98.56 145 LEU B N 1
ATOM 3126 C CA . LEU B 1 145 ? 11.922 -19.625 -11.273 1 98.56 145 LEU B CA 1
ATOM 3127 C C . LEU B 1 145 ? 13.336 -20.156 -11.055 1 98.56 145 LEU B C 1
ATOM 3129 O O . LEU B 1 145 ? 13.992 -19.812 -10.07 1 98.56 145 LEU B O 1
ATOM 3133 N N . GLN B 1 146 ? 13.844 -21 -11.922 1 97.88 146 GLN B N 1
ATOM 3134 C CA . GLN B 1 146 ? 15.18 -21.547 -11.719 1 97.88 146 GLN B CA 1
ATOM 3135 C C . GLN B 1 146 ? 16.25 -20.469 -11.844 1 97.88 146 GLN B C 1
ATOM 3137 O O . GLN B 1 146 ? 17.203 -20.422 -11.062 1 97.88 146 GLN B O 1
ATOM 3142 N N . TYR B 1 147 ? 16.094 -19.641 -12.828 1 97.25 147 TYR B N 1
ATOM 3143 C CA . TYR B 1 147 ? 17.031 -18.516 -12.961 1 97.25 147 TYR B CA 1
ATOM 3144 C C . TYR B 1 147 ? 16.953 -17.609 -11.742 1 97.25 147 TYR B C 1
ATOM 3146 O O . TYR B 1 147 ? 17.984 -17.156 -11.242 1 97.25 147 TYR B O 1
ATOM 3154 N N . MET B 1 148 ? 15.75 -17.328 -11.297 1 97.94 148 MET B N 1
ATOM 3155 C CA . MET B 1 148 ? 15.562 -16.5 -10.102 1 97.94 148 MET B CA 1
ATOM 3156 C C . MET B 1 148 ? 16.25 -17.109 -8.898 1 97.94 148 MET B C 1
ATOM 3158 O O . MET B 1 148 ? 16.875 -16.406 -8.094 1 97.94 148 MET B O 1
ATOM 3162 N N . ALA B 1 149 ? 16.109 -18.453 -8.773 1 97.38 149 ALA B N 1
ATOM 3163 C CA . ALA B 1 149 ? 16.766 -19.156 -7.676 1 97.38 149 ALA B CA 1
ATOM 3164 C C . ALA B 1 149 ? 18.281 -18.953 -7.723 1 97.38 149 ALA B C 1
ATOM 3166 O O . ALA B 1 149 ? 18.906 -18.656 -6.699 1 97.38 149 ALA B O 1
ATOM 3167 N N . HIS B 1 150 ? 18.844 -19.078 -8.883 1 95.69 150 HIS B N 1
ATOM 3168 C CA . HIS B 1 150 ? 20.281 -18.891 -9.047 1 95.69 150 HIS B CA 1
ATOM 3169 C C . HIS B 1 150 ? 20.672 -17.453 -8.742 1 95.69 150 HIS B C 1
ATOM 3171 O O . HIS B 1 150 ? 21.719 -17.203 -8.148 1 95.69 150 HIS B O 1
ATOM 3177 N N . TYR B 1 151 ? 19.859 -16.578 -9.211 1 95.44 151 TYR B N 1
ATOM 3178 C CA . TYR B 1 151 ? 20.094 -15.164 -8.953 1 95.44 151 TYR B CA 1
ATOM 3179 C C . TYR B 1 151 ? 20.141 -14.883 -7.453 1 95.44 151 TYR B C 1
ATOM 3181 O O . TYR B 1 151 ? 21.047 -14.203 -6.965 1 95.44 151 TYR B O 1
ATOM 3189 N N . LEU B 1 152 ? 19.188 -15.398 -6.703 1 93.44 152 LEU B N 1
ATOM 3190 C CA . LEU B 1 152 ? 19.125 -15.203 -5.258 1 93.44 152 LEU B CA 1
ATOM 3191 C C . LEU B 1 152 ? 20.312 -15.844 -4.57 1 93.44 152 LEU B C 1
ATOM 3193 O O . LEU B 1 152 ? 20.891 -15.266 -3.639 1 93.44 152 LEU B O 1
ATOM 3197 N N . LEU B 1 153 ? 20.688 -17.031 -5.02 1 92.88 153 LEU B N 1
ATOM 3198 C CA . LEU B 1 153 ? 21.828 -17.734 -4.445 1 92.88 153 LEU B CA 1
ATOM 3199 C C . LEU B 1 153 ? 23.125 -16.953 -4.641 1 92.88 153 LEU B C 1
ATOM 3201 O O . LEU B 1 153 ? 23.938 -16.859 -3.729 1 92.88 153 LEU B O 1
ATOM 3205 N N . LYS B 1 154 ? 23.281 -16.422 -5.805 1 92.62 154 LYS B N 1
ATOM 3206 C CA . LYS B 1 154 ? 24.453 -15.594 -6.086 1 92.62 154 LYS B CA 1
ATOM 3207 C C . LYS B 1 154 ? 24.5 -14.383 -5.168 1 92.62 154 LYS B C 1
ATOM 3209 O O . LYS B 1 154 ? 25.578 -14 -4.691 1 92.62 154 LYS B O 1
ATOM 3214 N N . GLY B 1 155 ? 23.359 -13.727 -4.984 1 89.69 155 GLY B N 1
ATOM 3215 C CA . GLY B 1 155 ? 23.297 -12.602 -4.07 1 89.69 155 GLY B CA 1
ATOM 3216 C C . GLY B 1 155 ? 23.688 -12.961 -2.65 1 89.69 155 GLY B C 1
ATOM 3217 O O . GLY B 1 155 ? 24.422 -12.219 -1.997 1 89.69 155 GLY B O 1
ATOM 3218 N N . ILE B 1 156 ? 23.234 -14.062 -2.174 1 88.06 156 ILE B N 1
ATOM 3219 C CA . ILE B 1 156 ? 23.531 -14.547 -0.828 1 88.06 156 ILE B CA 1
ATOM 3220 C C . ILE B 1 156 ? 25.031 -14.805 -0.692 1 88.06 156 ILE B C 1
ATOM 3222 O O . ILE B 1 156 ? 25.641 -14.43 0.31 1 88.06 156 ILE B O 1
ATOM 3226 N N . GLU B 1 157 ? 25.562 -15.43 -1.657 1 88.5 157 GLU B N 1
ATOM 3227 C CA . GLU B 1 157 ? 27 -15.711 -1.673 1 88.5 157 GLU B CA 1
ATOM 3228 C C . GLU B 1 157 ? 27.812 -14.422 -1.616 1 88.5 157 GLU B C 1
ATOM 3230 O O . GLU B 1 157 ? 28.812 -14.344 -0.897 1 88.5 157 GLU B O 1
ATOM 3235 N N . GLN B 1 158 ? 27.422 -13.469 -2.346 1 91.25 158 GLN B N 1
ATOM 3236 C CA . GLN B 1 158 ? 28.141 -12.195 -2.418 1 91.25 158 GLN B CA 1
ATOM 3237 C C . GLN B 1 158 ? 28.078 -11.461 -1.081 1 91.25 158 GLN B C 1
ATOM 3239 O O . GLN B 1 158 ? 28.984 -10.688 -0.755 1 91.25 158 GLN B O 1
ATOM 3244 N N . GLN B 1 159 ? 27.078 -11.688 -0.344 1 88.12 159 GLN B N 1
ATOM 3245 C CA . GLN B 1 159 ? 26.938 -11.062 0.968 1 88.12 159 GLN B CA 1
ATOM 3246 C C . GLN B 1 159 ? 27.719 -11.828 2.029 1 88.12 159 GLN B C 1
ATOM 3248 O O . GLN B 1 159 ? 27.781 -11.414 3.186 1 88.12 159 GLN B O 1
ATOM 3253 N N . GLY B 1 160 ? 28.219 -12.906 1.684 1 88.81 160 GLY B N 1
ATOM 3254 C CA . GLY B 1 160 ? 29.031 -13.711 2.59 1 88.81 160 GLY B CA 1
ATOM 3255 C C . GLY B 1 160 ? 28.203 -14.531 3.559 1 88.81 160 GLY B C 1
ATOM 3256 O O . GLY B 1 160 ? 28.688 -14.938 4.613 1 88.81 160 GLY B O 1
ATOM 3257 N N . ILE B 1 161 ? 27 -14.711 3.191 1 84.94 161 ILE B N 1
ATOM 3258 C CA . ILE B 1 161 ? 26.125 -15.484 4.055 1 84.94 161 ILE B CA 1
ATOM 3259 C C . ILE B 1 161 ? 26.266 -16.969 3.746 1 84.94 161 ILE B C 1
ATOM 3261 O O . ILE B 1 161 ? 26.219 -17.375 2.582 1 84.94 161 ILE B O 1
ATOM 3265 N N . GLU B 1 162 ? 26.453 -17.797 4.766 1 86.06 162 GLU B N 1
ATOM 3266 C CA . GLU B 1 162 ? 26.547 -19.234 4.594 1 86.06 162 GLU B CA 1
ATOM 3267 C C . GLU B 1 162 ? 25.172 -19.891 4.648 1 86.06 162 GLU B C 1
ATOM 3269 O O . GLU B 1 162 ? 24.422 -19.703 5.617 1 86.06 162 GLU B O 1
ATOM 3274 N N . LEU B 1 163 ? 24.906 -20.625 3.592 1 86.56 163 LEU B N 1
ATOM 3275 C CA . LEU B 1 163 ? 23.641 -21.344 3.541 1 86.56 163 LEU B CA 1
ATOM 3276 C C . LEU B 1 163 ? 23.703 -22.641 4.324 1 86.56 163 LEU B C 1
ATOM 3278 O O . LEU B 1 163 ? 24.75 -23.297 4.344 1 86.56 163 LEU B O 1
ATOM 3282 N N . PRO B 1 164 ? 22.594 -22.953 4.98 1 87.88 164 PRO B N 1
ATOM 3283 C CA . PRO B 1 164 ? 22.562 -24.203 5.754 1 87.88 164 PRO B CA 1
ATOM 3284 C C . PRO B 1 164 ? 22.297 -25.438 4.887 1 87.88 164 PRO B C 1
ATOM 3286 O O . PRO B 1 164 ? 21.578 -26.344 5.305 1 87.88 164 PRO B O 1
ATOM 3289 N N . TYR B 1 165 ? 22.703 -25.438 3.645 1 90.19 165 TYR B N 1
ATOM 3290 C CA . TYR B 1 165 ? 22.5 -26.531 2.691 1 90.19 165 TYR B CA 1
ATOM 3291 C C . TYR B 1 165 ? 23.797 -26.875 1.976 1 90.19 165 TYR B C 1
ATOM 3293 O O . TYR B 1 165 ? 24.656 -26.016 1.761 1 90.19 165 TYR B O 1
ATOM 3301 N N . THR B 1 166 ? 23.859 -28.141 1.659 1 92.69 166 THR B N 1
ATOM 3302 C CA . THR B 1 166 ? 24.969 -28.562 0.809 1 92.69 166 THR B CA 1
ATOM 3303 C C . THR B 1 166 ? 24.719 -28.172 -0.643 1 92.69 166 THR B C 1
ATOM 3305 O O . THR B 1 166 ? 23.594 -27.844 -1.019 1 92.69 166 THR B O 1
ATOM 3308 N N . ASN B 1 167 ? 25.766 -28.188 -1.452 1 92.19 167 ASN B N 1
ATOM 3309 C CA . ASN B 1 167 ? 25.609 -27.922 -2.877 1 92.19 167 ASN B CA 1
ATOM 3310 C C . ASN B 1 167 ? 24.625 -28.875 -3.533 1 92.19 167 ASN B C 1
ATOM 3312 O O . ASN B 1 167 ? 23.859 -28.484 -4.422 1 92.19 167 ASN B O 1
ATOM 3316 N N . GLU B 1 168 ? 24.656 -30.078 -3.064 1 94.62 168 GLU B N 1
ATOM 3317 C CA . GLU B 1 168 ? 23.75 -31.094 -3.598 1 94.62 168 GLU B CA 1
ATOM 3318 C C . GLU B 1 168 ? 22.297 -30.766 -3.246 1 94.62 168 GLU B C 1
ATOM 3320 O O . GLU B 1 168 ? 21.406 -30.922 -4.082 1 94.62 168 GLU B O 1
ATOM 3325 N N . GLU B 1 169 ? 22.109 -30.328 -2.062 1 93 169 GLU B N 1
ATOM 3326 C CA . GLU B 1 169 ? 20.766 -29.953 -1.627 1 93 169 GLU B CA 1
ATOM 3327 C C . GLU B 1 169 ? 20.25 -28.734 -2.393 1 93 169 GLU B C 1
ATOM 3329 O O . GLU B 1 169 ? 19.078 -28.703 -2.789 1 93 169 GLU B O 1
ATOM 3334 N N . ILE B 1 170 ? 21.094 -27.859 -2.611 1 92.88 170 ILE B N 1
ATOM 3335 C CA . ILE B 1 170 ? 20.734 -26.641 -3.342 1 92.88 170 ILE B CA 1
ATOM 3336 C C . ILE B 1 170 ? 20.359 -26.984 -4.777 1 92.88 170 ILE B C 1
ATOM 3338 O O . ILE B 1 170 ? 19.328 -26.547 -5.277 1 92.88 170 ILE B O 1
ATOM 3342 N N . THR B 1 171 ? 21.172 -27.797 -5.367 1 94.62 171 THR B N 1
ATOM 3343 C CA . THR B 1 171 ? 20.906 -28.219 -6.738 1 94.62 171 THR B CA 1
ATOM 3344 C C . THR B 1 171 ? 19.578 -28.953 -6.824 1 94.62 171 THR B C 1
ATOM 3346 O O . THR B 1 171 ? 18.781 -28.719 -7.75 1 94.62 171 THR B O 1
ATOM 3349 N N . ALA B 1 172 ? 19.328 -29.781 -5.914 1 95.12 172 ALA B N 1
ATOM 3350 C CA . ALA B 1 172 ? 18.078 -30.547 -5.895 1 95.12 172 ALA B CA 1
ATOM 3351 C C . ALA B 1 172 ? 16.875 -29.609 -5.75 1 95.12 172 ALA B C 1
ATOM 3353 O O . ALA B 1 172 ? 15.844 -29.812 -6.398 1 95.12 172 ALA B O 1
ATOM 3354 N N . GLN B 1 173 ? 17 -28.656 -4.891 1 93.06 173 GLN B N 1
ATOM 3355 C CA . GLN B 1 173 ? 15.914 -27.703 -4.68 1 93.06 173 GLN B CA 1
ATOM 3356 C C . GLN B 1 173 ? 15.648 -26.891 -5.941 1 93.06 173 GLN B C 1
ATOM 3358 O O . GLN B 1 173 ? 14.5 -26.672 -6.32 1 93.06 173 GLN B O 1
ATOM 3363 N N . VAL B 1 174 ? 16.703 -26.469 -6.57 1 96.38 174 VAL B N 1
ATOM 3364 C CA . VAL B 1 174 ? 16.562 -25.688 -7.793 1 96.38 174 VAL B CA 1
ATOM 3365 C C . VAL B 1 174 ? 15.945 -26.531 -8.898 1 96.38 174 VAL B C 1
ATOM 3367 O O . VAL B 1 174 ? 15.094 -26.062 -9.648 1 96.38 174 VAL B O 1
ATOM 3370 N N . ASP B 1 175 ? 16.359 -27.766 -8.961 1 96.44 175 ASP B N 1
ATOM 3371 C CA . ASP B 1 175 ? 15.812 -28.672 -9.961 1 96.44 175 ASP B CA 1
ATOM 3372 C C . ASP B 1 175 ? 14.32 -28.891 -9.742 1 96.44 175 ASP B C 1
ATOM 3374 O O . ASP B 1 175 ? 13.555 -28.984 -10.703 1 96.44 175 ASP B O 1
ATOM 3378 N N . GLU B 1 176 ? 13.953 -29 -8.492 1 96.31 176 GLU B N 1
ATOM 3379 C CA . GLU B 1 176 ? 12.547 -29.172 -8.156 1 96.31 176 GLU B CA 1
ATOM 3380 C C . GLU B 1 176 ? 11.703 -28 -8.633 1 96.31 176 GLU B C 1
ATOM 3382 O O . GLU B 1 176 ? 10.547 -28.172 -9.023 1 96.31 176 GLU B O 1
ATOM 3387 N N . LEU B 1 177 ? 12.273 -26.812 -8.633 1 97.88 177 LEU B N 1
ATOM 3388 C CA . LEU B 1 177 ? 11.57 -25.609 -9.07 1 97.88 177 LEU B CA 1
ATOM 3389 C C . LEU B 1 177 ? 11.219 -25.703 -10.555 1 97.88 177 LEU B C 1
ATOM 3391 O O . LEU B 1 177 ? 10.305 -25.016 -11.023 1 97.88 177 LEU B O 1
ATOM 3395 N N . GLY B 1 178 ? 11.977 -26.5 -11.273 1 97.88 178 GLY B N 1
ATOM 3396 C CA . GLY B 1 178 ? 11.695 -26.703 -12.688 1 97.88 178 GLY B CA 1
ATOM 3397 C C . GLY B 1 178 ? 10.281 -27.188 -12.953 1 97.88 178 GLY B C 1
ATOM 3398 O O . GLY B 1 178 ? 9.695 -26.875 -14 1 97.88 178 GLY B O 1
ATOM 3399 N N . LYS B 1 179 ? 9.711 -27.875 -12.008 1 97.44 179 LYS B N 1
ATOM 3400 C CA . LYS B 1 179 ? 8.375 -28.453 -12.148 1 97.44 179 LYS B CA 1
ATOM 3401 C C . LYS B 1 179 ? 7.312 -27.359 -12.164 1 97.44 179 LYS B C 1
ATOM 3403 O O . LYS B 1 179 ? 6.215 -27.562 -12.688 1 97.44 179 LYS B O 1
ATOM 3408 N N . ILE B 1 180 ? 7.676 -26.219 -11.625 1 98.38 180 ILE B N 1
ATOM 3409 C CA . ILE B 1 180 ? 6.695 -25.141 -11.562 1 98.38 180 ILE B CA 1
ATOM 3410 C C . ILE B 1 180 ? 7.266 -23.875 -12.211 1 98.38 180 ILE B C 1
ATOM 3412 O O . ILE B 1 180 ? 6.809 -22.766 -11.93 1 98.38 180 ILE B O 1
ATOM 3416 N N . ASP B 1 181 ? 8.32 -24.031 -12.992 1 98.75 181 ASP B N 1
ATOM 3417 C CA . ASP B 1 181 ? 8.922 -22.922 -13.742 1 98.75 181 ASP B CA 1
ATOM 3418 C C . ASP B 1 181 ? 8.156 -22.672 -15.047 1 98.75 181 ASP B C 1
ATOM 3420 O O . ASP B 1 181 ? 8.312 -23.422 -16.016 1 98.75 181 ASP B O 1
ATOM 3424 N N . LEU B 1 182 ? 7.375 -21.594 -15.039 1 98.81 182 LEU B N 1
ATOM 3425 C CA . LEU B 1 182 ? 6.488 -21.328 -16.172 1 98.81 182 LEU B CA 1
ATOM 3426 C C . LEU B 1 182 ? 7.289 -21.047 -17.438 1 98.81 182 LEU B C 1
ATOM 3428 O O . LEU B 1 182 ? 6.863 -21.422 -18.531 1 98.81 182 LEU B O 1
ATOM 3432 N N . SER B 1 183 ? 8.43 -20.438 -17.297 1 98.5 183 SER B N 1
ATOM 3433 C CA . SER B 1 183 ? 9.25 -20.109 -18.453 1 98.5 183 SER B CA 1
ATOM 3434 C C . SER B 1 183 ? 9.711 -21.359 -19.172 1 98.5 183 SER B C 1
ATOM 3436 O O . SER B 1 183 ? 10.109 -21.297 -20.344 1 98.5 183 SER B O 1
ATOM 3438 N N . GLN B 1 184 ? 9.648 -22.484 -18.484 1 97.69 184 GLN B N 1
ATOM 3439 C CA . GLN B 1 184 ? 10.055 -23.75 -19.078 1 97.69 184 GLN B CA 1
ATOM 3440 C C . GLN B 1 184 ? 8.836 -24.562 -19.531 1 97.69 184 GLN B C 1
ATOM 3442 O O . GLN B 1 184 ? 8.984 -25.656 -20.094 1 97.69 184 GLN B O 1
ATOM 3447 N N . LYS B 1 185 ? 7.68 -24.094 -19.25 1 97.19 185 LYS B N 1
ATOM 3448 C CA . LYS B 1 185 ? 6.441 -24.812 -19.547 1 97.19 185 LYS B CA 1
ATOM 3449 C C . LYS B 1 185 ? 5.414 -23.891 -20.203 1 97.19 185 LYS B C 1
ATOM 3451 O O . LYS B 1 185 ? 4.27 -23.797 -19.734 1 97.19 185 LYS B O 1
ATOM 3456 N N . ILE B 1 186 ? 5.773 -23.172 -21.188 1 96.44 186 ILE B N 1
ATOM 3457 C CA . ILE B 1 186 ? 4.953 -22.109 -21.766 1 96.44 186 ILE B CA 1
ATOM 3458 C C . ILE B 1 186 ? 3.695 -22.719 -22.391 1 96.44 186 ILE B C 1
ATOM 3460 O O . ILE B 1 186 ? 2.67 -22.047 -22.516 1 96.44 186 ILE B O 1
ATOM 3464 N N . GLU B 1 187 ? 3.787 -24.016 -22.75 1 95.81 187 GLU B N 1
ATOM 3465 C CA . GLU B 1 187 ? 2.67 -24.688 -23.406 1 95.81 187 GLU B CA 1
ATOM 3466 C C . GLU B 1 187 ? 1.454 -24.766 -22.5 1 95.81 187 GLU B C 1
ATOM 3468 O O . GLU B 1 187 ? 0.314 -24.797 -22.969 1 95.81 187 GLU B O 1
ATOM 3473 N N . VAL B 1 188 ? 1.697 -24.766 -21.234 1 97.69 188 VAL B N 1
ATOM 3474 C CA . VAL B 1 188 ? 0.596 -24.938 -20.297 1 97.69 188 VAL B CA 1
ATOM 3475 C C . VAL B 1 188 ? -0.238 -23.656 -20.234 1 97.69 188 VAL B C 1
ATOM 3477 O O . VAL B 1 188 ? -1.356 -23.656 -19.719 1 97.69 188 VAL B O 1
ATOM 3480 N N . ILE B 1 189 ? 0.272 -22.516 -20.656 1 98 189 ILE B N 1
ATOM 3481 C CA . ILE B 1 189 ? -0.43 -21.25 -20.625 1 98 189 ILE B CA 1
ATOM 3482 C C . ILE B 1 189 ? -1.712 -21.344 -21.438 1 98 189 ILE B C 1
ATOM 3484 O O . ILE B 1 189 ? -2.746 -20.781 -21.062 1 98 189 ILE B O 1
ATOM 3488 N N . SER B 1 190 ? -1.636 -22.016 -22.578 1 96.75 190 SER B N 1
ATOM 3489 C CA . SER B 1 190 ? -2.805 -22.375 -23.375 1 96.75 190 SER B CA 1
ATOM 3490 C C . SER B 1 190 ? -3.672 -21.141 -23.656 1 96.75 190 SER B C 1
ATOM 3492 O O . SER B 1 190 ? -4.891 -21.188 -23.469 1 96.75 190 SER B O 1
ATOM 3494 N N . GLY B 1 191 ? -3.078 -20.031 -23.922 1 96.94 191 GLY B N 1
ATOM 3495 C CA . GLY B 1 191 ? -3.793 -18.859 -24.391 1 96.94 191 GLY B CA 1
ATOM 3496 C C . GLY B 1 191 ? -4.336 -18 -23.266 1 96.94 191 GLY B C 1
ATOM 3497 O O . GLY B 1 191 ? -4.922 -16.953 -23.5 1 96.94 191 GLY B O 1
ATOM 3498 N N . ARG B 1 192 ? -4.18 -18.438 -22.016 1 98.5 192 ARG B N 1
ATOM 3499 C CA . ARG B 1 192 ? -4.648 -17.641 -20.891 1 98.5 192 ARG B CA 1
ATOM 3500 C C . ARG B 1 192 ? -3.936 -16.281 -20.844 1 98.5 192 ARG B C 1
ATOM 3502 O O . ARG B 1 192 ? -2.709 -16.219 -20.938 1 98.5 192 ARG B O 1
ATOM 3509 N N . PRO B 1 193 ? -4.711 -15.188 -20.719 1 98.81 193 PRO B N 1
ATOM 3510 C CA . PRO B 1 193 ? -4.117 -13.844 -20.734 1 98.81 193 PRO B CA 1
ATOM 3511 C C . PRO B 1 193 ? -3.209 -13.586 -19.547 1 98.81 193 PRO B C 1
ATOM 3513 O O . PRO B 1 193 ? -3.568 -13.914 -18.406 1 98.81 193 PRO B O 1
ATOM 3516 N N . ILE B 1 194 ? -2.023 -13.016 -19.812 1 98.94 194 ILE B N 1
ATOM 3517 C CA . ILE B 1 194 ? -1.048 -12.727 -18.766 1 98.94 194 ILE B CA 1
ATOM 3518 C C . ILE B 1 194 ? -0.607 -11.266 -18.875 1 98.94 194 ILE B C 1
ATOM 3520 O O . ILE B 1 194 ? -0.161 -10.82 -19.938 1 98.94 194 ILE B O 1
ATOM 3524 N N . LEU B 1 195 ? -0.782 -10.492 -17.812 1 98.94 195 LEU B N 1
ATOM 3525 C CA . LEU B 1 195 ? -0.157 -9.18 -17.672 1 98.94 195 LEU B CA 1
ATOM 3526 C C . LEU B 1 195 ? 1.18 -9.289 -16.953 1 98.94 195 LEU B C 1
ATOM 3528 O O . LEU B 1 195 ? 1.269 -9.914 -15.891 1 98.94 195 LEU B O 1
ATOM 3532 N N . ILE B 1 196 ? 2.193 -8.734 -17.516 1 98.94 196 ILE B N 1
ATOM 3533 C CA . ILE B 1 196 ? 3.49 -8.586 -16.859 1 98.94 196 ILE B CA 1
ATOM 3534 C C . ILE B 1 196 ? 3.775 -7.105 -16.625 1 98.94 196 ILE B C 1
ATOM 3536 O O . ILE B 1 196 ? 3.803 -6.305 -17.562 1 98.94 196 ILE B O 1
ATOM 3540 N N . TRP B 1 197 ? 3.893 -6.738 -15.391 1 98.88 197 TRP B N 1
ATOM 3541 C CA . TRP B 1 197 ? 4.324 -5.391 -15.031 1 98.88 197 TRP B CA 1
ATOM 3542 C C . TRP B 1 197 ? 5.668 -5.426 -14.312 1 98.88 197 TRP B C 1
ATOM 3544 O O . TRP B 1 197 ? 5.891 -6.266 -13.438 1 98.88 197 TRP B O 1
ATOM 3554 N N . HIS B 1 198 ? 6.543 -4.449 -14.719 1 98.81 198 HIS B N 1
ATOM 3555 C CA . HIS B 1 198 ? 7.84 -4.422 -14.055 1 98.81 198 HIS B CA 1
ATOM 3556 C C . HIS B 1 198 ? 8.461 -3.033 -14.117 1 98.81 198 HIS B C 1
ATOM 3558 O O . HIS B 1 198 ? 8.352 -2.346 -15.133 1 98.81 198 HIS B O 1
ATOM 3564 N N . GLY B 1 199 ? 9.109 -2.602 -13.023 1 98.38 199 GLY B N 1
ATOM 3565 C CA . GLY B 1 199 ? 9.922 -1.4 -13.055 1 98.38 199 GLY B CA 1
ATOM 3566 C C . GLY B 1 199 ? 11.273 -1.618 -13.711 1 98.38 199 GLY B C 1
ATOM 3567 O O . GLY B 1 199 ? 11.945 -2.621 -13.445 1 98.38 199 GLY B O 1
ATOM 3568 N N . GLU B 1 200 ? 11.742 -0.663 -14.469 1 98.38 200 GLU B N 1
ATOM 3569 C CA . GLU B 1 200 ? 12.961 -0.846 -15.258 1 98.38 200 GLU B CA 1
ATOM 3570 C C . GLU B 1 200 ? 14.203 -0.741 -14.383 1 98.38 200 GLU B C 1
ATOM 3572 O O . GLU B 1 200 ? 15.273 -1.223 -14.758 1 98.38 200 GLU B O 1
ATOM 3577 N N . GLU B 1 201 ? 14.086 -0.176 -13.195 1 96.62 201 GLU B N 1
ATOM 3578 C CA . GLU B 1 201 ? 15.234 0.008 -12.305 1 96.62 201 GLU B CA 1
ATOM 3579 C C . GLU B 1 201 ? 15.117 -0.883 -11.07 1 96.62 201 GLU B C 1
ATOM 3581 O O . GLU B 1 201 ? 15.703 -0.585 -10.031 1 96.62 201 GLU B O 1
ATOM 3586 N N . ASP B 1 202 ? 14.359 -1.948 -11.172 1 96.94 202 ASP B N 1
ATOM 3587 C CA . ASP B 1 202 ? 14.195 -2.908 -10.086 1 96.94 202 ASP B CA 1
ATOM 3588 C C . ASP B 1 202 ? 15.508 -3.635 -9.797 1 96.94 202 ASP B C 1
ATOM 3590 O O . ASP B 1 202 ? 16.016 -4.363 -10.648 1 96.94 202 ASP B O 1
ATOM 3594 N N . ARG B 1 203 ? 16.047 -3.535 -8.617 1 90.06 203 ARG B N 1
ATOM 3595 C CA . ARG B 1 203 ? 17.312 -4.16 -8.234 1 90.06 203 ARG B CA 1
ATOM 3596 C C . ARG B 1 203 ? 17.078 -5.43 -7.422 1 90.06 203 ARG B C 1
ATOM 3598 O O . ARG B 1 203 ? 18.016 -6.145 -7.078 1 90.06 203 ARG B O 1
ATOM 3605 N N . VAL B 1 204 ? 15.789 -5.801 -7.133 1 94.75 204 VAL B N 1
ATOM 3606 C CA . VAL B 1 204 ? 15.438 -6.953 -6.309 1 94.75 204 VAL B CA 1
ATOM 3607 C C . VAL B 1 204 ? 15.07 -8.133 -7.203 1 94.75 204 VAL B C 1
ATOM 3609 O O . VAL B 1 204 ? 15.578 -9.242 -7.012 1 94.75 204 VAL B O 1
ATOM 3612 N N . VAL B 1 205 ? 14.195 -7.984 -8.141 1 98.06 205 VAL B N 1
ATOM 3613 C CA . VAL B 1 205 ? 13.875 -8.922 -9.211 1 98.06 205 VAL B CA 1
ATOM 3614 C C . VAL B 1 205 ? 14.367 -8.367 -10.547 1 98.06 205 VAL B C 1
ATOM 3616 O O . VAL B 1 205 ? 13.852 -7.348 -11.023 1 98.06 205 VAL B O 1
ATOM 3619 N N . PRO B 1 206 ? 15.258 -9.016 -11.156 1 97.5 206 PRO B N 1
ATOM 3620 C CA . PRO B 1 206 ? 15.875 -8.453 -12.359 1 97.5 206 PRO B CA 1
ATOM 3621 C C . PRO B 1 206 ? 14.867 -8.156 -13.461 1 97.5 206 PRO B C 1
ATOM 3623 O O . PRO B 1 206 ? 14.102 -9.031 -13.867 1 97.5 206 PRO B O 1
ATOM 3626 N N . PHE B 1 207 ? 14.922 -6.953 -13.961 1 98.25 207 PHE B N 1
ATOM 3627 C CA . PHE B 1 207 ? 14.047 -6.5 -15.031 1 98.25 207 PHE B CA 1
ATOM 3628 C C . PHE B 1 207 ? 14.156 -7.414 -16.25 1 98.25 207 PHE B C 1
ATOM 3630 O O . PHE B 1 207 ? 13.148 -7.703 -16.906 1 98.25 207 PHE B O 1
ATOM 3637 N N . ASP B 1 208 ? 15.281 -7.93 -16.531 1 98.25 208 ASP B N 1
ATOM 3638 C CA . ASP B 1 208 ? 15.539 -8.758 -17.703 1 98.25 208 ASP B CA 1
ATOM 3639 C C . ASP B 1 208 ? 14.703 -10.039 -17.656 1 98.25 208 ASP B C 1
ATOM 3641 O O . ASP B 1 208 ? 14.328 -10.57 -18.703 1 98.25 208 ASP B O 1
ATOM 3645 N N . HIS B 1 209 ? 14.438 -10.555 -16.469 1 98.38 209 HIS B N 1
ATOM 3646 C CA . HIS B 1 209 ? 13.602 -11.742 -16.375 1 98.38 209 HIS B CA 1
ATOM 3647 C C . HIS B 1 209 ? 12.234 -11.508 -17 1 98.38 209 HIS B C 1
ATOM 3649 O O . HIS B 1 209 ? 11.727 -12.359 -17.734 1 98.38 209 HIS B O 1
ATOM 3655 N N . ALA B 1 210 ? 11.617 -10.352 -16.688 1 98.56 210 ALA B N 1
ATOM 3656 C CA . ALA B 1 210 ? 10.305 -9.992 -17.234 1 98.56 210 ALA B CA 1
ATOM 3657 C C . ALA B 1 210 ? 10.375 -9.789 -18.75 1 98.56 210 ALA B C 1
ATOM 3659 O O . ALA B 1 210 ? 9.5 -10.258 -19.484 1 98.56 210 ALA B O 1
ATOM 3660 N N . VAL B 1 211 ? 11.438 -9.125 -19.219 1 98.56 211 VAL B N 1
ATOM 3661 C CA . VAL B 1 211 ? 11.609 -8.844 -20.641 1 98.56 211 VAL B CA 1
ATOM 3662 C C . VAL B 1 211 ? 11.727 -10.148 -21.406 1 98.56 211 VAL B C 1
ATOM 3664 O O . VAL B 1 211 ? 11.023 -10.359 -22.406 1 98.56 211 VAL B O 1
ATOM 3667 N N . GLU B 1 212 ? 12.609 -10.992 -20.953 1 98.62 212 GLU B N 1
ATOM 3668 C CA . GLU B 1 212 ? 12.859 -12.25 -21.641 1 98.62 212 GLU B CA 1
ATOM 3669 C C . GLU B 1 212 ? 11.609 -13.125 -21.656 1 98.62 212 GLU B C 1
ATOM 3671 O O . GLU B 1 212 ? 11.305 -13.758 -22.672 1 98.62 212 GLU B O 1
ATOM 3676 N N . PHE B 1 213 ? 10.945 -13.188 -20.547 1 98.75 213 PHE B N 1
ATOM 3677 C CA . PHE B 1 213 ? 9.727 -13.992 -20.5 1 98.75 213 PHE B CA 1
ATOM 3678 C C . PHE B 1 213 ? 8.664 -13.414 -21.438 1 98.75 213 PHE B C 1
ATOM 3680 O O . PHE B 1 213 ? 7.984 -14.156 -22.141 1 98.75 213 PHE B O 1
ATOM 3687 N N . TYR B 1 214 ? 8.438 -12.109 -21.484 1 98.81 214 TYR B N 1
ATOM 3688 C CA . TYR B 1 214 ? 7.504 -11.461 -22.406 1 98.81 214 TYR B CA 1
ATOM 3689 C C . TYR B 1 214 ? 7.824 -11.828 -23.844 1 98.81 214 TYR B C 1
ATOM 3691 O O . TYR B 1 214 ? 6.934 -12.195 -24.625 1 98.81 214 TYR B O 1
ATOM 3699 N N . GLU B 1 215 ? 9.078 -11.703 -24.188 1 98.62 215 GLU B N 1
ATOM 3700 C CA . GLU B 1 215 ? 9.5 -12.008 -25.547 1 98.62 215 GLU B CA 1
ATOM 3701 C C . GLU B 1 215 ? 9.195 -13.461 -25.906 1 98.62 215 GLU B C 1
ATOM 3703 O O . GLU B 1 215 ? 8.766 -13.758 -27.016 1 98.62 215 GLU B O 1
ATOM 3708 N N . GLN B 1 216 ? 9.5 -14.32 -24.953 1 98.06 216 GLN B N 1
ATOM 3709 C CA . GLN B 1 216 ? 9.203 -15.734 -25.156 1 98.06 216 GLN B CA 1
ATOM 3710 C C . GLN B 1 216 ? 7.715 -15.953 -25.422 1 98.06 216 GLN B C 1
ATOM 3712 O O . GLN B 1 216 ? 7.34 -16.688 -26.328 1 98.06 216 GLN B O 1
ATOM 3717 N N . LEU B 1 217 ? 6.82 -15.32 -24.641 1 98.31 217 LEU B N 1
ATOM 3718 C CA . LEU B 1 217 ? 5.379 -15.461 -24.797 1 98.31 217 LEU B CA 1
ATOM 3719 C C . LEU B 1 217 ? 4.91 -14.883 -26.125 1 98.31 217 LEU B C 1
ATOM 3721 O O . LEU B 1 217 ? 4.074 -15.477 -26.812 1 98.31 217 LEU B O 1
ATOM 3725 N N . ALA B 1 218 ? 5.43 -13.75 -26.453 1 97.19 218 ALA B N 1
ATOM 3726 C CA . ALA B 1 218 ? 5.062 -13.086 -27.703 1 97.19 218 ALA B CA 1
ATOM 3727 C C . ALA B 1 218 ? 5.426 -13.953 -28.906 1 97.19 218 ALA B C 1
ATOM 3729 O O . ALA B 1 218 ? 4.637 -14.078 -29.844 1 97.19 218 ALA B O 1
ATOM 3730 N N . ARG B 1 219 ? 6.617 -14.523 -28.844 1 97.06 219 ARG B N 1
ATOM 3731 C CA . ARG B 1 219 ? 7.07 -15.383 -29.922 1 97.06 219 ARG B CA 1
ATOM 3732 C C . ARG B 1 219 ? 6.148 -16.594 -30.094 1 97.06 219 ARG B C 1
ATOM 3734 O O . ARG B 1 219 ? 5.938 -17.062 -31.203 1 97.06 219 ARG B O 1
ATOM 3741 N N . ASN B 1 220 ? 5.621 -17.016 -29.031 1 96.38 220 ASN B N 1
ATOM 3742 C CA . ASN B 1 220 ? 4.754 -18.188 -29.062 1 96.38 220 ASN B CA 1
ATOM 3743 C C . ASN B 1 220 ? 3.305 -17.812 -29.344 1 96.38 220 ASN B C 1
ATOM 3745 O O . ASN B 1 220 ? 2.424 -18.672 -29.359 1 96.38 220 ASN B O 1
ATOM 3749 N N . GLY B 1 221 ? 2.986 -16.547 -29.5 1 96.62 221 GLY B N 1
ATOM 3750 C CA . GLY B 1 221 ? 1.65 -16.094 -29.844 1 96.62 221 GLY B CA 1
ATOM 3751 C C . GLY B 1 221 ? 0.705 -16.062 -28.656 1 96.62 221 GLY B C 1
ATOM 3752 O O . GLY B 1 221 ? -0.514 -16.125 -28.828 1 96.62 221 GLY B O 1
ATOM 3753 N N . GLU B 1 222 ? 1.26 -16.031 -27.469 1 96.31 222 GLU B N 1
ATOM 3754 C CA . GLU B 1 222 ? 0.424 -15.984 -26.281 1 96.31 222 GLU B CA 1
ATOM 3755 C C . GLU B 1 222 ? -0.217 -14.617 -26.094 1 96.31 222 GLU B C 1
ATOM 3757 O O . GLU B 1 222 ? 0.297 -13.617 -26.609 1 96.31 222 GLU B O 1
ATOM 3762 N N . ASN B 1 223 ? -1.387 -14.586 -25.469 1 98.12 223 ASN B N 1
ATOM 3763 C CA . ASN B 1 223 ? -2.049 -13.344 -25.109 1 98.12 223 ASN B CA 1
ATOM 3764 C C . ASN B 1 223 ? -1.367 -12.68 -23.906 1 98.12 223 ASN B C 1
ATOM 3766 O O . ASN B 1 223 ? -1.688 -12.977 -22.766 1 98.12 223 ASN B O 1
ATOM 3770 N N . VAL B 1 224 ? -0.422 -11.773 -24.172 1 98.62 224 VAL B N 1
ATOM 3771 C CA . VAL B 1 224 ? 0.395 -11.172 -23.125 1 98.62 224 VAL B CA 1
ATOM 3772 C C . VAL B 1 224 ? 0.475 -9.664 -23.328 1 98.62 224 VAL B C 1
ATOM 3774 O O . VAL B 1 224 ? 0.497 -9.188 -24.469 1 98.62 224 VAL B O 1
ATOM 3777 N N . LYS B 1 225 ? 0.387 -8.938 -22.328 1 98.75 225 LYS B N 1
ATOM 3778 C CA . LYS B 1 225 ? 0.707 -7.512 -22.281 1 98.75 225 LYS B CA 1
ATOM 3779 C C . LYS B 1 225 ? 1.881 -7.242 -21.344 1 98.75 225 LYS B C 1
AT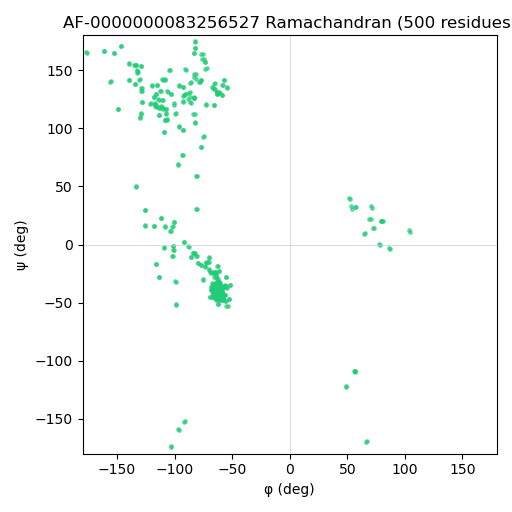OM 3781 O O . LYS B 1 225 ? 1.913 -7.742 -20.219 1 98.75 225 LYS B O 1
ATOM 3786 N N . PHE B 1 226 ? 2.855 -6.52 -21.812 1 98.81 226 PHE B N 1
ATOM 3787 C CA . PHE B 1 226 ? 4.012 -6.125 -21.016 1 98.81 226 PHE B CA 1
ATOM 3788 C C . PHE B 1 226 ? 4.004 -4.625 -20.75 1 98.81 226 PHE B C 1
ATOM 3790 O O . PHE B 1 226 ? 4.004 -3.828 -21.703 1 98.81 226 PHE B O 1
ATOM 3797 N N . VAL B 1 227 ? 3.943 -4.258 -19.516 1 98.69 227 VAL B N 1
ATOM 3798 C CA . VAL B 1 227 ? 4.008 -2.859 -19.094 1 98.69 227 VAL B CA 1
ATOM 3799 C C . VAL B 1 227 ? 5.293 -2.613 -18.312 1 98.69 227 VAL B C 1
ATOM 3801 O O . VAL B 1 227 ? 5.461 -3.133 -17.203 1 98.69 227 VAL B O 1
ATOM 3804 N N . SER B 1 228 ? 6.199 -1.91 -18.781 1 97.94 228 SER B N 1
ATOM 3805 C CA . SER B 1 228 ? 7.402 -1.502 -18.078 1 97.94 228 SER B CA 1
ATOM 3806 C C . SER B 1 228 ? 7.371 -0.014 -17.734 1 97.94 228 SER B C 1
ATOM 3808 O O . SER B 1 228 ? 6.848 0.79 -18.516 1 97.94 228 SER B O 1
ATOM 3810 N N . GLU B 1 229 ? 7.824 0.385 -16.656 1 97.12 229 GLU B N 1
ATOM 3811 C CA . GLU B 1 229 ? 7.859 1.785 -16.234 1 97.12 229 GLU B CA 1
ATOM 3812 C C . GLU B 1 229 ? 9.297 2.266 -16.047 1 97.12 229 GLU B C 1
ATOM 3814 O O . GLU B 1 229 ? 10.016 1.753 -15.195 1 97.12 229 GLU B O 1
ATOM 3819 N N . LYS B 1 230 ? 9.688 3.324 -16.812 1 95.75 230 LYS B N 1
ATOM 3820 C CA . LYS B 1 230 ? 11.023 3.914 -16.734 1 95.75 230 LYS B CA 1
ATOM 3821 C C . LYS B 1 230 ? 11.258 4.594 -15.398 1 95.75 230 LYS B C 1
ATOM 3823 O O . LYS B 1 230 ? 10.375 5.293 -14.883 1 95.75 230 LYS B O 1
ATOM 3828 N N . GLY B 1 231 ? 12.438 4.328 -14.844 1 93.25 231 GLY B N 1
ATOM 3829 C CA . GLY B 1 231 ? 12.828 4.984 -13.609 1 93.25 231 GLY B CA 1
ATOM 3830 C C . GLY B 1 231 ? 12.188 4.375 -12.375 1 93.25 231 GLY B C 1
ATOM 3831 O O . GLY B 1 231 ? 12.438 4.82 -11.25 1 93.25 231 GLY B O 1
ATOM 3832 N N . ARG B 1 232 ? 11.398 3.389 -12.57 1 94.5 232 ARG B N 1
ATOM 3833 C CA . ARG B 1 232 ? 10.672 2.748 -11.477 1 94.5 232 ARG B CA 1
ATOM 3834 C C . ARG B 1 232 ? 11.477 1.594 -10.883 1 94.5 232 ARG B C 1
ATOM 3836 O O . ARG B 1 232 ? 12.055 0.794 -11.625 1 94.5 232 ARG B O 1
ATOM 3843 N N . ASP B 1 233 ? 11.602 1.623 -9.547 1 94.31 233 ASP B N 1
ATOM 3844 C CA . ASP B 1 233 ? 12.305 0.545 -8.859 1 94.31 233 ASP B CA 1
ATOM 3845 C C . ASP B 1 233 ? 11.336 -0.555 -8.43 1 94.31 233 ASP B C 1
ATOM 3847 O O . ASP B 1 233 ? 10.383 -0.864 -9.148 1 94.31 233 ASP B O 1
ATOM 3851 N N . HIS B 1 234 ? 11.68 -1.326 -7.305 1 94.94 234 HIS B N 1
ATOM 3852 C CA . HIS B 1 234 ? 10.93 -2.498 -6.863 1 94.94 234 HIS B CA 1
ATOM 3853 C C . HIS B 1 234 ? 9.695 -2.098 -6.062 1 94.94 234 HIS B C 1
ATOM 3855 O O . HIS B 1 234 ? 9.57 -2.459 -4.891 1 94.94 234 HIS B O 1
ATOM 3861 N N . LYS B 1 235 ? 8.836 -1.342 -6.68 1 93.94 235 LYS B N 1
ATOM 3862 C CA . LYS B 1 235 ? 7.586 -0.865 -6.098 1 93.94 235 LYS B CA 1
ATOM 3863 C C . LYS B 1 235 ? 6.512 -0.702 -7.168 1 93.94 235 LYS B C 1
ATOM 3865 O O . LYS B 1 235 ? 6.633 0.147 -8.055 1 93.94 235 LYS B O 1
ATOM 3870 N N . VAL B 1 236 ? 5.445 -1.445 -7.078 1 96.81 236 VAL B N 1
ATOM 3871 C CA . VAL B 1 236 ? 4.367 -1.322 -8.055 1 96.81 236 VAL B CA 1
ATOM 3872 C C . VAL B 1 236 ? 3.76 0.076 -7.98 1 96.81 236 VAL B C 1
ATOM 3874 O O . VAL B 1 236 ? 3.396 0.545 -6.898 1 96.81 236 VAL B O 1
ATOM 3877 N N . SER B 1 237 ? 3.639 0.709 -9.078 1 95.62 237 SER B N 1
ATOM 3878 C CA . SER B 1 237 ? 3.098 2.064 -9.125 1 95.62 237 SER B CA 1
ATOM 3879 C C . SER B 1 237 ? 1.573 2.051 -9.125 1 95.62 237 SER B C 1
ATOM 3881 O O . SER B 1 237 ? 0.956 1.008 -9.344 1 95.62 237 SER B O 1
ATOM 3883 N N . ARG B 1 238 ? 1.004 3.186 -8.852 1 94.44 238 ARG B N 1
ATOM 3884 C CA . ARG B 1 238 ? -0.441 3.338 -8.992 1 94.44 238 ARG B CA 1
ATOM 3885 C C . ARG B 1 238 ? -0.897 2.99 -10.406 1 94.44 238 ARG B C 1
ATOM 3887 O O . ARG B 1 238 ? -1.931 2.344 -10.586 1 94.44 238 ARG B O 1
ATOM 3894 N N . GLU B 1 239 ? -0.16 3.465 -11.367 1 95.38 239 GLU B N 1
ATOM 3895 C CA . GLU B 1 239 ? -0.471 3.145 -12.758 1 95.38 239 GLU B CA 1
ATOM 3896 C C . GLU B 1 239 ? -0.438 1.639 -12.992 1 95.38 239 GLU B C 1
ATOM 3898 O O . GLU B 1 239 ? -1.249 1.107 -13.758 1 95.38 239 GLU B O 1
ATOM 3903 N N . GLY B 1 240 ? 0.546 0.99 -12.391 1 98.06 240 GLY B N 1
ATOM 3904 C CA . GLY B 1 240 ? 0.597 -0.46 -12.484 1 98.06 240 GLY B CA 1
ATOM 3905 C C . GLY B 1 240 ? -0.64 -1.139 -11.93 1 98.06 240 GLY B C 1
ATOM 3906 O O . GLY B 1 240 ? -1.159 -2.084 -12.523 1 98.06 240 GLY B O 1
ATOM 3907 N N . MET B 1 241 ? -1.144 -0.673 -10.781 1 98.5 241 MET B N 1
ATOM 3908 C CA . MET B 1 241 ? -2.354 -1.217 -10.172 1 98.5 241 MET B CA 1
ATOM 3909 C C . MET B 1 241 ? -3.561 -1.011 -11.086 1 98.5 241 MET B C 1
ATOM 3911 O O . MET B 1 241 ? -4.406 -1.897 -11.211 1 98.5 241 MET B O 1
ATOM 3915 N N . ILE B 1 242 ? -3.611 0.132 -11.672 1 97.81 242 ILE B N 1
ATOM 3916 C CA . ILE B 1 242 ? -4.711 0.46 -12.578 1 97.81 242 ILE B CA 1
ATOM 3917 C C . ILE B 1 242 ? -4.648 -0.436 -13.812 1 97.81 242 ILE B C 1
ATOM 3919 O O . ILE B 1 242 ? -5.676 -0.934 -14.273 1 97.81 242 ILE B O 1
ATOM 3923 N N . GLU B 1 243 ? -3.422 -0.648 -14.344 1 98.75 243 GLU B N 1
ATOM 3924 C CA . GLU B 1 243 ? -3.252 -1.531 -15.492 1 98.75 243 GLU B CA 1
ATOM 3925 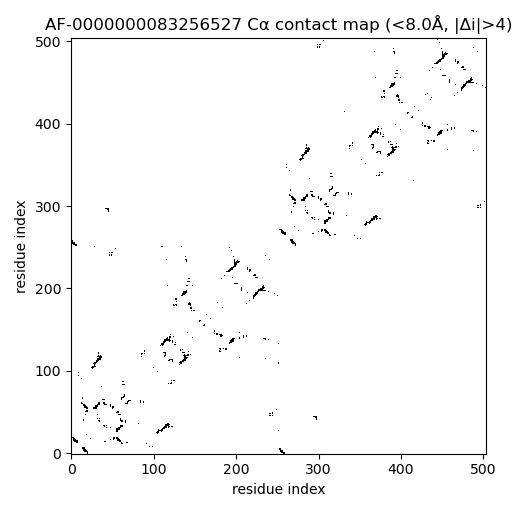C C . GLU B 1 243 ? -3.734 -2.945 -15.18 1 98.75 243 GLU B C 1
ATOM 3927 O O . GLU B 1 243 ? -4.379 -3.586 -16.016 1 98.75 243 GLU B O 1
ATOM 3932 N N . LEU B 1 244 ? -3.373 -3.41 -14.016 1 98.88 244 LEU B N 1
ATOM 3933 C CA . LEU B 1 244 ? -3.842 -4.727 -13.602 1 98.88 244 LEU B CA 1
ATOM 3934 C C . LEU B 1 244 ? -5.363 -4.773 -13.547 1 98.88 244 LEU B C 1
ATOM 3936 O O . LEU B 1 244 ? -5.977 -5.73 -14.023 1 98.88 244 LEU B O 1
ATOM 3940 N N . THR B 1 245 ? -5.957 -3.809 -12.961 1 98.88 245 THR B N 1
ATOM 3941 C CA . THR B 1 245 ? -7.41 -3.742 -12.844 1 98.88 245 THR B CA 1
ATOM 3942 C C . THR B 1 245 ? -8.062 -3.762 -14.219 1 98.88 245 THR B C 1
ATOM 3944 O O . THR B 1 245 ? -9.016 -4.508 -14.453 1 98.88 245 THR B O 1
ATOM 3947 N N . ASN B 1 246 ? -7.539 -2.936 -15.117 1 98.88 246 ASN B N 1
ATOM 3948 C CA . ASN B 1 246 ? -8.055 -2.898 -16.484 1 98.88 246 ASN B CA 1
ATOM 3949 C C . ASN B 1 246 ? -7.906 -4.25 -17.172 1 98.88 246 ASN B C 1
ATOM 3951 O O . ASN B 1 246 ? -8.781 -4.668 -17.938 1 98.88 246 ASN B O 1
ATOM 3955 N N . TRP B 1 247 ? -6.77 -4.875 -16.953 1 98.94 247 TRP B N 1
ATOM 3956 C CA . TRP B 1 247 ? -6.512 -6.176 -17.562 1 98.94 247 TRP B CA 1
ATOM 3957 C C . TRP B 1 247 ? -7.539 -7.203 -17.094 1 98.94 247 TRP B C 1
ATOM 3959 O O . TRP B 1 247 ? -8.102 -7.945 -17.906 1 98.94 247 TRP B O 1
ATOM 3969 N N . MET B 1 248 ? -7.781 -7.254 -15.781 1 98.88 248 MET B N 1
ATOM 3970 C CA . MET B 1 248 ? -8.781 -8.172 -15.242 1 98.88 248 MET B CA 1
ATOM 3971 C C . MET B 1 248 ? -10.156 -7.871 -15.82 1 98.88 248 MET B C 1
ATOM 3973 O O . MET B 1 248 ? -10.898 -8.781 -16.188 1 98.88 248 MET B O 1
ATOM 3977 N N . LYS B 1 249 ? -10.5 -6.645 -15.922 1 98.62 249 LYS B N 1
ATOM 3978 C CA . LYS B 1 249 ? -11.797 -6.242 -16.453 1 98.62 249 LYS B CA 1
ATOM 3979 C C . LYS B 1 249 ? -11.977 -6.719 -17.891 1 98.62 249 LYS B C 1
ATOM 3981 O O . LYS B 1 249 ? -13.07 -7.129 -18.281 1 98.62 249 LYS B O 1
ATOM 3986 N N . THR B 1 250 ? -10.945 -6.613 -18.656 1 98.69 250 THR B N 1
ATOM 3987 C CA . THR B 1 250 ? -10.984 -6.965 -20.062 1 98.69 250 THR B CA 1
ATOM 3988 C C . THR B 1 250 ? -11.156 -8.469 -20.25 1 98.69 250 THR B C 1
ATOM 3990 O O . THR B 1 250 ? -11.914 -8.914 -21.109 1 98.69 250 THR B O 1
ATOM 3993 N N . TYR B 1 251 ? -10.508 -9.289 -19.406 1 98.69 251 TYR B N 1
ATOM 3994 C CA . TYR B 1 251 ? -10.359 -10.688 -19.781 1 98.69 251 TYR B CA 1
ATOM 3995 C C . TYR B 1 251 ? -11.094 -11.594 -18.797 1 98.69 251 TYR B C 1
ATOM 3997 O O . TYR B 1 251 ? -11.305 -12.781 -19.078 1 98.69 251 TYR B O 1
ATOM 4005 N N . LEU B 1 252 ? -11.414 -11.047 -17.641 1 97.31 252 LEU B N 1
ATOM 4006 C CA . LEU B 1 252 ? -12.039 -11.883 -16.625 1 97.31 252 LEU B CA 1
ATOM 4007 C C . LEU B 1 252 ? -13.523 -11.539 -16.469 1 97.31 252 LEU B C 1
ATOM 4009 O O . LEU B 1 252 ? -14.352 -12.422 -16.25 1 97.31 252 LEU B O 1
#

Sequence (504 aa):
MGIVIDRQLIDDIPILMIHEQDKQAAPLPVVIYFHGFTSAKEQNLPTAYLLAEQGYRVILPEALHHGERRGNITNDEIQFAFWKIVQHNLVDLHKLMNWLTRGGLLEAGRLGVAGTSMGGITTAAALTQFEQVKVAGLMMGSAKLQYMAHYLLKGIEQQGIELPYTNEEITAQVDELGKIDLSQKIEVISGRPILIWHGEEDRVVPFDHAVEFYEQLARNGENVKFVSEKGRDHKVSREGMIELTNWMKTYLMGIVIDRQLIDDIPILMIHEQDKQAAPLPVVIYFHGFTSAKEQNLPTAYLLAEQGYRVILPEALHHGERRGNITNDEIQFAFWKIVQHNLVDLHKLMNWLTRGGLLEAGRLGVAGTSMGGITTAAALTQFEQVKVAGLMMGSAKLQYMAHYLLKGIEQQGIELPYTNEEITAQVDELGKIDLSQKIEVISGRPILIWHGEEDRVVPFDHAVEFYEQLARNGENVKFVSEKGRDHKVSREGMIELTNWMKTYL